Protein 7QP4 (pdb70)

Structure (mmCIF, N/CA/C/O backbone):
data_7QP4
#
_entry.id   7QP4
#
_cell.length_a   99.381
_cell.length_b   99.381
_cell.length_c   129.308
_cell.angle_alpha   90.000
_cell.angle_beta   90.000
_cell.angle_gamma   120.000
#
_symmetry.space_group_name_H-M   'P 61'
#
loop_
_entity.id
_entity.type
_entity.pdbx_description
1 polymer 'Nuclear receptor ROR-gamma'
2 polymer HIS-VAL-GLU-ARG-LEU-GLN-ILE-PHE-GLN-HIS-LEU-HIS-PRO-ILE-VAL
3 non-polymer 'ACETATE ION'
4 non-polymer (3~{S},8~{S},9~{S},10~{R},13~{R},14~{S},17~{R})-17-[(6~{R})-2,10-dimethyl-2-oxidanyl-undecan-6-yl]-10,13-dimethyl-2,3,4,7,8,9,11,12,14,15,16,17-dodecahydro-1~{H}-cyclopenta[a]phenanthren-3-ol
5 water water
#
loop_
_atom_site.group_PDB
_atom_site.id
_atom_site.type_symbol
_atom_site.label_atom_id
_atom_site.label_alt_id
_atom_site.label_comp_id
_atom_site.label_asym_id
_atom_site.label_entity_id
_atom_site.label_seq_id
_atom_site.pdbx_PDB_ins_code
_atom_site.Cartn_x
_atom_site.Cartn_y
_atom_site.Cartn_z
_atom_site.occupancy
_atom_site.B_iso_or_equiv
_atom_site.auth_seq_id
_atom_site.auth_comp_id
_atom_site.auth_asym_id
_atom_site.auth_atom_id
_atom_site.pdbx_PDB_model_num
ATOM 1 N N . ALA A 1 6 ? -52.997 -21.970 -0.612 1.00 92.57 265 ALA A N 1
ATOM 2 C CA . ALA A 1 6 ? -53.396 -21.600 0.742 1.00 99.42 265 ALA A CA 1
ATOM 3 C C . ALA A 1 6 ? -52.354 -21.974 1.813 1.00 102.52 265 ALA A C 1
ATOM 4 O O . ALA A 1 6 ? -52.217 -21.263 2.809 1.00 109.30 265 ALA A O 1
ATOM 6 N N . SER A 1 7 ? -51.629 -23.078 1.620 1.00 92.98 266 SER A N 1
ATOM 7 C CA . SER A 1 7 ? -50.735 -23.559 2.666 1.00 86.40 266 SER A CA 1
ATOM 8 C C . SER A 1 7 ? -49.505 -22.664 2.785 1.00 84.55 266 SER A C 1
ATOM 9 O O . SER A 1 7 ? -49.125 -21.954 1.851 1.00 79.30 266 SER A O 1
ATOM 12 N N . LEU A 1 8 ? -48.881 -22.702 3.967 1.00 86.68 267 LEU A N 1
ATOM 13 C CA . LEU A 1 8 ? -47.645 -21.956 4.187 1.00 84.25 267 LEU A CA 1
ATOM 14 C C . LEU A 1 8 ? -46.482 -22.531 3.382 1.00 79.08 267 LEU A C 1
ATOM 15 O O . LEU A 1 8 ? -45.463 -21.854 3.214 1.00 72.16 267 LEU A O 1
ATOM 20 N N . THR A 1 9 ? -46.603 -23.766 2.889 1.00 75.74 268 THR A N 1
ATOM 21 C CA . THR A 1 9 ? -45.558 -24.305 2.030 1.00 78.14 268 THR A CA 1
ATOM 22 C C . THR A 1 9 ? -45.580 -23.631 0.670 1.00 73.72 268 THR A C 1
ATOM 23 O O . THR A 1 9 ? -44.530 -23.433 0.047 1.00 73.26 268 THR A O 1
ATOM 27 N N . GLU A 1 10 ? -46.771 -23.289 0.192 1.00 64.78 269 GLU A N 1
ATOM 28 C CA . GLU A 1 10 ? -46.890 -22.626 -1.095 1.00 61.08 269 GLU A CA 1
ATOM 29 C C . GLU A 1 10 ? -46.519 -21.151 -0.990 1.00 58.55 269 GLU A C 1
ATOM 30 O O . GLU A 1 10 ? -45.898 -20.599 -1.906 1.00 67.70 269 GLU A O 1
ATOM 36 N N . ILE A 1 11 ? -46.857 -20.510 0.132 1.00 54.26 270 ILE A N 1
ATOM 37 C CA . ILE A 1 11 ? -46.477 -19.116 0.337 1.00 40.43 270 ILE A CA 1
ATOM 38 C C . ILE A 1 11 ? -44.967 -18.988 0.411 1.00 56.37 270 ILE A C 1
ATOM 39 O O . ILE A 1 11 ? -44.372 -18.098 -0.215 1.00 50.97 270 ILE A O 1
ATOM 44 N N . GLU A 1 12 ? -44.324 -19.881 1.174 1.00 47.78 271 GLU A N 1
ATOM 45 C CA . GLU A 1 12 ? -42.872 -19.859 1.276 1.00 53.74 271 GLU A CA 1
ATOM 46 C C . GLU A 1 12 ? -42.221 -20.100 -0.077 1.00 58.37 271 GLU A C 1
ATOM 47 O O . GLU A 1 12 ? -41.169 -19.525 -0.382 1.00 54.44 271 GLU A O 1
ATOM 53 N N . HIS A 1 13 ? -42.823 -20.955 -0.900 1.00 58.85 272 HIS A N 1
ATOM 54 C CA . HIS A 1 13 ? -42.285 -21.173 -2.233 1.00 61.81 272 HIS A CA 1
ATOM 55 C C . HIS A 1 13 ? -42.417 -19.909 -3.080 1.00 57.55 272 HIS A C 1
ATOM 56 O O . HIS A 1 13 ? -41.487 -19.538 -3.801 1.00 61.96 272 HIS A O 1
ATOM 63 N N . LEU A 1 14 ? -43.559 -19.221 -2.975 1.00 52.17 273 LEU A N 1
ATOM 64 C CA . LEU A 1 14 ? -43.746 -17.937 -3.646 1.00 47.75 273 LEU A CA 1
ATOM 65 C C . LEU A 1 14 ? -42.687 -16.921 -3.216 1.00 59.09 273 LEU A C 1
ATOM 66 O O . LEU A 1 14 ? -42.092 -16.231 -4.057 1.00 62.48 273 LEU A O 1
ATOM 71 N N . VAL A 1 15 ? -42.456 -16.802 -1.905 1.00 48.99 274 VAL A N 1
ATOM 72 C CA . VAL A 1 15 ? -41.367 -15.970 -1.400 1.00 44.37 274 VAL A CA 1
ATOM 73 C C . VAL A 1 15 ? -40.055 -16.331 -2.083 1.00 40.59 274 VAL A C 1
ATOM 74 O O . VAL A 1 15 ? -39.318 -15.459 -2.553 1.00 45.78 274 VAL A O 1
ATOM 78 N N . GLN A 1 16 ? -39.710 -17.615 -2.087 1.00 46.80 275 GLN A N 1
ATOM 79 C CA . GLN A 1 16 ? -38.416 -18.009 -2.625 1.00 43.58 275 GLN A CA 1
ATOM 80 C C . GLN A 1 16 ? -38.326 -17.667 -4.099 1.00 45.34 275 GLN A C 1
ATOM 81 O O . GLN A 1 16 ? -37.253 -17.302 -4.597 1.00 48.69 275 GLN A O 1
ATOM 87 N N . SER A 1 17 ? -39.456 -17.736 -4.795 1.00 42.45 276 SER A N 1
ATOM 88 C CA . SER A 1 17 ? -39.478 -17.528 -6.233 1.00 50.06 276 SER A CA 1
ATOM 89 C C . SER A 1 17 ? -39.379 -16.044 -6.571 1.00 50.96 276 SER A C 1
ATOM 90 O O . SER A 1 17 ? -38.570 -15.642 -7.412 1.00 48.82 276 SER A O 1
ATOM 93 N N . VAL A 1 18 ? -40.204 -15.219 -5.928 1.00 52.24 277 VAL A N 1
ATOM 94 C CA . VAL A 1 18 ? -40.112 -13.775 -6.114 1.00 43.84 277 VAL A CA 1
ATOM 95 C C . VAL A 1 18 ? -38.713 -13.278 -5.771 1.00 46.46 277 VAL A C 1
ATOM 96 O O . VAL A 1 18 ? -38.147 -12.447 -6.481 1.00 41.00 277 VAL A O 1
ATOM 100 N N . CYS A 1 19 ? -38.119 -13.794 -4.693 1.00 50.86 278 CYS A N 1
ATOM 101 C CA . CYS A 1 19 ? -36.756 -13.395 -4.355 1.00 37.84 278 CYS A CA 1
ATOM 102 C C . CYS A 1 19 ? -35.765 -13.825 -5.426 1.00 45.06 278 CYS A C 1
ATOM 103 O O . CYS A 1 19 ? -34.840 -13.071 -5.753 1.00 44.43 278 CYS A O 1
ATOM 106 N N . LYS A 1 20 ? -35.909 -15.047 -5.958 1.00 44.22 279 LYS A N 1
ATOM 107 C CA . LYS A 1 20 ? -35.006 -15.495 -7.019 1.00 47.57 279 LYS A CA 1
ATOM 108 C C . LYS A 1 20 ? -35.137 -14.617 -8.258 1.00 45.40 279 LYS A C 1
ATOM 109 O O . LYS A 1 20 ? -34.133 -14.284 -8.894 1.00 52.52 279 LYS A O 1
ATOM 115 N N . SER A 1 21 ? -36.370 -14.227 -8.608 1.00 49.45 280 SER A N 1
ATOM 116 C CA . SER A 1 21 ? -36.588 -13.353 -9.758 1.00 50.43 280 SER A CA 1
ATOM 117 C C . SER A 1 21 ? -35.873 -12.024 -9.586 1.00 48.45 280 SER A C 1
ATOM 118 O O . SER A 1 21 ? -35.285 -11.492 -10.534 1.00 47.33 280 SER A O 1
ATOM 121 N N . TYR A 1 22 ? -35.917 -11.462 -8.383 1.00 47.26 281 TYR A N 1
ATOM 122 C CA . TYR A 1 22 ? -35.264 -10.178 -8.181 1.00 46.92 281 TYR A CA 1
ATOM 123 C C . TYR A 1 22 ? -33.751 -10.321 -8.278 1.00 55.65 281 TYR A C 1
ATOM 124 O O . TYR A 1 22 ? -33.084 -9.523 -8.946 1.00 54.72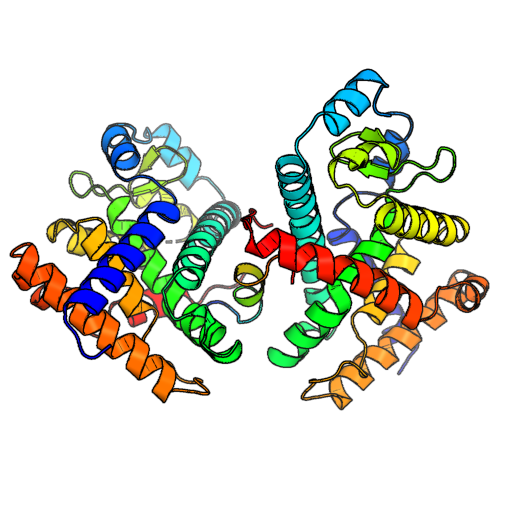 281 TYR A O 1
ATOM 133 N N . ARG A 1 23 ? -33.197 -11.336 -7.610 1.00 47.60 282 ARG A N 1
ATOM 134 C CA . ARG A 1 23 ? -31.770 -11.604 -7.703 1.00 42.16 282 ARG A CA 1
ATOM 135 C C . ARG A 1 23 ? -31.299 -11.638 -9.151 1.00 46.39 282 ARG A C 1
ATOM 136 O O . ARG A 1 23 ? -30.227 -11.116 -9.477 1.00 45.33 282 ARG A O 1
ATOM 144 N N . GLU A 1 24 ? -32.094 -12.223 -10.041 1.00 43.87 283 GLU A N 1
ATOM 145 C CA . GLU A 1 24 ? -31.642 -12.335 -11.420 1.00 57.83 283 GLU A CA 1
ATOM 146 C C . GLU A 1 24 ? -31.892 -11.084 -12.238 1.00 57.94 283 GLU A C 1
ATOM 147 O O . GLU A 1 24 ? -31.422 -11.003 -13.373 1.00 54.67 283 GLU A O 1
ATOM 153 N N . THR A 1 25 ? -32.611 -10.107 -11.696 1.00 51.15 284 THR A N 1
ATOM 154 C CA . THR A 1 25 ? -32.953 -8.922 -12.463 1.00 48.46 284 THR A CA 1
ATOM 155 C C . THR A 1 25 ? -32.713 -7.668 -11.654 1.00 51.08 284 THR A C 1
ATOM 156 O O . THR A 1 25 ? -33.376 -6.659 -11.890 1.00 57.72 284 THR A O 1
ATOM 160 N N . CYS A 1 26 ? -31.808 -7.724 -10.676 1.00 49.17 285 CYS A N 1
ATOM 161 C CA . CYS A 1 26 ? -31.546 -6.545 -9.863 1.00 49.70 285 CYS A CA 1
ATOM 162 C C . CYS A 1 26 ? -30.609 -5.573 -10.552 1.00 52.68 285 CYS A C 1
ATOM 163 O O . CYS A 1 26 ? -30.380 -4.491 -10.007 1.00 54.38 285 CYS A O 1
ATOM 166 N N . GLN A 1 27 ? -30.076 -5.942 -11.726 1.00 55.65 286 GLN A N 1
ATOM 167 C CA . GLN A 1 27 ? -29.256 -5.096 -12.594 1.00 59.54 286 GLN A CA 1
ATOM 168 C C . GLN A 1 27 ? -27.886 -4.810 -12.000 1.00 57.06 286 GLN A C 1
ATOM 169 O O . GLN A 1 27 ? -26.862 -5.076 -12.634 1.00 57.57 286 GLN A O 1
ATOM 175 N N . LEU A 1 28 ? -27.855 -4.248 -10.794 1.00 55.63 287 LEU A N 1
ATOM 176 C CA . LEU A 1 28 ? -26.609 -3.924 -10.110 1.00 55.23 287 LEU A CA 1
ATOM 177 C C . LEU A 1 28 ? -26.544 -4.709 -8.811 1.00 54.98 287 LEU A C 1
ATOM 178 O O . LEU A 1 28 ? -27.451 -4.612 -7.979 1.00 58.81 287 LEU A O 1
ATOM 183 N N . ARG A 1 29 ? -25.485 -5.497 -8.654 1.00 53.08 288 ARG A N 1
ATOM 184 C CA . ARG A 1 29 ? -25.333 -6.323 -7.470 1.00 66.57 288 ARG A CA 1
ATOM 185 C C . ARG A 1 29 ? -25.101 -5.443 -6.256 1.00 65.11 288 ARG A C 1
ATOM 186 O O . ARG A 1 29 ? -24.299 -4.504 -6.301 1.00 45.68 288 ARG A O 1
ATOM 194 N N . LEU A 1 30 ? -25.824 -5.744 -5.177 1.00 62.25 289 LEU A N 1
ATOM 195 C CA . LEU A 1 30 ? -25.636 -5.012 -3.936 1.00 63.55 289 LEU A CA 1
ATOM 196 C C . LEU A 1 30 ? -24.169 -5.014 -3.534 1.00 67.31 289 LEU A C 1
ATOM 197 O O . LEU A 1 30 ? -23.605 -3.960 -3.218 1.00 61.70 289 LEU A O 1
ATOM 202 N N . GLU A 1 31 ? -23.529 -6.193 -3.573 1.00 70.18 290 GLU A N 1
ATOM 203 C CA . GLU A 1 31 ? -22.114 -6.295 -3.222 1.00 70.01 290 GLU A CA 1
ATOM 204 C C . GLU A 1 31 ? -21.281 -5.292 -4.002 1.00 65.27 290 GLU A C 1
ATOM 205 O O . GLU A 1 31 ? -20.406 -4.636 -3.435 1.00 71.32 290 GLU A O 1
ATOM 211 N N . ASP A 1 32 ? -21.571 -5.117 -5.292 1.00 76.73 291 ASP A N 1
ATOM 212 C CA . ASP A 1 32 ? -20.777 -4.196 -6.099 1.00 71.95 291 ASP A CA 1
ATOM 213 C C . ASP A 1 32 ? -21.072 -2.744 -5.732 1.00 62.42 291 ASP A C 1
ATOM 214 O O . ASP A 1 32 ? -20.149 -1.924 -5.661 1.00 67.62 291 ASP A O 1
ATOM 219 N N . LEU A 1 33 ? -22.345 -2.414 -5.478 1.00 51.84 292 LEU A N 1
ATOM 220 C CA . LEU A 1 33 ? -22.701 -1.055 -5.078 1.00 53.29 292 LEU A CA 1
ATOM 221 C C . LEU A 1 33 ? -22.011 -0.665 -3.773 1.00 64.39 292 LEU A C 1
ATOM 222 O O . LEU A 1 33 ? -21.518 0.462 -3.637 1.00 66.16 292 LEU A O 1
ATOM 227 N N . LEU A 1 34 ? -21.949 -1.591 -2.808 1.00 68.65 293 LEU A N 1
ATOM 228 C CA . LEU A 1 34 ? -21.301 -1.298 -1.532 1.00 69.52 293 LEU A CA 1
ATOM 229 C C . LEU A 1 34 ? -19.790 -1.165 -1.699 1.00 75.23 293 LEU A C 1
ATOM 230 O O . LEU A 1 34 ? -19.179 -0.220 -1.184 1.00 72.62 293 LEU A O 1
ATOM 235 N N . ARG A 1 35 ? -19.174 -2.104 -2.423 1.00 72.47 294 ARG A N 1
ATOM 236 C CA . ARG A 1 35 ? -17.734 -2.052 -2.656 1.00 78.73 294 ARG A CA 1
ATOM 237 C C . ARG A 1 35 ? -17.317 -0.781 -3.398 1.00 79.14 294 ARG A C 1
ATOM 238 O O . ARG A 1 35 ? -16.184 -0.313 -3.237 1.00 78.54 294 ARG A O 1
ATOM 246 N N . GLN A 1 36 ? -18.214 -0.205 -4.201 1.00 76.78 295 GLN A N 1
ATOM 247 C CA . GLN A 1 36 ? -17.936 1.000 -4.979 1.00 70.02 295 GLN A CA 1
ATOM 248 C C . GLN A 1 36 ? -18.191 2.289 -4.214 1.00 72.70 295 GLN A C 1
ATOM 249 O O . GLN A 1 36 ? -18.058 3.368 -4.802 1.00 68.21 295 GLN A O 1
ATOM 255 N N . ARG A 1 37 ? -18.572 2.214 -2.936 1.00 74.71 296 ARG A N 1
ATOM 256 C CA . ARG A 1 37 ? -18.984 3.422 -2.229 1.00 64.09 296 ARG A CA 1
ATOM 257 C C . ARG A 1 37 ? -17.841 4.415 -2.094 1.00 66.58 296 ARG A C 1
ATOM 258 O O . ARG A 1 37 ? -18.067 5.629 -2.138 1.00 71.44 296 ARG A O 1
ATOM 266 N N . SER A 1 38 ? -16.613 3.930 -1.953 1.00 71.73 297 SER A N 1
ATOM 267 C CA . SER A 1 38 ? -15.471 4.832 -1.853 1.00 78.35 297 SER A CA 1
ATOM 268 C C . SER A 1 38 ? -15.118 5.482 -3.183 1.00 71.29 297 SER A C 1
ATOM 269 O O . SER A 1 38 ? -14.277 6.385 -3.207 1.00 81.45 297 SER A O 1
ATOM 272 N N . ASN A 1 39 ? -15.741 5.046 -4.276 1.00 68.55 298 ASN A N 1
ATOM 273 C CA . ASN A 1 39 ? -15.475 5.551 -5.621 1.00 64.52 298 ASN A CA 1
ATOM 274 C C . ASN A 1 39 ? -16.430 6.715 -5.886 1.00 53.94 298 ASN A C 1
ATOM 275 O O . ASN A 1 39 ? -17.570 6.546 -6.333 1.00 55.16 298 ASN A O 1
ATOM 280 N N . ILE A 1 40 ? -15.972 7.908 -5.580 1.00 51.91 299 ILE A N 1
ATOM 281 C CA . ILE A 1 40 ? -16.786 9.112 -5.659 1.00 56.05 299 ILE A CA 1
ATOM 282 C C . ILE A 1 40 ? -16.242 10.002 -6.769 1.00 55.20 299 ILE A C 1
ATOM 283 O O . ILE A 1 40 ? -15.032 10.045 -7.009 1.00 65.00 299 ILE A O 1
ATOM 288 N N . PHE A 1 41 ? -17.139 10.703 -7.460 1.00 53.56 300 PHE A N 1
ATOM 289 C CA . PHE A 1 41 ? -16.702 11.684 -8.449 1.00 53.06 300 PHE A CA 1
ATOM 290 C C . PHE A 1 41 ? -15.957 12.823 -7.766 1.00 65.07 300 PHE A C 1
ATOM 291 O O . PHE A 1 41 ? -16.384 13.338 -6.727 1.00 75.64 300 PHE A O 1
ATOM 299 N N . SER A 1 42 ? -14.845 13.224 -8.364 1.00 65.72 301 SER A N 1
ATOM 300 C CA . SER A 1 42 ? -14.092 14.365 -7.881 1.00 66.37 301 SER A CA 1
ATOM 301 C C . SER A 1 42 ? -14.747 15.671 -8.330 1.00 66.78 301 SER A C 1
ATOM 302 O O . SER A 1 42 ? -15.610 15.697 -9.215 1.00 72.34 301 SER A O 1
ATOM 305 N N . ARG A 1 43 ? -14.304 16.769 -7.708 1.00 64.46 302 ARG A N 1
ATOM 306 C CA . ARG A 1 43 ? -14.895 18.084 -7.954 1.00 67.96 302 ARG A CA 1
ATOM 307 C C . ARG A 1 43 ? -14.833 18.445 -9.427 1.00 62.99 302 ARG A C 1
ATOM 308 O O . ARG A 1 43 ? -15.752 19.074 -9.962 1.00 69.96 302 ARG A O 1
ATOM 316 N N . GLU A 1 44 ? -13.760 18.043 -10.104 1.00 60.03 303 GLU A N 1
ATOM 317 C CA . GLU A 1 44 ? -13.613 18.381 -11.510 1.00 61.08 303 GLU A CA 1
ATOM 318 C C . GLU A 1 44 ? -14.535 17.530 -12.363 1.00 59.70 303 GLU A C 1
ATOM 319 O O . GLU A 1 44 ? -15.185 18.044 -13.280 1.00 75.53 303 GLU A O 1
ATOM 325 N N . GLU A 1 45 ? -14.635 16.239 -12.054 1.00 56.76 304 GLU A N 1
ATOM 326 C CA . GLU A 1 45 ? -15.576 15.382 -12.768 1.00 62.00 304 GLU A CA 1
ATOM 327 C C . GLU A 1 45 ? -17.011 15.867 -12.589 1.00 54.03 304 GLU A C 1
ATOM 328 O O . GLU A 1 45 ? -17.810 15.826 -13.529 1.00 53.74 304 GLU A O 1
ATOM 334 N N . VAL A 1 46 ? -17.355 16.328 -11.386 1.00 50.20 305 VAL A N 1
ATOM 335 C CA . VAL A 1 46 ? -18.679 16.895 -11.152 1.00 45.84 305 VAL A CA 1
ATOM 336 C C . VAL A 1 46 ? -18.871 18.155 -11.987 1.00 59.09 305 VAL A C 1
ATOM 337 O O . VAL A 1 46 ? -19.918 18.348 -12.618 1.00 63.00 305 VAL A O 1
ATOM 341 N N . THR A 1 47 ? -17.852 19.019 -12.024 1.00 58.10 306 THR A N 1
ATOM 342 C CA . THR A 1 47 ? -17.892 20.181 -12.900 1.00 57.37 306 THR A CA 1
ATOM 343 C C . THR A 1 47 ? -18.099 19.765 -14.349 1.00 58.06 306 THR A C 1
ATOM 344 O O . THR A 1 47 ? -18.811 20.437 -15.102 1.00 61.59 306 THR A O 1
ATOM 348 N N . GLY A 1 48 ? -17.476 18.661 -14.756 1.00 48.48 307 GLY A N 1
ATOM 349 C CA . GLY A 1 48 ? -17.654 18.183 -16.115 1.00 44.34 307 GLY A CA 1
ATOM 350 C C . GLY A 1 48 ? -19.083 17.774 -16.403 1.00 51.88 307 GLY A C 1
ATOM 351 O O . GLY A 1 48 ? -19.607 18.042 -17.484 1.00 59.62 307 GLY A O 1
ATOM 352 N N . TYR A 1 49 ? -19.735 17.124 -15.436 1.00 55.75 308 TYR A N 1
ATOM 353 C CA . TYR A 1 49 ? -21.154 16.819 -15.584 1.00 50.07 308 TYR A CA 1
ATOM 354 C C . TYR A 1 49 ? -21.988 18.091 -15.614 1.00 55.60 308 TYR A C 1
ATOM 355 O O . TYR A 1 49 ? -22.923 18.209 -16.412 1.00 56.47 308 TYR A O 1
ATOM 364 N N . GLN A 1 50 ? -21.668 19.058 -14.754 1.00 50.84 309 GLN A N 1
ATOM 365 C CA . GLN A 1 50 ? -22.482 20.266 -14.701 1.00 40.07 309 GLN A CA 1
ATOM 366 C C . GLN A 1 50 ? -22.285 21.145 -15.922 1.00 49.50 309 GLN A C 1
ATOM 367 O O . GLN A 1 50 ? -23.180 21.927 -16.254 1.00 47.03 309 GLN A O 1
ATOM 373 N N . ARG A 1 51 ? -21.124 21.062 -16.586 1.00 42.50 310 ARG A N 1
ATOM 374 C CA . ARG A 1 51 ? -20.942 21.845 -17.791 1.00 43.58 310 ARG A CA 1
ATOM 375 C C . ARG A 1 51 ? -21.723 21.272 -18.961 1.00 52.79 310 ARG A C 1
ATOM 376 O O . ARG A 1 51 ? -21.916 21.971 -19.965 1.00 51.89 310 ARG A O 1
ATOM 384 N N . LYS A 1 52 ? -22.182 20.028 -18.848 1.00 42.91 311 LYS A N 1
ATOM 385 C CA . LYS A 1 52 ? -22.882 19.389 -19.950 1.00 50.69 311 LYS A CA 1
ATOM 386 C C . LYS A 1 52 ? -24.163 20.149 -20.253 1.00 53.66 311 LYS A C 1
ATOM 387 O O . LYS A 1 52 ? -24.725 20.836 -19.398 1.00 60.21 311 LYS A O 1
ATOM 393 N N . SER A 1 53 ? -24.630 20.023 -21.487 1.00 48.83 312 SER A N 1
ATOM 394 C CA . SER A 1 53 ? -25.921 20.600 -21.818 1.00 48.55 312 SER A CA 1
ATOM 395 C C . SER A 1 53 ? -27.036 19.814 -21.134 1.00 43.13 312 SER A C 1
ATOM 396 O O . SER A 1 53 ? -26.864 18.665 -20.746 1.00 45.83 312 SER A O 1
ATOM 399 N N . MET A 1 54 ? -28.198 20.452 -20.972 1.00 45.73 313 MET A N 1
ATOM 400 C CA . MET A 1 54 ? -29.335 19.705 -20.444 1.00 43.12 313 MET A CA 1
ATOM 401 C C . MET A 1 54 ? -29.696 18.551 -21.354 1.00 48.89 313 MET A C 1
ATOM 402 O O . MET A 1 54 ? -30.171 17.522 -20.871 1.00 46.98 313 MET A O 1
ATOM 407 N N . TRP A 1 55 ? -29.474 18.698 -22.670 1.00 52.88 314 TRP A N 1
ATOM 408 C CA . TRP A 1 55 ? -29.847 17.648 -23.614 1.00 47.35 314 TRP A CA 1
ATOM 409 C C . TRP A 1 55 ? -28.913 16.451 -23.518 1.00 45.61 314 TRP A C 1
ATOM 410 O O . TRP A 1 55 ? -29.364 15.301 -23.537 1.00 60.33 314 TRP A O 1
ATOM 421 N N . GLU A 1 56 ? -27.611 16.698 -23.407 1.00 58.25 315 GLU A N 1
ATOM 422 C CA . GLU A 1 56 ? -26.677 15.614 -23.135 1.00 50.38 315 GLU A CA 1
ATOM 423 C C . GLU A 1 56 ? -26.984 14.932 -21.801 1.00 55.36 315 GLU A C 1
ATOM 424 O O . GLU A 1 56 ? -26.948 13.698 -21.702 1.00 56.16 315 GLU A O 1
ATOM 430 N N . MET A 1 57 ? -27.317 15.704 -20.766 1.00 52.73 316 MET A N 1
ATOM 431 C CA . MET A 1 57 ? -27.694 15.057 -19.513 1.00 53.20 316 MET A CA 1
ATOM 432 C C . MET A 1 57 ? -29.012 14.313 -19.653 1.00 50.74 316 MET A C 1
ATOM 433 O O . MET A 1 57 ? -29.189 13.238 -19.063 1.00 54.82 316 MET A O 1
ATOM 438 N N . TRP A 1 58 ? -29.950 14.846 -20.433 1.00 48.68 317 TRP A N 1
ATOM 439 C CA . TRP A 1 58 ? -31.201 14.111 -20.575 1.00 56.45 317 TRP A CA 1
ATOM 440 C C . TRP A 1 58 ? -30.995 12.823 -21.357 1.00 54.83 317 TRP A C 1
ATOM 441 O O . TRP A 1 58 ? -31.607 11.798 -21.038 1.00 59.98 317 TRP A O 1
ATOM 452 N N . GLU A 1 59 ? -30.131 12.843 -22.371 1.00 56.28 318 GLU A N 1
ATOM 453 C CA . GLU A 1 59 ? -29.927 11.630 -23.149 1.00 60.04 318 GLU A CA 1
ATOM 454 C C . GLU A 1 59 ? -29.301 10.540 -22.292 1.00 51.80 318 GLU A C 1
ATOM 455 O O . GLU A 1 59 ? -29.784 9.404 -22.270 1.00 51.93 318 GLU A O 1
ATOM 461 N N . ARG A 1 60 ? -28.244 10.873 -21.555 1.00 54.06 319 ARG A N 1
ATOM 462 C CA . ARG A 1 60 ? -27.648 9.906 -20.636 1.00 44.56 319 ARG A CA 1
ATOM 463 C C . ARG A 1 60 ? -28.673 9.394 -19.637 1.00 50.23 319 ARG A C 1
ATOM 464 O O . ARG A 1 60 ? -28.818 8.184 -19.452 1.00 50.12 319 ARG A O 1
ATOM 472 N N . CYS A 1 61 ? -29.410 10.301 -18.994 1.00 48.61 320 CYS A N 1
ATOM 473 C CA . CYS A 1 61 ? -30.362 9.865 -17.978 1.00 49.66 320 CYS A CA 1
ATOM 474 C C . CYS A 1 61 ? -31.454 9.017 -18.590 1.00 53.07 320 CYS A C 1
ATOM 475 O O . CYS A 1 61 ? -31.880 8.019 -17.996 1.00 54.63 320 CYS A O 1
ATOM 478 N N . ALA A 1 62 ? -31.942 9.417 -19.767 1.00 48.93 321 ALA A N 1
ATOM 479 C CA . ALA A 1 62 ? -32.962 8.622 -20.428 1.00 52.03 321 ALA A CA 1
ATOM 480 C C . ALA A 1 62 ? -32.424 7.250 -20.804 1.00 51.31 321 ALA A C 1
ATOM 481 O O . ALA A 1 62 ? -33.166 6.265 -20.776 1.00 46.12 321 ALA A O 1
ATOM 483 N N . HIS A 1 63 ? -31.141 7.162 -21.148 1.00 50.09 322 HIS A N 1
ATOM 484 C CA . HIS A 1 63 ? -30.562 5.865 -21.461 1.00 41.85 322 HIS A CA 1
ATOM 485 C C . HIS A 1 63 ? -30.530 4.977 -20.222 1.00 48.04 322 HIS A C 1
ATOM 486 O O . HIS A 1 63 ? -30.952 3.821 -20.272 1.00 52.73 322 HIS A O 1
ATOM 493 N N . HIS A 1 64 ? -30.053 5.510 -19.088 1.00 39.90 323 HIS A N 1
ATOM 494 C CA . HIS A 1 64 ? -29.894 4.685 -17.894 1.00 50.21 323 HIS A CA 1
ATOM 495 C C . HIS A 1 64 ? -31.237 4.349 -17.275 1.00 43.60 323 HIS A C 1
ATOM 496 O O . HIS A 1 64 ? -31.400 3.281 -16.665 1.00 42.40 323 HIS A O 1
ATOM 503 N N . LEU A 1 65 ? -32.207 5.240 -17.425 1.00 44.93 324 LEU A N 1
ATOM 504 C CA . LEU A 1 65 ? -33.546 4.930 -16.962 1.00 44.09 324 LEU A CA 1
ATOM 505 C C . LEU A 1 65 ? -34.185 3.860 -17.834 1.00 48.77 324 LEU A C 1
ATOM 506 O O . LEU A 1 65 ? -34.781 2.912 -17.320 1.00 52.22 324 LEU A O 1
ATOM 511 N N . THR A 1 66 ? -34.055 3.983 -19.157 1.00 47.85 325 THR A N 1
ATOM 512 C CA . THR A 1 66 ? -34.613 2.973 -20.047 1.00 40.00 325 THR A CA 1
ATOM 513 C C . THR A 1 66 ? -34.055 1.591 -19.721 1.00 46.13 325 THR A C 1
ATOM 514 O O . THR A 1 66 ? -34.803 0.610 -19.658 1.00 43.25 325 THR A O 1
ATOM 518 N N . GLU A 1 67 ? -32.735 1.498 -19.519 1.00 47.23 326 GLU A N 1
ATOM 519 C CA . GLU A 1 67 ? -32.135 0.238 -19.106 1.00 48.66 326 GLU A CA 1
ATOM 520 C C . GLU A 1 67 ? -32.711 -0.228 -17.775 1.00 50.53 326 GLU A C 1
ATOM 521 O O . GLU A 1 67 ? -32.971 -1.424 -17.593 1.00 47.81 326 GLU A O 1
ATOM 527 N N . ALA A 1 68 ? -32.929 0.702 -16.834 1.00 38.47 327 ALA A N 1
ATOM 528 C CA . ALA A 1 68 ? -33.509 0.317 -15.548 1.00 40.22 327 ALA A CA 1
ATOM 529 C C . ALA A 1 68 ? -34.902 -0.272 -15.728 1.00 48.85 327 ALA A C 1
ATOM 530 O O . ALA A 1 68 ? -35.247 -1.279 -15.088 1.00 48.57 327 ALA A O 1
ATOM 532 N N . ILE A 1 69 ? -35.713 0.333 -16.608 1.00 53.00 328 ILE A N 1
ATOM 533 C CA . ILE A 1 69 ? -37.058 -0.181 -16.855 1.00 42.23 328 ILE A CA 1
ATOM 534 C C . ILE A 1 69 ? -36.987 -1.589 -17.411 1.00 44.52 328 ILE A C 1
ATOM 535 O O . ILE A 1 69 ? -37.814 -2.445 -17.077 1.00 42.97 328 ILE A O 1
ATOM 540 N N . GLN A 1 70 ? -35.996 -1.854 -18.266 1.00 44.24 329 GLN A N 1
ATOM 541 C CA . GLN A 1 70 ? -35.916 -3.162 -18.896 1.00 45.48 329 GLN A CA 1
ATOM 542 C C . GLN A 1 70 ? -35.785 -4.243 -17.838 1.00 41.37 329 GLN A C 1
ATOM 543 O O . GLN A 1 70 ? -36.503 -5.248 -17.867 1.00 47.09 329 GLN A O 1
ATOM 549 N N . TYR A 1 71 ? -34.876 -4.038 -16.883 1.00 39.33 330 TYR A N 1
ATOM 550 C CA . TYR A 1 71 ? -34.729 -4.960 -15.754 1.00 43.47 330 TYR A CA 1
ATOM 551 C C . TYR A 1 71 ? -36.019 -5.106 -14.957 1.00 39.95 330 TYR A C 1
ATOM 552 O O . TYR A 1 71 ? -36.333 -6.202 -14.486 1.00 39.55 330 TYR A O 1
ATOM 561 N N . VAL A 1 72 ? -36.786 -4.021 -14.798 1.00 42.84 331 VAL A N 1
ATOM 562 C CA . VAL A 1 72 ? -38.057 -4.121 -14.078 1.00 34.27 331 VAL A CA 1
ATOM 563 C C . VAL A 1 72 ? -39.067 -4.936 -14.881 1.00 45.26 331 VAL A C 1
ATOM 564 O O . VAL A 1 72 ? -39.742 -5.827 -14.343 1.00 43.62 331 VAL A O 1
ATOM 568 N N . VAL A 1 73 ? -39.179 -4.665 -16.186 1.00 43.64 332 VAL A N 1
ATOM 569 C CA . VAL A 1 73 ? -39.998 -5.532 -17.038 1.00 40.52 332 VAL A CA 1
ATOM 570 C C . VAL A 1 73 ? -39.567 -6.986 -16.902 1.00 41.49 332 VAL A C 1
ATOM 571 O O . VAL A 1 73 ? -40.402 -7.894 -16.756 1.00 43.42 332 VAL A O 1
ATOM 575 N N . GLU A 1 74 ? -38.261 -7.231 -16.919 1.00 37.29 333 GLU A N 1
ATOM 576 C CA . GLU A 1 74 ? -37.780 -8.604 -16.825 1.00 42.49 333 GLU A CA 1
ATOM 577 C C . GLU A 1 74 ? -38.182 -9.227 -15.491 1.00 47.96 333 GLU A C 1
ATOM 578 O O . GLU A 1 74 ? -38.582 -10.392 -15.438 1.00 41.19 333 GLU A O 1
ATOM 584 N N . PHE A 1 75 ? -38.112 -8.449 -14.408 1.00 51.80 334 PHE A N 1
ATOM 585 C CA . PHE A 1 75 ? -38.526 -8.935 -13.097 1.00 39.76 334 PHE A CA 1
ATOM 586 C C . PHE A 1 75 ? -40.011 -9.275 -13.088 1.00 46.18 334 PHE A C 1
ATOM 587 O O . PHE A 1 75 ? -40.422 -10.311 -12.544 1.00 56.24 334 PHE A O 1
ATOM 595 N N . ALA A 1 76 ? -40.837 -8.410 -13.684 1.00 39.09 335 ALA A N 1
ATOM 596 C CA . ALA A 1 76 ? -42.268 -8.700 -13.790 1.00 35.39 335 ALA A CA 1
ATOM 597 C C . ALA A 1 76 ? -42.521 -10.021 -14.501 1.00 48.16 335 ALA A C 1
ATOM 598 O O . ALA A 1 76 ? -43.262 -10.877 -13.996 1.00 50.49 335 ALA A O 1
ATOM 600 N N . LYS A 1 77 ? -41.928 -10.201 -15.687 1.00 35.74 336 LYS A N 1
ATOM 601 C CA . LYS A 1 77 ? -42.171 -11.417 -16.450 1.00 50.03 336 LYS A CA 1
ATOM 602 C C . LYS A 1 77 ? -41.886 -12.657 -15.618 1.00 61.96 336 LYS A C 1
ATOM 603 O O . LYS A 1 77 ? -42.562 -13.679 -15.776 1.00 65.15 336 LYS A O 1
ATOM 609 N N . ARG A 1 78 ? -40.943 -12.573 -14.684 1.00 57.12 337 ARG A N 1
ATOM 610 C CA . ARG A 1 78 ? -40.585 -13.736 -13.887 1.00 43.89 337 ARG A CA 1
ATOM 611 C C . ARG A 1 78 ? -41.419 -13.885 -12.621 1.00 46.02 337 ARG A C 1
ATOM 612 O O . ARG A 1 78 ? -41.300 -14.911 -11.947 1.00 59.50 337 ARG A O 1
ATOM 620 N N . LEU A 1 79 ? -42.260 -12.908 -12.285 1.00 52.35 338 LEU A N 1
ATOM 621 C CA . LEU A 1 79 ? -43.167 -13.059 -11.154 1.00 49.73 338 LEU A CA 1
ATOM 622 C C . LEU A 1 79 ? -44.182 -14.148 -11.437 1.00 61.89 338 LEU A C 1
ATOM 623 O O . LEU A 1 79 ? -44.851 -14.129 -12.476 1.00 66.74 338 LEU A O 1
ATOM 628 N N . SER A 1 80 ? -44.303 -15.090 -10.500 1.00 68.29 339 SER A N 1
ATOM 629 C CA . SER A 1 80 ? -45.227 -16.204 -10.652 1.00 76.68 339 SER A CA 1
ATOM 630 C C . SER A 1 80 ? -46.632 -15.686 -10.941 1.00 66.87 339 SER A C 1
ATOM 631 O O . SER A 1 80 ? -47.245 -15.025 -10.096 1.00 72.60 339 SER A O 1
ATOM 634 N N . GLY A 1 81 ? -47.132 -15.948 -12.142 1.00 62.26 340 GLY A N 1
ATOM 635 C CA . GLY A 1 81 ? -48.486 -15.604 -12.512 1.00 60.65 340 GLY A CA 1
ATOM 636 C C . GLY A 1 81 ? -48.621 -14.374 -13.381 1.00 60.19 340 GLY A C 1
ATOM 637 O O . GLY A 1 81 ? -49.688 -14.169 -13.966 1.00 60.46 340 GLY A O 1
ATOM 638 N N . PHE A 1 82 ? -47.577 -13.554 -13.493 1.00 53.83 341 PHE A N 1
ATOM 639 C CA . PHE A 1 82 ? -47.696 -12.335 -14.288 1.00 51.35 341 PHE A CA 1
ATOM 640 C C . PHE A 1 82 ? -47.901 -12.639 -15.774 1.00 58.59 341 PHE A C 1
ATOM 641 O O . PHE A 1 82 ? -48.734 -12.007 -16.439 1.00 55.10 341 PHE A O 1
ATOM 649 N N . MET A 1 83 ? -47.148 -13.588 -16.322 1.00 66.33 342 MET A N 1
ATOM 650 C CA . MET A 1 83 ? -47.309 -13.909 -17.738 1.00 78.38 342 MET A CA 1
ATOM 651 C C . MET A 1 83 ? -48.610 -14.646 -18.045 1.00 77.48 342 MET A C 1
ATOM 652 O O . MET A 1 83 ? -48.968 -14.758 -19.220 1.00 72.87 342 MET A O 1
ATOM 657 N N . GLU A 1 84 ? -49.329 -15.131 -17.029 1.00 78.64 343 GLU A N 1
ATOM 658 C CA . GLU A 1 84 ? -50.660 -15.690 -17.238 1.00 83.61 343 GLU A CA 1
ATOM 659 C C . GLU A 1 84 ? -51.755 -14.627 -17.290 1.00 76.31 343 GLU A C 1
ATOM 660 O O . GLU A 1 84 ? -52.908 -14.960 -17.584 1.00 75.71 343 GLU A O 1
ATOM 666 N N . LEU A 1 85 ? -51.434 -13.370 -17.000 1.00 71.10 344 LEU A N 1
ATOM 667 C CA . LEU A 1 85 ? -52.370 -12.287 -17.257 1.00 73.45 344 LEU A CA 1
ATOM 668 C C . LEU A 1 85 ? -52.401 -11.976 -18.756 1.00 77.36 344 LEU A C 1
ATOM 669 O O . LEU A 1 85 ? -51.456 -12.255 -19.497 1.00 76.93 344 LEU A O 1
ATOM 674 N N . CYS A 1 86 ? -53.510 -11.403 -19.207 1.00 75.74 345 CYS A N 1
ATOM 675 C CA . CYS A 1 86 ? -53.608 -11.061 -20.615 1.00 80.15 345 CYS A CA 1
ATOM 676 C C . CYS A 1 86 ? -52.627 -9.937 -20.961 1.00 82.87 345 CYS A C 1
ATOM 677 O O . CYS A 1 86 ? -52.093 -9.248 -20.086 1.00 70.77 345 CYS A O 1
ATOM 680 N N . GLN A 1 87 ? -52.399 -9.755 -22.270 1.00 88.84 346 GLN A N 1
ATOM 681 C CA . GLN A 1 87 ? -51.408 -8.781 -22.721 1.00 72.38 346 GLN A CA 1
ATOM 682 C C . GLN A 1 87 ? -51.773 -7.374 -22.280 1.00 66.43 346 GLN A C 1
ATOM 683 O O . GLN A 1 87 ? -50.887 -6.573 -21.957 1.00 65.68 346 GLN A O 1
ATOM 689 N N . ASN A 1 88 ? -53.067 -7.050 -22.253 1.00 65.54 347 ASN A N 1
ATOM 690 C CA . ASN A 1 88 ? -53.464 -5.699 -21.867 1.00 69.51 347 ASN A CA 1
ATOM 691 C C . ASN A 1 88 ? -53.172 -5.430 -20.396 1.00 62.95 347 ASN A C 1
ATOM 692 O O . ASN A 1 88 ? -52.639 -4.377 -20.043 1.00 55.63 347 ASN A O 1
ATOM 697 N N . ASP A 1 89 ? -53.525 -6.363 -19.517 1.00 65.45 348 ASP A N 1
ATOM 698 C CA . ASP A 1 89 ? -53.304 -6.107 -18.101 1.00 60.77 348 ASP A CA 1
ATOM 699 C C . ASP A 1 89 ? -51.820 -6.065 -17.780 1.00 53.30 348 ASP A C 1
ATOM 700 O O . ASP A 1 89 ? -51.393 -5.256 -16.949 1.00 50.18 348 ASP A O 1
ATOM 705 N N . GLN A 1 90 ? -51.015 -6.905 -18.445 1.00 49.64 349 GLN A N 1
ATOM 706 C CA . GLN A 1 90 ? -49.566 -6.805 -18.296 1.00 48.31 349 GLN A CA 1
ATOM 707 C C . GLN A 1 90 ? -49.085 -5.408 -18.643 1.00 54.89 349 GLN A C 1
ATOM 708 O O . GLN A 1 90 ? -48.261 -4.832 -17.927 1.00 51.20 349 GLN A O 1
ATOM 714 N N . ILE A 1 91 ? -49.596 -4.840 -19.734 1.00 55.53 350 ILE A N 1
ATOM 715 C CA . ILE A 1 91 ? -49.170 -3.498 -20.101 1.00 56.85 350 ILE A CA 1
ATOM 716 C C . ILE A 1 91 ? -49.671 -2.485 -19.081 1.00 49.60 350 ILE A C 1
ATOM 717 O O . ILE A 1 91 ? -48.945 -1.552 -18.721 1.00 45.06 350 ILE A O 1
ATOM 722 N N . VAL A 1 92 ? -50.908 -2.643 -18.603 1.00 48.16 351 VAL A N 1
ATOM 723 C CA . VAL A 1 92 ? -51.448 -1.681 -17.648 1.00 49.84 351 VAL A CA 1
ATOM 724 C C . VAL A 1 92 ? -50.608 -1.666 -16.382 1.00 55.23 351 VAL A C 1
ATOM 725 O O . VAL A 1 92 ? -50.192 -0.602 -15.904 1.00 62.09 351 VAL A O 1
ATOM 729 N N . LEU A 1 93 ? -50.320 -2.851 -15.838 1.00 51.87 352 LEU A N 1
ATOM 730 C CA . LEU A 1 93 ? -49.567 -2.927 -14.589 1.00 47.36 352 LEU A CA 1
ATOM 731 C C . LEU A 1 93 ? -48.172 -2.341 -14.739 1.00 42.89 352 LEU A C 1
ATOM 732 O O . LEU A 1 93 ? -47.713 -1.592 -13.867 1.00 42.52 352 LEU A O 1
ATOM 737 N N . LEU A 1 94 ? -47.486 -2.644 -15.842 1.00 47.02 353 LEU A N 1
ATOM 738 C CA . LEU A 1 94 ? -46.117 -2.148 -15.971 1.00 51.38 353 LEU A CA 1
ATOM 739 C C . LEU A 1 94 ? -46.061 -0.647 -16.226 1.00 37.68 353 LEU A C 1
ATOM 740 O O . LEU A 1 94 ? -45.081 0.003 -15.865 1.00 44.84 353 LEU A O 1
ATOM 745 N N . LYS A 1 95 ? -47.055 -0.067 -16.880 1.00 51.00 354 LYS A N 1
ATOM 746 C CA . LYS A 1 95 ? -46.915 1.362 -17.127 1.00 47.68 354 LYS A CA 1
ATOM 747 C C . LYS A 1 95 ? -47.337 2.172 -15.911 1.00 53.40 354 LYS A C 1
ATOM 748 O O . LYS A 1 95 ? -46.770 3.236 -15.653 1.00 57.20 354 LYS A O 1
ATOM 754 N N . ALA A 1 96 ? -48.299 1.673 -15.134 1.00 55.76 355 ALA A N 1
ATOM 755 C CA . ALA A 1 96 ? -48.602 2.311 -13.866 1.00 46.48 355 ALA A CA 1
ATOM 756 C C . ALA A 1 96 ? -47.472 2.126 -12.863 1.00 57.17 355 ALA A C 1
ATOM 757 O O . ALA A 1 96 ? -47.261 2.999 -12.018 1.00 63.36 355 ALA A O 1
ATOM 759 N N . GLY A 1 97 ? -46.714 1.033 -12.960 1.00 49.94 356 GLY A N 1
ATOM 760 C CA . GLY A 1 97 ? -45.844 0.670 -11.860 1.00 51.08 356 GLY A CA 1
ATOM 761 C C . GLY A 1 97 ? -44.339 0.675 -12.057 1.00 50.73 356 GLY A C 1
ATOM 762 O O . GLY A 1 97 ? -43.601 0.746 -11.071 1.00 45.15 356 GLY A O 1
ATOM 763 N N . ALA A 1 98 ? -43.864 0.597 -13.306 1.00 38.37 357 ALA A N 1
ATOM 764 C CA . ALA A 1 98 ? -42.439 0.357 -13.549 1.00 39.13 357 ALA A CA 1
ATOM 765 C C . ALA A 1 98 ? -41.564 1.473 -12.989 1.00 45.10 357 ALA A C 1
ATOM 766 O O . ALA A 1 98 ? -40.476 1.210 -12.457 1.00 45.68 357 ALA A O 1
ATOM 768 N N . MET A 1 99 ? -41.993 2.728 -13.148 1.00 47.35 358 MET A N 1
ATOM 769 C CA . MET A 1 99 ? -41.211 3.846 -12.630 1.00 49.31 358 MET A CA 1
ATOM 770 C C . MET A 1 99 ? -41.192 3.853 -11.103 1.00 45.53 358 MET A C 1
ATOM 771 O O . MET A 1 99 ? -40.143 4.104 -10.488 1.00 41.07 358 MET A O 1
ATOM 776 N N . GLU A 1 100 ? -42.351 3.620 -10.476 1.00 38.10 359 GLU A N 1
ATOM 777 C CA . GLU A 1 100 ? -42.386 3.464 -9.026 1.00 50.10 359 GLU A CA 1
ATOM 778 C C . GLU A 1 100 ? -41.366 2.416 -8.568 1.00 48.61 359 GLU A C 1
ATOM 779 O O . GLU A 1 100 ? -40.685 2.601 -7.552 1.00 49.36 359 GLU A O 1
ATOM 785 N N . VAL A 1 101 ? -41.185 1.346 -9.348 1.00 41.63 360 VAL A N 1
ATOM 786 C CA . VAL A 1 101 ? -40.225 0.323 -8.935 1.00 49.66 360 VAL A CA 1
ATOM 787 C C . VAL A 1 101 ? -38.790 0.824 -9.094 1.00 48.68 360 VAL A C 1
ATOM 788 O O . VAL A 1 101 ? -37.927 0.537 -8.259 1.00 52.81 360 VAL A O 1
ATOM 792 N N . VAL A 1 102 ? -38.514 1.602 -10.143 1.00 47.45 361 VAL A N 1
ATOM 793 C CA . VAL A 1 102 ? -37.175 2.155 -10.313 1.00 31.91 361 VAL A CA 1
ATOM 794 C C . VAL A 1 102 ? -36.836 3.104 -9.173 1.00 38.41 361 VAL A C 1
ATOM 795 O O . VAL A 1 102 ? -35.678 3.193 -8.747 1.00 44.07 361 VAL A O 1
ATOM 799 N N . LEU A 1 103 ? -37.822 3.842 -8.680 1.00 42.37 362 LEU A N 1
ATOM 800 C CA . LEU A 1 103 ? -37.566 4.770 -7.590 1.00 43.00 362 LEU A CA 1
ATOM 801 C C . LEU A 1 103 ? -37.231 4.020 -6.305 1.00 44.71 362 LEU A C 1
ATOM 802 O O . LEU A 1 103 ? -36.361 4.451 -5.549 1.00 52.59 362 LEU A O 1
ATOM 807 N N . VAL A 1 104 ? -37.890 2.882 -6.065 1.00 47.68 363 VAL A N 1
ATOM 808 C CA . VAL A 1 104 ? -37.594 2.042 -4.904 1.00 39.75 363 VAL A CA 1
ATOM 809 C C . VAL A 1 104 ? -36.223 1.387 -5.054 1.00 51.23 363 VAL A C 1
ATOM 810 O O . VAL A 1 104 ? -35.367 1.478 -4.164 1.00 45.55 363 VAL A O 1
ATOM 814 N N . ARG A 1 105 ? -35.988 0.735 -6.194 1.00 43.15 364 ARG A N 1
ATOM 815 C CA . ARG A 1 105 ? -34.680 0.152 -6.486 1.00 40.90 364 ARG A CA 1
ATOM 816 C C . ARG A 1 105 ? -33.542 1.152 -6.353 1.00 44.66 364 ARG A C 1
ATOM 817 O O . ARG A 1 105 ? -32.393 0.744 -6.150 1.00 37.30 364 ARG A O 1
ATOM 825 N N . MET A 1 106 ? -33.820 2.450 -6.504 1.00 36.38 365 MET A N 1
ATOM 826 C CA . MET A 1 106 ? -32.746 3.426 -6.436 1.00 39.55 365 MET A CA 1
ATOM 827 C C . MET A 1 106 ? -32.064 3.434 -5.071 1.00 51.79 365 MET A C 1
ATOM 828 O O . MET A 1 106 ? -30.866 3.737 -4.985 1.00 49.17 365 MET A O 1
ATOM 833 N N . CYS A 1 107 ? -32.790 3.090 -3.995 1.00 45.45 366 CYS A N 1
ATOM 834 C CA . CYS A 1 107 ? -32.200 3.209 -2.665 1.00 52.65 366 CYS A CA 1
ATOM 835 C C . CYS A 1 107 ? -31.056 2.230 -2.442 1.00 51.07 366 CYS A C 1
ATOM 836 O O . CYS A 1 107 ? -30.273 2.422 -1.507 1.00 59.78 366 CYS A O 1
ATOM 839 N N . ARG A 1 108 ? -30.930 1.193 -3.276 1.00 48.93 367 ARG A N 1
ATOM 840 C CA . ARG A 1 108 ? -29.766 0.306 -3.179 1.00 50.23 367 ARG A CA 1
ATOM 841 C C . ARG A 1 108 ? -28.485 0.980 -3.637 1.00 53.85 367 ARG A C 1
ATOM 842 O O . ARG A 1 108 ? -27.402 0.629 -3.151 1.00 59.01 367 ARG A O 1
ATOM 850 N N . ALA A 1 109 ? -28.583 1.911 -4.595 1.00 56.11 368 ALA A N 1
ATOM 851 C CA . ALA A 1 109 ? -27.447 2.647 -5.136 1.00 49.65 368 ALA A CA 1
ATOM 852 C C . ALA A 1 109 ? -27.249 4.001 -4.475 1.00 56.27 368 ALA A C 1
ATOM 853 O O . ALA A 1 109 ? -26.470 4.823 -4.974 1.00 59.62 368 ALA A O 1
ATOM 855 N N . TYR A 1 110 ? -27.957 4.271 -3.391 1.00 47.55 369 TYR A N 1
ATOM 856 C CA . TYR A 1 110 ? -27.888 5.558 -2.715 1.00 48.40 369 TYR A CA 1
ATOM 857 C C . TYR A 1 110 ? -27.118 5.363 -1.428 1.00 52.07 369 TYR A C 1
ATOM 858 O O . TYR A 1 110 ? -27.493 4.522 -0.603 1.00 58.58 369 TYR A O 1
ATOM 867 N N . ASN A 1 111 ? -26.028 6.112 -1.274 1.00 51.76 370 ASN A N 1
ATOM 868 C CA . ASN A 1 111 ? -25.235 6.087 -0.049 1.00 52.51 370 ASN A CA 1
ATOM 869 C C . ASN A 1 111 ? -25.735 7.188 0.879 1.00 53.43 370 ASN A C 1
ATOM 870 O O . ASN A 1 111 ? -25.578 8.377 0.589 1.00 58.28 370 ASN A O 1
ATOM 875 N N . ALA A 1 112 ? -26.322 6.796 2.009 1.00 59.18 371 ALA A N 1
ATOM 876 C CA . ALA A 1 112 ? -26.841 7.793 2.934 1.00 50.63 371 ALA A CA 1
ATOM 877 C C . ALA A 1 112 ? -25.736 8.518 3.697 1.00 57.63 371 ALA A C 1
ATOM 878 O O . ALA A 1 112 ? -25.941 9.662 4.110 1.00 65.26 371 ALA A O 1
ATOM 880 N N . ASP A 1 113 ? -24.568 7.888 3.897 1.00 64.67 372 ASP A N 1
ATOM 881 C CA . ASP A 1 113 ? -23.485 8.536 4.647 1.00 65.62 372 ASP A CA 1
ATOM 882 C C . ASP A 1 113 ? -23.108 9.884 4.038 1.00 60.11 372 ASP A C 1
ATOM 883 O O . ASP A 1 113 ? -22.941 10.873 4.758 1.00 77.16 372 ASP A O 1
ATOM 888 N N . ASN A 1 114 ? -22.966 9.943 2.716 1.00 56.75 373 ASN A N 1
ATOM 889 C CA . ASN A 1 114 ? -22.564 11.168 2.036 1.00 57.46 373 ASN A CA 1
ATOM 890 C C . ASN A 1 114 ? -23.609 11.685 1.040 1.00 58.08 373 ASN A C 1
ATOM 891 O O . ASN A 1 114 ? -23.332 12.654 0.322 1.00 67.77 373 ASN A O 1
ATOM 896 N N . ARG A 1 115 ? -24.790 11.064 0.967 1.00 45.95 374 ARG A N 1
ATOM 897 C CA . ARG A 1 115 ? -25.900 11.570 0.146 1.00 45.80 374 ARG A CA 1
ATOM 898 C C . ARG A 1 115 ? -25.538 11.571 -1.335 1.00 49.44 374 ARG A C 1
ATOM 899 O O . ARG A 1 115 ? -25.730 12.553 -2.047 1.00 58.66 374 ARG A O 1
ATOM 907 N N . THR A 1 116 ? -25.011 10.449 -1.796 1.00 51.50 375 THR A N 1
ATOM 908 C CA . THR A 1 116 ? -24.617 10.286 -3.177 1.00 50.06 375 THR A CA 1
ATOM 909 C C . THR A 1 116 ? -25.387 9.122 -3.771 1.00 53.21 375 THR A C 1
ATOM 910 O O . THR A 1 116 ? -25.938 8.280 -3.055 1.00 58.73 375 THR A O 1
ATOM 914 N N . VAL A 1 117 ? -25.427 9.089 -5.094 1.00 43.14 376 VAL A N 1
ATOM 915 C CA . VAL A 1 117 ? -26.046 7.987 -5.809 1.00 45.91 376 VAL A CA 1
ATOM 916 C C . VAL A 1 117 ? -25.031 7.436 -6.794 1.00 39.94 376 VAL A C 1
ATOM 917 O O . VAL A 1 117 ? -24.191 8.163 -7.331 1.00 44.53 376 VAL A O 1
ATOM 921 N N . PHE A 1 118 ? -25.079 6.134 -6.994 1.00 42.41 377 PHE A N 1
ATOM 922 C CA . PHE A 1 118 ? -24.211 5.495 -7.969 1.00 49.36 377 PHE A CA 1
ATOM 923 C C . PHE A 1 118 ? -24.746 5.843 -9.351 1.00 56.04 377 PHE A C 1
ATOM 924 O O . PHE A 1 118 ? -25.856 5.440 -9.712 1.00 59.95 377 PHE A O 1
ATOM 932 N N . PHE A 1 119 ? -23.963 6.593 -10.123 1.00 53.96 378 PHE A N 1
ATOM 933 C CA . PHE A 1 119 ? -24.375 7.063 -11.442 1.00 45.97 378 PHE A CA 1
ATOM 934 C C . PHE A 1 119 ? -23.196 6.942 -12.394 1.00 47.16 378 PHE A C 1
ATOM 935 O O . PHE A 1 119 ? -22.186 7.626 -12.218 1.00 49.93 378 PHE A O 1
ATOM 943 N N . GLU A 1 120 ? -23.318 6.083 -13.398 1.00 52.56 379 GLU A N 1
ATOM 944 C CA . GLU A 1 120 ? -22.316 5.998 -14.463 1.00 57.39 379 GLU A CA 1
ATOM 945 C C . GLU A 1 120 ? -20.927 5.669 -13.931 1.00 56.59 379 GLU A C 1
ATOM 946 O O . GLU A 1 120 ? -19.936 6.219 -14.388 1.00 50.22 379 GLU A O 1
ATOM 952 N N . GLY A 1 121 ? -20.842 4.766 -12.968 1.00 50.96 380 GLY A N 1
ATOM 953 C CA . GLY A 1 121 ? -19.572 4.215 -12.558 1.00 46.67 380 GLY A CA 1
ATOM 954 C C . GLY A 1 121 ? -19.054 4.722 -11.235 1.00 60.01 380 GLY A C 1
ATOM 955 O O . GLY A 1 121 ? -18.220 4.047 -10.619 1.00 63.30 380 GLY A O 1
ATOM 956 N N . LYS A 1 122 ? -19.515 5.883 -10.774 1.00 45.16 381 LYS A N 1
ATOM 957 C CA . LYS A 1 122 ? -19.035 6.446 -9.526 1.00 46.84 381 LYS A CA 1
ATOM 958 C C . LYS A 1 122 ? -20.212 6.982 -8.735 1.00 52.68 381 LYS A C 1
ATOM 959 O O . LYS A 1 122 ? -21.342 7.061 -9.226 1.00 52.19 381 LYS A O 1
ATOM 965 N N . TYR A 1 123 ? -19.939 7.332 -7.485 1.00 48.91 382 TYR A N 1
ATOM 966 C CA . TYR A 1 123 ? -20.933 7.971 -6.640 1.00 43.26 382 TYR A CA 1
ATOM 967 C C . TYR A 1 123 ? -20.804 9.487 -6.744 1.00 43.94 382 TYR A C 1
ATOM 968 O O . TYR A 1 123 ? -19.696 10.028 -6.715 1.00 55.01 382 TYR A O 1
ATOM 977 N N . GLY A 1 124 ? -21.942 10.171 -6.882 1.00 44.97 383 GLY A N 1
ATOM 978 C CA . GLY A 1 124 ? -21.964 11.616 -6.790 1.00 36.28 383 GLY A CA 1
ATOM 979 C C . GLY A 1 124 ? -23.238 12.097 -6.123 1.00 38.82 383 GLY A C 1
ATOM 980 O O . GLY A 1 124 ? -24.217 11.365 -6.012 1.00 48.47 383 GLY A O 1
ATOM 981 N N . GLY A 1 125 ? -23.201 13.355 -5.665 1.00 51.49 384 GLY A N 1
ATOM 982 C CA . GLY A 1 125 ? -24.353 13.983 -5.053 1.00 44.37 384 GLY A CA 1
ATOM 983 C C . GLY A 1 125 ? -25.339 14.484 -6.087 1.00 58.10 384 GLY A C 1
ATOM 984 O O . GLY A 1 125 ? -25.199 14.261 -7.287 1.00 55.86 384 GLY A O 1
ATOM 985 N N . MET A 1 126 ? -26.372 15.180 -5.611 1.00 56.44 385 MET A N 1
ATOM 986 C CA . MET A 1 126 ? -27.370 15.659 -6.558 1.00 53.33 385 MET A CA 1
ATOM 987 C C . MET A 1 126 ? -26.852 16.817 -7.407 1.00 49.76 385 MET A C 1
ATOM 988 O O . MET A 1 126 ? -27.403 17.067 -8.479 1.00 49.68 385 MET A O 1
ATOM 993 N N . GLU A 1 127 ? -25.796 17.510 -6.961 1.00 44.71 386 GLU A N 1
ATOM 994 C CA . GLU A 1 127 ? -25.159 18.557 -7.760 1.00 49.32 386 GLU A CA 1
ATOM 995 C C . GLU A 1 127 ? -24.702 18.050 -9.128 1.00 43.18 386 GLU A C 1
ATOM 996 O O . GLU A 1 127 ? -24.505 18.858 -10.037 1.00 48.04 386 GLU A O 1
ATOM 1002 N N . LEU A 1 128 ? -24.531 16.737 -9.274 1.00 36.46 387 LEU A N 1
ATOM 1003 C CA . LEU A 1 128 ? -24.225 16.108 -10.552 1.00 48.23 387 LEU A CA 1
ATOM 1004 C C . LEU A 1 128 ? -25.236 16.475 -11.632 1.00 56.18 387 LEU A C 1
ATOM 1005 O O . LEU A 1 128 ? -24.890 16.567 -12.813 1.00 50.72 387 LEU A O 1
ATOM 1010 N N . PHE A 1 129 ? -26.496 16.654 -11.251 1.00 50.85 388 PHE A N 1
ATOM 1011 C CA . PHE A 1 129 ? -27.583 16.818 -12.198 1.00 40.42 388 PHE A CA 1
ATOM 1012 C C . PHE A 1 129 ? -27.991 18.270 -12.348 1.00 45.35 388 PHE A C 1
ATOM 1013 O O . PHE A 1 129 ? -29.115 18.553 -12.774 1.00 56.38 388 PHE A O 1
ATOM 1021 N N B ARG A 1 130 ? -27.103 19.193 -11.992 1.00 43.01 389 ARG A N 1
ATOM 1022 C CA B ARG A 1 130 ? -27.453 20.603 -12.041 1.00 49.34 389 ARG A CA 1
ATOM 1023 C C B ARG A 1 130 ? -27.921 21.018 -13.436 1.00 51.23 389 ARG A C 1
ATOM 1024 O O B ARG A 1 130 ? -28.912 21.743 -13.564 1.00 52.24 389 ARG A O 1
ATOM 1032 N N . ALA A 1 131 ? -27.252 20.531 -14.492 1.00 51.69 390 ALA A N 1
ATOM 1033 C CA . ALA A 1 131 ? -27.580 20.955 -15.860 1.00 51.80 390 ALA A CA 1
ATOM 1034 C C . ALA A 1 131 ? -29.048 20.740 -16.214 1.00 52.20 390 ALA A C 1
ATOM 1035 O O . ALA A 1 131 ? -29.600 21.479 -17.036 1.00 55.74 390 ALA A O 1
ATOM 1037 N N . LEU A 1 132 ? -29.703 19.758 -15.585 1.00 48.61 391 LEU A N 1
ATOM 1038 C CA . LEU A 1 132 ? -31.103 19.477 -15.856 1.00 43.54 391 LEU A CA 1
ATOM 1039 C C . LEU A 1 132 ? -32.013 20.607 -15.424 1.00 53.80 391 LEU A C 1
ATOM 1040 O O . LEU A 1 132 ? -33.121 20.727 -15.952 1.00 58.92 391 LEU A O 1
ATOM 1045 N N . GLY A 1 133 ? -31.574 21.444 -14.493 1.00 55.86 392 GLY A N 1
ATOM 1046 C CA . GLY A 1 133 ? -32.394 22.567 -14.084 1.00 50.49 392 GLY A CA 1
ATOM 1047 C C . GLY A 1 133 ? -33.659 22.178 -13.360 1.00 45.48 392 GLY A C 1
ATOM 1048 O O . GLY A 1 133 ? -34.675 22.877 -13.480 1.00 63.51 392 GLY A O 1
ATOM 1049 N N . CYS A 1 134 ? -33.639 21.076 -12.610 1.00 47.25 393 CYS A N 1
ATOM 1050 C CA . CYS A 1 134 ? -34.779 20.706 -11.772 1.00 66.45 393 CYS A CA 1
ATOM 1051 C C . CYS A 1 134 ? -34.296 20.109 -10.442 1.00 56.75 393 CYS A C 1
ATOM 1052 O O . CYS A 1 134 ? -34.590 18.975 -10.070 1.00 49.96 393 CYS A O 1
ATOM 1055 N N . SER A 1 135 ? -33.559 20.918 -9.682 1.00 59.22 394 SER A N 1
ATOM 1056 C CA . SER A 1 135 ? -33.042 20.478 -8.390 1.00 59.84 394 SER A CA 1
ATOM 1057 C C . SER A 1 135 ? -34.146 20.127 -7.402 1.00 44.85 394 SER A C 1
ATOM 1058 O O . SER A 1 135 ? -33.896 19.328 -6.499 1.00 54.27 394 SER A O 1
ATOM 1061 N N . GLU A 1 136 ? -35.356 20.691 -7.544 1.00 47.51 395 GLU A N 1
ATOM 1062 C CA . GLU A 1 136 ? -36.460 20.308 -6.655 1.00 52.01 395 GLU A CA 1
ATOM 1063 C C . GLU A 1 136 ? -36.860 18.852 -6.863 1.00 58.26 395 GLU A C 1
ATOM 1064 O O . GLU A 1 136 ? -36.995 18.090 -5.902 1.00 64.39 395 GLU A O 1
ATOM 1070 N N . LEU A 1 137 ? -37.038 18.441 -8.117 1.00 58.72 396 LEU A N 1
ATOM 1071 C CA . LEU A 1 137 ? -37.379 17.049 -8.400 1.00 48.98 396 LEU A CA 1
ATOM 1072 C C . LEU A 1 137 ? -36.245 16.109 -8.002 1.00 48.68 396 LEU A C 1
ATOM 1073 O O . LEU A 1 137 ? -36.492 15.005 -7.506 1.00 54.63 396 LEU A O 1
ATOM 1078 N N . ILE A 1 138 ? -34.996 16.517 -8.234 1.00 52.61 397 ILE A N 1
ATOM 1079 C CA . ILE A 1 138 ? -33.862 15.696 -7.831 1.00 42.47 397 ILE A CA 1
ATOM 1080 C C . ILE A 1 138 ? -33.791 15.597 -6.307 1.00 50.24 397 ILE A C 1
ATOM 1081 O O . ILE A 1 138 ? -33.533 14.517 -5.762 1.00 52.44 397 ILE A O 1
ATOM 1086 N N . SER A 1 139 ? -33.992 16.720 -5.594 1.00 52.40 398 SER A N 1
ATOM 1087 C CA . SER A 1 139 ? -33.949 16.677 -4.133 1.00 49.91 398 SER A CA 1
ATOM 1088 C C . SER A 1 139 ? -34.983 15.713 -3.605 1.00 53.32 398 SER A C 1
ATOM 1089 O O . SER A 1 139 ? -34.704 14.944 -2.682 1.00 54.59 398 SER A O 1
ATOM 1092 N N . SER A 1 140 ? -36.183 15.737 -4.198 1.00 55.51 399 SER A N 1
ATOM 1093 C CA . SER A 1 140 ? -37.264 14.848 -3.782 1.00 58.97 399 SER A CA 1
ATOM 1094 C C . SER A 1 140 ? -36.858 13.382 -3.861 1.00 57.64 399 SER A C 1
ATOM 1095 O O . SER A 1 140 ? -37.141 12.610 -2.943 1.00 53.52 399 SER A O 1
ATOM 1098 N N . ILE A 1 141 ? -36.208 12.959 -4.947 1.00 62.28 400 ILE A N 1
ATOM 1099 C CA . ILE A 1 141 ? -35.914 11.532 -5.012 1.00 61.77 400 ILE A CA 1
ATOM 1100 C C . ILE A 1 141 ? -34.663 11.197 -4.222 1.00 51.44 400 ILE A C 1
ATOM 1101 O O . ILE A 1 141 ? -34.508 10.050 -3.789 1.00 45.42 400 ILE A O 1
ATOM 1106 N N . PHE A 1 142 ? -33.764 12.163 -4.020 1.00 44.42 401 PHE A N 1
ATOM 1107 C CA . PHE A 1 142 ? -32.652 11.921 -3.110 1.00 45.31 401 PHE A CA 1
ATOM 1108 C C . PHE A 1 142 ? -33.146 11.794 -1.672 1.00 47.15 401 PHE A C 1
ATOM 1109 O O . PHE A 1 142 ? -32.680 10.923 -0.930 1.00 49.89 401 PHE A O 1
ATOM 1117 N N . ASP A 1 143 ? -34.128 12.614 -1.280 1.00 49.20 402 ASP A N 1
ATOM 1118 C CA . ASP A 1 143 ? -34.652 12.531 0.081 1.00 49.59 402 ASP A CA 1
ATOM 1119 C C . ASP A 1 143 ? -35.484 11.273 0.279 1.00 57.12 402 ASP A C 1
ATOM 1120 O O . ASP A 1 143 ? -35.416 10.634 1.335 1.00 73.12 402 ASP A O 1
ATOM 1125 N N . PHE A 1 144 ? -36.252 10.883 -0.736 1.00 56.82 403 PHE A N 1
ATOM 1126 C CA . PHE A 1 144 ? -37.007 9.638 -0.657 1.00 48.20 403 PHE A CA 1
ATOM 1127 C C . PHE A 1 144 ? -36.077 8.433 -0.525 1.00 46.93 403 PHE A C 1
ATOM 1128 O O . PHE A 1 144 ? -36.326 7.542 0.301 1.00 49.54 403 PHE A O 1
ATOM 1136 N N . SER A 1 145 ? -34.995 8.395 -1.322 1.00 42.29 404 SER A N 1
ATOM 1137 C CA . SER A 1 145 ? -33.990 7.342 -1.177 1.00 37.41 404 SER A CA 1
ATOM 1138 C C . SER A 1 145 ? -33.398 7.349 0.225 1.00 42.53 404 SER A C 1
ATOM 1139 O O . SER A 1 145 ? -33.190 6.295 0.838 1.00 47.10 404 SER A O 1
ATOM 1142 N N . HIS A 1 146 ? -33.117 8.537 0.741 1.00 43.39 405 HIS A N 1
ATOM 1143 C CA . HIS A 1 146 ? -32.533 8.659 2.060 1.00 49.98 405 HIS A CA 1
ATOM 1144 C C . HIS A 1 146 ? -33.443 8.037 3.112 1.00 55.07 405 HIS A C 1
ATOM 1145 O O . HIS A 1 146 ? -32.976 7.285 3.974 1.00 59.94 405 HIS A O 1
ATOM 1152 N N . SER A 1 147 ? -34.755 8.281 3.010 1.00 49.56 406 SER A N 1
ATOM 1153 C CA . SER A 1 147 ? -35.705 7.704 3.955 1.00 52.55 406 SER A CA 1
ATOM 1154 C C . SER A 1 147 ? -35.757 6.186 3.850 1.00 57.58 406 SER A C 1
ATOM 1155 O O . SER A 1 147 ? -35.786 5.483 4.878 1.00 53.48 406 SER A O 1
ATOM 1158 N N . LEU A 1 148 ? -35.790 5.658 2.624 1.00 47.76 407 LEU A N 1
ATOM 1159 C CA . LEU A 1 148 ? -35.803 4.207 2.474 1.00 57.46 407 LEU A CA 1
ATOM 1160 C C . LEU A 1 148 ? -34.503 3.589 2.962 1.00 56.21 407 LEU A C 1
ATOM 1161 O O . LEU A 1 148 ? -34.511 2.460 3.476 1.00 53.17 407 LEU A O 1
ATOM 1166 N N . SER A 1 149 ? -33.376 4.302 2.799 1.00 51.90 408 SER A N 1
ATOM 1167 C CA . SER A 1 149 ? -32.112 3.787 3.321 1.00 55.09 408 SER A CA 1
ATOM 1168 C C . SER A 1 149 ? -32.166 3.631 4.831 1.00 59.91 408 SER A C 1
ATOM 1169 O O . SER A 1 149 ? -31.605 2.678 5.381 1.00 61.26 408 SER A O 1
ATOM 1172 N N . ALA A 1 150 ? -32.866 4.538 5.507 1.00 51.60 409 ALA A N 1
ATOM 1173 C CA . ALA A 1 150 ? -33.065 4.409 6.933 1.00 57.40 409 ALA A CA 1
ATOM 1174 C C . ALA A 1 150 ? -33.638 3.055 7.302 1.00 63.83 409 ALA A C 1
ATOM 1175 O O . ALA A 1 150 ? -33.443 2.600 8.431 1.00 62.17 409 ALA A O 1
ATOM 1177 N N . LEU A 1 151 ? -34.320 2.390 6.370 1.00 56.62 410 LEU A N 1
ATOM 1178 C CA . LEU A 1 151 ? -34.996 1.147 6.711 1.00 65.97 410 LEU A CA 1
ATOM 1179 C C . LEU A 1 151 ? -34.089 -0.066 6.612 1.00 60.12 410 LEU A C 1
ATOM 1180 O O . LEU A 1 151 ? -34.417 -1.115 7.172 1.00 62.64 410 LEU A O 1
ATOM 1185 N N . HIS A 1 152 ? -32.958 0.066 5.922 1.00 44.74 411 HIS A N 1
ATOM 1186 C CA . HIS A 1 152 ? -32.054 -1.044 5.655 1.00 47.86 411 HIS A CA 1
ATOM 1187 C C . HIS A 1 152 ? -32.790 -2.194 4.973 1.00 46.65 411 HIS A C 1
ATOM 1188 O O . HIS A 1 152 ? -32.668 -3.353 5.364 1.00 51.73 411 HIS A O 1
ATOM 1195 N N . PHE A 1 153 ? -33.579 -1.858 3.958 1.00 51.34 412 PHE A N 1
ATOM 1196 C CA . PHE A 1 153 ? -34.202 -2.878 3.126 1.00 55.73 412 PHE A CA 1
ATOM 1197 C C . PHE A 1 153 ? -33.211 -3.980 2.808 1.00 53.46 412 PHE A C 1
ATOM 1198 O O . PHE A 1 153 ? -32.082 -3.711 2.400 1.00 65.38 412 PHE A O 1
ATOM 1206 N N . SER A 1 154 ? -33.612 -5.218 3.057 1.00 51.41 413 SER A N 1
ATOM 1207 C CA . SER A 1 154 ? -32.833 -6.312 2.523 1.00 47.69 413 SER A CA 1
ATOM 1208 C C . SER A 1 154 ? -33.187 -6.489 1.051 1.00 51.32 413 SER A C 1
ATOM 1209 O O . SER A 1 154 ? -34.124 -5.876 0.537 1.00 41.79 413 SER A O 1
ATOM 1212 N N . GLU A 1 155 ? -32.403 -7.314 0.359 1.00 54.86 414 GLU A N 1
ATOM 1213 C CA . GLU A 1 155 ? -32.688 -7.581 -1.045 1.00 45.10 414 GLU A CA 1
ATOM 1214 C C . GLU A 1 155 ? -34.054 -8.233 -1.213 1.00 54.25 414 GLU A C 1
ATOM 1215 O O . GLU A 1 155 ? -34.768 -7.961 -2.187 1.00 58.10 414 GLU A O 1
ATOM 1221 N N . ASP A 1 156 ? -34.447 -9.073 -0.257 1.00 57.31 415 ASP A N 1
ATOM 1222 C CA . ASP A 1 156 ? -35.707 -9.793 -0.362 1.00 43.48 415 ASP A CA 1
ATOM 1223 C C . ASP A 1 156 ? -36.894 -8.914 0.007 1.00 48.79 415 ASP A C 1
ATOM 1224 O O . ASP A 1 156 ? -37.985 -9.073 -0.555 1.00 49.26 415 ASP A O 1
ATOM 1229 N N . GLU A 1 157 ? -36.697 -7.960 0.912 1.00 45.85 416 GLU A N 1
ATOM 1230 C CA . GLU A 1 157 ? -37.746 -6.990 1.193 1.00 42.62 416 GLU A CA 1
ATOM 1231 C C . GLU A 1 157 ? -38.015 -6.139 -0.040 1.00 43.87 416 GLU A C 1
ATOM 1232 O O . GLU A 1 157 ? -39.169 -5.935 -0.428 1.00 47.13 416 GLU A O 1
ATOM 1238 N N . ILE A 1 158 ? -36.953 -5.634 -0.671 1.00 38.45 417 ILE A N 1
ATOM 1239 C CA . ILE A 1 158 ? -37.098 -4.922 -1.941 1.00 42.75 417 ILE A CA 1
ATOM 1240 C C . ILE A 1 158 ? -37.829 -5.790 -2.974 1.00 45.25 417 ILE A C 1
ATOM 1241 O O . ILE A 1 158 ? -38.797 -5.346 -3.608 1.00 37.32 417 ILE A O 1
ATOM 1246 N N . ALA A 1 159 ? -37.397 -7.049 -3.140 1.00 38.92 418 ALA A N 1
ATOM 1247 C CA . ALA A 1 159 ? -38.069 -7.949 -4.085 1.00 28.81 418 ALA A CA 1
ATOM 1248 C C . ALA A 1 159 ? -39.568 -8.037 -3.819 1.00 38.69 418 ALA A C 1
ATOM 1249 O O . ALA A 1 159 ? -40.383 -7.921 -4.743 1.00 39.46 418 ALA A O 1
ATOM 1251 N N . LEU A 1 160 ? -39.954 -8.288 -2.564 1.00 38.21 419 LEU A N 1
ATOM 1252 C CA . LEU A 1 160 ? -41.357 -8.536 -2.283 1.00 40.56 419 LEU A CA 1
ATOM 1253 C C . LEU A 1 160 ? -42.156 -7.242 -2.317 1.00 41.70 419 LEU A C 1
ATOM 1254 O O . LEU A 1 160 ? -43.313 -7.225 -2.753 1.00 49.80 419 LEU A O 1
ATOM 1259 N N . TYR A 1 161 ? -41.554 -6.150 -1.869 1.00 46.53 420 TYR A N 1
ATOM 1260 C CA . TYR A 1 161 ? -42.241 -4.869 -1.882 1.00 42.77 420 TYR A CA 1
ATOM 1261 C C . TYR A 1 161 ? -42.430 -4.362 -3.312 1.00 41.09 420 TYR A C 1
ATOM 1262 O O . TYR A 1 161 ? -43.523 -3.919 -3.673 1.00 45.98 420 TYR A O 1
ATOM 1271 N N . THR A 1 162 ? -41.383 -4.421 -4.149 1.00 35.54 421 THR A N 1
ATOM 1272 C CA . THR A 1 162 ? -41.572 -3.982 -5.539 1.00 47.77 421 THR A CA 1
ATOM 1273 C C . THR A 1 162 ? -42.507 -4.905 -6.330 1.00 42.62 421 THR A C 1
ATOM 1274 O O . THR A 1 162 ? -43.180 -4.441 -7.255 1.00 48.29 421 THR A O 1
ATOM 1278 N N . ALA A 1 163 ? -42.611 -6.188 -5.972 1.00 38.60 422 ALA A N 1
ATOM 1279 C CA . ALA A 1 163 ? -43.627 -7.029 -6.612 1.00 35.13 422 ALA A CA 1
ATOM 1280 C C . ALA A 1 163 ? -45.040 -6.508 -6.361 1.00 42.04 422 ALA A C 1
ATOM 1281 O O . ALA A 1 163 ? -45.884 -6.510 -7.263 1.00 42.46 422 ALA A O 1
ATOM 1283 N N . LEU A 1 164 ? -45.316 -6.054 -5.142 1.00 44.48 423 LEU A N 1
ATOM 1284 C CA . LEU A 1 164 ? -46.631 -5.529 -4.803 1.00 40.48 423 LEU A CA 1
ATOM 1285 C C . LEU A 1 164 ? -46.861 -4.118 -5.335 1.00 43.41 423 LEU A C 1
ATOM 1286 O O . LEU A 1 164 ? -48.015 -3.733 -5.566 1.00 44.16 423 LEU A O 1
ATOM 1291 N N . VAL A 1 165 ? -45.804 -3.316 -5.488 1.00 36.63 424 VAL A N 1
ATOM 1292 C CA . VAL A 1 165 ? -45.940 -2.077 -6.251 1.00 47.92 424 VAL A CA 1
ATOM 1293 C C . VAL A 1 165 ? -46.453 -2.383 -7.662 1.00 52.82 424 VAL A C 1
ATOM 1294 O O . VAL A 1 165 ? -47.325 -1.687 -8.196 1.00 55.21 424 VAL A O 1
ATOM 1298 N N . LEU A 1 166 ? -45.925 -3.439 -8.280 1.00 44.19 425 LEU A N 1
ATOM 1299 C CA . LEU A 1 166 ? -46.340 -3.788 -9.631 1.00 56.86 425 LEU A CA 1
ATOM 1300 C C . LEU A 1 166 ? -47.731 -4.388 -9.636 1.00 55.67 425 LEU A C 1
ATOM 1301 O O . LEU A 1 166 ? -48.591 -3.975 -10.420 1.00 50.06 425 LEU A O 1
ATOM 1306 N N . ILE A 1 167 ? -47.959 -5.365 -8.762 1.00 44.73 426 ILE A N 1
ATOM 1307 C CA . ILE A 1 167 ? -49.121 -6.246 -8.882 1.00 41.47 426 ILE A CA 1
ATOM 1308 C C . ILE A 1 167 ? -50.209 -5.610 -8.034 1.00 51.69 426 ILE A C 1
ATOM 1309 O O . ILE A 1 167 ? -50.437 -5.950 -6.869 1.00 52.14 426 ILE A O 1
ATOM 1314 N N . ASN A 1 168 ? -50.889 -4.644 -8.636 1.00 52.28 427 ASN A N 1
ATOM 1315 C CA . ASN A 1 168 ? -51.803 -3.770 -7.922 1.00 55.19 427 ASN A CA 1
ATOM 1316 C C . ASN A 1 168 ? -53.142 -3.852 -8.641 1.00 60.21 427 ASN A C 1
ATOM 1317 O O . ASN A 1 168 ? -53.274 -3.380 -9.776 1.00 58.72 427 ASN A O 1
ATOM 1322 N N . ALA A 1 169 ? -54.129 -4.469 -7.989 1.00 50.88 428 ALA A N 1
ATOM 1323 C CA . ALA A 1 169 ? -55.393 -4.720 -8.664 1.00 45.76 428 ALA A CA 1
ATOM 1324 C C . ALA A 1 169 ? -56.245 -3.475 -8.812 1.00 53.87 428 ALA A C 1
ATOM 1325 O O . ALA A 1 169 ? -57.342 -3.560 -9.366 1.00 61.17 428 ALA A O 1
ATOM 1327 N N . HIS A 1 170 ? -55.784 -2.328 -8.344 1.00 60.23 429 HIS A N 1
ATOM 1328 C CA . HIS A 1 170 ? -56.580 -1.120 -8.428 1.00 67.78 429 HIS A CA 1
ATOM 1329 C C . HIS A 1 170 ? -56.184 -0.231 -9.590 1.00 66.97 429 HIS A C 1
ATOM 1330 O O . HIS A 1 170 ? -56.797 0.825 -9.777 1.00 66.87 429 HIS A O 1
ATOM 1337 N N . ARG A 1 171 ? -55.190 -0.630 -10.371 1.00 62.11 430 ARG A N 1
ATOM 1338 C CA . ARG A 1 171 ? -54.797 0.163 -11.522 1.00 58.98 430 ARG A CA 1
ATOM 1339 C C . ARG A 1 171 ? -55.981 0.296 -12.466 1.00 61.91 430 ARG A C 1
ATOM 1340 O O . ARG A 1 171 ? -56.648 -0.706 -12.770 1.00 69.74 430 ARG A O 1
ATOM 1348 N N . PRO A 1 172 ? -56.303 1.503 -12.914 1.00 62.26 431 PRO A N 1
ATOM 1349 C CA . PRO A 1 172 ? -57.375 1.657 -13.908 1.00 68.54 431 PRO A CA 1
ATOM 1350 C C . PRO A 1 172 ? -57.050 0.878 -15.174 1.00 70.08 431 PRO A C 1
ATOM 1351 O O . PRO A 1 172 ? -55.885 0.619 -15.488 1.00 64.48 431 PRO A O 1
ATOM 1355 N N . GLY A 1 173 ? -58.098 0.477 -15.887 1.00 64.73 432 GLY A N 1
ATOM 1356 C CA . GLY A 1 173 ? -57.925 -0.142 -17.183 1.00 74.53 432 GLY A CA 1
ATOM 1357 C C . GLY A 1 173 ? -57.611 -1.623 -17.189 1.00 74.07 432 GLY A C 1
ATOM 1358 O O . GLY A 1 173 ? -57.324 -2.171 -18.259 1.00 80.89 432 GLY A O 1
ATOM 1359 N N . LEU A 1 174 ? -57.635 -2.293 -16.047 1.00 64.91 433 LEU A N 1
ATOM 1360 C CA . LEU A 1 174 ? -57.444 -3.734 -16.043 1.00 67.48 433 LEU A CA 1
ATOM 1361 C C . LEU A 1 174 ? -58.699 -4.435 -16.555 1.00 75.24 433 LEU A C 1
ATOM 1362 O O . LEU A 1 174 ? -59.826 -4.020 -16.267 1.00 79.01 433 LEU A O 1
ATOM 1367 N N . GLN A 1 175 ? -58.499 -5.513 -17.309 1.00 71.36 434 GLN A N 1
ATOM 1368 C CA . GLN A 1 175 ? -59.620 -6.265 -17.852 1.00 76.73 434 GLN A CA 1
ATOM 1369 C C . GLN A 1 175 ? -59.989 -7.458 -16.989 1.00 76.81 434 GLN A C 1
ATOM 1370 O O . GLN A 1 175 ? -61.153 -7.868 -16.980 1.00 86.69 434 GLN A O 1
ATOM 1376 N N . GLU A 1 176 ? -59.022 -8.026 -16.272 1.00 74.84 435 GLU A N 1
ATOM 1377 C CA . GLU A 1 176 ? -59.255 -9.198 -15.438 1.00 69.12 435 GLU A CA 1
ATOM 1378 C C . GLU A 1 176 ? -58.853 -8.862 -14.006 1.00 60.47 435 GLU A C 1
ATOM 1379 O O . GLU A 1 176 ? -57.951 -9.493 -13.449 1.00 58.79 435 GLU A O 1
ATOM 1385 N N . LYS A 1 177 ? -59.531 -7.870 -13.415 1.00 65.36 436 LYS A N 1
ATOM 1386 C CA . LYS A 1 177 ? -59.153 -7.356 -12.097 1.00 68.17 436 LYS A CA 1
ATOM 1387 C C . LYS A 1 177 ? -59.165 -8.454 -11.031 1.00 66.29 436 LYS A C 1
ATOM 1388 O O . LYS A 1 177 ? -58.315 -8.463 -10.138 1.00 64.08 436 LYS A O 1
ATOM 1394 N N . ARG A 1 178 ? -60.102 -9.402 -11.127 1.00 65.07 437 ARG A N 1
ATOM 1395 C CA . ARG A 1 178 ? -60.133 -10.522 -10.193 1.00 65.68 437 ARG A CA 1
ATOM 1396 C C . ARG A 1 178 ? -58.837 -11.327 -10.249 1.00 73.82 437 ARG A C 1
ATOM 1397 O O . ARG A 1 178 ? -58.303 -11.734 -9.208 1.00 79.27 437 ARG A O 1
ATOM 1405 N N . LYS A 1 179 ? -58.304 -11.553 -11.450 1.00 71.02 438 LYS A N 1
ATOM 1406 C CA . LYS A 1 179 ? -57.067 -12.324 -11.567 1.00 59.80 438 LYS A CA 1
ATOM 1407 C C . LYS A 1 179 ? -55.887 -11.559 -10.973 1.00 57.99 438 LYS A C 1
ATOM 1408 O O . LYS A 1 179 ? -54.993 -12.156 -10.363 1.00 57.19 438 LYS A O 1
ATOM 1414 N N . VAL A 1 180 ? -55.872 -10.234 -11.130 1.00 51.57 439 VAL A N 1
ATOM 1415 C CA . VAL A 1 180 ? -54.827 -9.435 -10.505 1.00 48.96 439 VAL A CA 1
ATOM 1416 C C . VAL A 1 180 ? -55.021 -9.384 -8.994 1.00 53.28 439 VAL A C 1
ATOM 1417 O O . VAL A 1 180 ? -54.047 -9.391 -8.239 1.00 49.62 439 VAL A O 1
ATOM 1421 N N . GLU A 1 181 ? -56.277 -9.300 -8.534 1.00 59.67 440 GLU A N 1
ATOM 1422 C CA . GLU A 1 181 ? -56.564 -9.350 -7.100 1.00 65.79 440 GLU A CA 1
ATOM 1423 C C . GLU A 1 181 ? -55.999 -10.613 -6.474 1.00 61.99 440 GLU A C 1
ATOM 1424 O O . GLU A 1 181 ? -55.429 -10.576 -5.375 1.00 50.79 440 GLU A O 1
ATOM 1430 N N . GLN A 1 182 ? -56.173 -11.747 -7.158 1.00 59.92 441 GLN A N 1
ATOM 1431 C CA . GLN A 1 182 ? -55.673 -13.014 -6.650 1.00 53.05 441 GLN A CA 1
ATOM 1432 C C . GLN A 1 182 ? -54.159 -12.999 -6.578 1.00 56.17 441 GLN A C 1
ATOM 1433 O O . GLN A 1 182 ? -53.571 -13.515 -5.626 1.00 57.99 441 GLN A O 1
ATOM 1439 N N . LEU A 1 183 ? -53.512 -12.390 -7.568 1.00 57.98 442 LEU A N 1
ATOM 1440 C CA . LEU A 1 183 ? -52.059 -12.289 -7.555 1.00 46.34 442 LEU A CA 1
ATOM 1441 C C . LEU A 1 183 ? -51.582 -11.370 -6.441 1.00 47.59 442 LEU A C 1
ATOM 1442 O O . LEU A 1 183 ? -50.611 -11.677 -5.736 1.00 47.25 442 LEU A O 1
ATOM 1447 N N . GLN A 1 184 ? -52.232 -10.213 -6.300 1.00 46.49 443 GLN A N 1
ATOM 1448 C CA . GLN A 1 184 ? -51.815 -9.249 -5.298 1.00 36.30 443 GLN A CA 1
ATOM 1449 C C . GLN A 1 184 ? -51.949 -9.837 -3.899 1.00 43.02 443 GLN A C 1
ATOM 1450 O O . GLN A 1 184 ? -51.053 -9.675 -3.069 1.00 44.35 443 GLN A O 1
ATOM 1456 N N . TYR A 1 185 ? -53.044 -10.561 -3.640 1.00 48.20 444 TYR A N 1
ATOM 1457 C CA . TYR A 1 185 ? -53.253 -11.165 -2.326 1.00 58.67 444 TYR A CA 1
ATOM 1458 C C . TYR A 1 185 ? -52.173 -12.187 -2.005 1.00 57.19 444 TYR A C 1
ATOM 1459 O O . TYR A 1 185 ? -51.588 -12.163 -0.916 1.00 55.75 444 TYR A O 1
ATOM 1468 N N . ASN A 1 186 ? -51.907 -13.114 -2.929 1.00 49.80 445 ASN A N 1
ATOM 1469 C CA . ASN A 1 186 ? -50.864 -14.095 -2.662 1.00 47.59 445 ASN A CA 1
ATOM 1470 C C . ASN A 1 186 ? -49.514 -13.422 -2.429 1.00 45.15 445 ASN A C 1
ATOM 1471 O O . ASN A 1 186 ? -48.710 -13.911 -1.632 1.00 42.46 445 ASN A O 1
ATOM 1476 N N . LEU A 1 187 ? -49.250 -12.289 -3.088 1.00 45.32 446 LEU A N 1
ATOM 1477 C CA . LEU A 1 187 ? -47.978 -11.612 -2.856 1.00 40.92 446 LEU A CA 1
ATOM 1478 C C . LEU A 1 187 ? -47.969 -10.926 -1.496 1.00 48.65 446 LEU A C 1
ATOM 1479 O O . LEU A 1 187 ? -46.939 -10.913 -0.818 1.00 55.60 446 LEU A O 1
ATOM 1484 N N . GLU A 1 188 ? -49.115 -10.367 -1.075 1.00 40.25 447 GLU A N 1
ATOM 1485 C CA . GLU A 1 188 ? -49.245 -9.811 0.271 1.00 44.46 447 GLU A CA 1
ATOM 1486 C C . GLU A 1 188 ? -49.004 -10.873 1.333 1.00 42.93 447 GLU A C 1
ATOM 1487 O O . GLU A 1 188 ? -48.324 -10.616 2.329 1.00 49.20 447 GLU A O 1
ATOM 1493 N N . LEU A 1 189 ? -49.555 -12.077 1.140 1.00 47.24 448 LEU A N 1
ATOM 1494 C CA . LEU A 1 189 ? -49.293 -13.163 2.081 1.00 44.28 448 LEU A CA 1
ATOM 1495 C C . LEU A 1 189 ? -47.807 -13.484 2.147 1.00 49.82 448 LEU A C 1
ATOM 1496 O O . LEU A 1 189 ? -47.236 -13.628 3.235 1.00 56.17 448 LEU A O 1
ATOM 1501 N N . ALA A 1 190 ? -47.167 -13.599 0.983 1.00 53.21 449 ALA A N 1
ATOM 1502 C CA . ALA A 1 190 ? -45.737 -13.886 0.923 1.00 46.19 449 ALA A CA 1
ATOM 1503 C C . ALA A 1 190 ? -44.937 -12.804 1.631 1.00 44.67 449 ALA A C 1
ATOM 1504 O O . ALA A 1 190 ? -44.036 -13.097 2.423 1.00 56.83 449 ALA A O 1
ATOM 1506 N N . PHE A 1 191 ? -45.262 -11.537 1.360 1.00 40.27 450 PHE A N 1
ATOM 1507 C CA . PHE A 1 191 ? -44.552 -10.426 1.984 1.00 33.32 450 PHE A CA 1
ATOM 1508 C C . PHE A 1 191 ? -44.725 -10.448 3.500 1.00 43.46 450 PHE A C 1
ATOM 1509 O O . PHE A 1 191 ? -43.749 -10.364 4.250 1.00 55.07 450 PHE A O 1
ATOM 1517 N N . HIS A 1 192 ? -45.971 -10.555 3.966 1.00 46.92 451 HIS A N 1
ATOM 1518 C CA . HIS A 1 192 ? -46.245 -10.498 5.401 1.00 49.16 451 HIS A CA 1
ATOM 1519 C C . HIS A 1 192 ? -45.659 -11.696 6.132 1.00 55.65 451 HIS A C 1
ATOM 1520 O O . HIS A 1 192 ? -45.141 -11.556 7.247 1.00 49.68 451 HIS A O 1
ATOM 1527 N N . HIS A 1 193 ? -45.743 -12.886 5.527 1.00 55.46 452 HIS A N 1
ATOM 1528 C CA . HIS A 1 193 ? -45.144 -14.059 6.149 1.00 46.22 452 HIS A CA 1
ATOM 1529 C C . HIS A 1 193 ? -43.636 -13.912 6.247 1.00 49.10 452 HIS A C 1
ATOM 1530 O O . HIS A 1 193 ? -43.039 -14.217 7.286 1.00 52.69 452 HIS A O 1
ATOM 1537 N N . HIS A 1 194 ? -42.999 -13.455 5.167 1.00 50.76 453 HIS A N 1
ATOM 1538 C CA . HIS A 1 194 ? -41.547 -13.361 5.178 1.00 46.29 453 HIS A CA 1
ATOM 1539 C C . HIS A 1 194 ? -41.053 -12.327 6.182 1.00 46.00 453 HIS A C 1
ATOM 1540 O O . HIS A 1 194 ? -39.955 -12.477 6.738 1.00 52.51 453 HIS A O 1
ATOM 1547 N N . LEU A 1 195 ? -41.834 -11.267 6.409 1.00 44.16 454 LEU A N 1
ATOM 1548 C CA . LEU A 1 195 ? -41.472 -10.308 7.439 1.00 48.05 454 LEU A CA 1
ATOM 1549 C C . LEU A 1 195 ? -41.481 -10.951 8.830 1.00 44.51 454 LEU A C 1
ATOM 1550 O O . LEU A 1 195 ? -40.628 -10.623 9.665 1.00 51.46 454 LEU A O 1
ATOM 1555 N N . CYS A 1 196 ? -42.408 -11.877 9.092 1.00 39.68 455 CYS A N 1
ATOM 1556 C CA . CYS A 1 196 ? -42.405 -12.566 10.388 1.00 43.94 455 CYS A CA 1
ATOM 1557 C C . CYS A 1 196 ? -41.217 -13.515 10.500 1.00 49.75 455 CYS A C 1
ATOM 1558 O O . CYS A 1 196 ? -40.571 -13.586 11.548 1.00 60.63 455 CYS A O 1
ATOM 1561 N N . LYS A 1 197 ? -40.900 -14.233 9.416 1.00 48.27 456 LYS A N 1
ATOM 1562 C CA . LYS A 1 197 ? -39.803 -15.185 9.443 1.00 48.48 456 LYS A CA 1
ATOM 1563 C C . LYS A 1 197 ? -38.472 -14.498 9.705 1.00 57.43 456 LYS A C 1
ATOM 1564 O O . LYS A 1 197 ? -37.583 -15.076 10.350 1.00 65.60 456 LYS A O 1
ATOM 1570 N N . THR A 1 198 ? -38.315 -13.275 9.228 1.00 36.01 457 THR A N 1
ATOM 1571 C CA . THR A 1 198 ? -37.076 -12.543 9.418 1.00 41.59 457 THR A CA 1
ATOM 1572 C C . THR A 1 198 ? -37.176 -11.506 10.530 1.00 43.97 457 THR A C 1
ATOM 1573 O O . THR A 1 198 ? -36.220 -10.762 10.735 1.00 42.39 457 THR A O 1
ATOM 1577 N N . HIS A 1 199 ? -38.315 -11.443 11.240 1.00 43.31 458 HIS A N 1
ATOM 1578 C CA . HIS A 1 199 ? -38.520 -10.541 12.384 1.00 54.22 458 HIS A CA 1
ATOM 1579 C C . HIS A 1 199 ? -38.428 -9.087 11.954 1.00 50.78 458 HIS A C 1
ATOM 1580 O O . HIS A 1 199 ? -37.866 -8.244 12.655 1.00 53.23 458 HIS A O 1
ATOM 1587 N N . ARG A 1 200 ? -38.997 -8.794 10.790 1.00 53.23 459 ARG A N 1
ATOM 1588 C CA . ARG A 1 200 ? -38.934 -7.471 10.185 1.00 43.90 459 ARG A CA 1
ATOM 1589 C C . ARG A 1 200 ? -40.314 -6.843 10.060 1.00 46.22 459 ARG A C 1
ATOM 1590 O O . ARG A 1 200 ? -40.497 -5.901 9.278 1.00 46.61 459 ARG A O 1
ATOM 1598 N N . GLN A 1 201 ? -41.286 -7.325 10.841 1.00 45.70 460 GLN A N 1
ATOM 1599 C CA . GLN A 1 201 ? -42.625 -6.750 10.781 1.00 44.99 460 GLN A CA 1
ATOM 1600 C C . GLN A 1 201 ? -42.629 -5.269 11.115 1.00 54.34 460 GLN A C 1
ATOM 1601 O O . GLN A 1 201 ? -43.636 -4.596 10.844 1.00 56.20 460 GLN A O 1
ATOM 1607 N N . SER A 1 202 ? -41.524 -4.734 11.662 1.00 55.51 461 SER A N 1
ATOM 1608 C CA . SER A 1 202 ? -41.501 -3.314 12.023 1.00 55.19 461 SER A CA 1
ATOM 1609 C C . SER A 1 202 ? -41.366 -2.379 10.826 1.00 53.07 461 SER A C 1
ATOM 1610 O O . SER A 1 202 ? -41.553 -1.176 10.991 1.00 58.64 461 SER A O 1
ATOM 1613 N N . ILE A 1 203 ? -41.023 -2.875 9.635 1.00 54.85 462 ILE A N 1
ATOM 1614 C CA . ILE A 1 203 ? -40.906 -1.949 8.520 1.00 55.08 462 ILE A CA 1
ATOM 1615 C C . ILE A 1 203 ? -42.247 -1.673 7.856 1.00 63.05 462 ILE A C 1
ATOM 1616 O O . ILE A 1 203 ? -42.389 -0.625 7.218 1.00 68.43 462 ILE A O 1
ATOM 1621 N N . LEU A 1 204 ? -43.240 -2.561 8.008 1.00 59.01 463 LEU A N 1
ATOM 1622 C CA . LEU A 1 204 ? -44.540 -2.348 7.373 1.00 54.12 463 LEU A CA 1
ATOM 1623 C C . LEU A 1 204 ? -45.057 -0.941 7.611 1.00 60.79 463 LEU A C 1
ATOM 1624 O O . LEU A 1 204 ? -45.506 -0.269 6.672 1.00 69.07 463 LEU A O 1
ATOM 1629 N N . ALA A 1 205 ? -44.965 -0.459 8.851 1.00 53.22 464 ALA A N 1
ATOM 1630 C CA . ALA A 1 205 ? -45.494 0.857 9.186 1.00 52.72 464 ALA A CA 1
ATOM 1631 C C . ALA A 1 205 ? -44.580 2.013 8.767 1.00 60.01 464 ALA A C 1
ATOM 1632 O O . ALA A 1 205 ? -44.998 3.174 8.856 1.00 60.93 464 ALA A O 1
ATOM 1634 N N . LYS A 1 206 ? -43.352 1.737 8.322 1.00 54.95 465 LYS A N 1
ATOM 1635 C CA . LYS A 1 206 ? -42.403 2.782 7.961 1.00 66.46 465 LYS A CA 1
ATOM 1636 C C . LYS A 1 206 ? -42.262 2.974 6.451 1.00 63.08 465 LYS A C 1
ATOM 1637 O O . LYS A 1 206 ? -41.6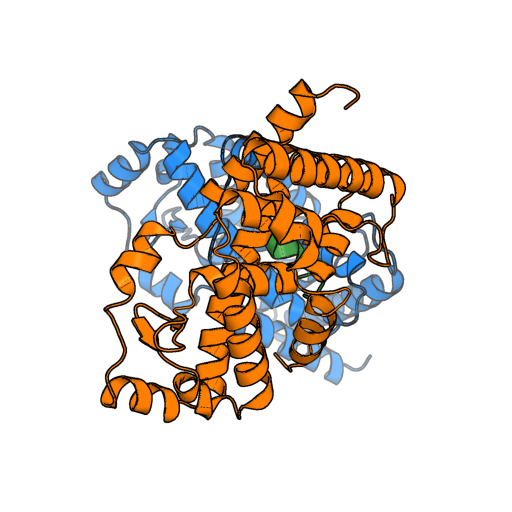38 3.949 6.020 1.00 63.76 465 LYS A O 1
ATOM 1643 N N . LEU A 1 207 ? -42.846 2.079 5.659 1.00 55.31 466 LEU A N 1
ATOM 1644 C CA . LEU A 1 207 ? -42.909 2.204 4.218 1.00 56.92 466 LEU A CA 1
ATOM 1645 C C . LEU A 1 207 ? -43.668 3.463 3.802 1.00 74.59 466 LEU A C 1
ATOM 1646 O O . LEU A 1 207 ? -44.585 3.913 4.498 1.00 79.87 466 LEU A O 1
ATOM 1651 N N . PRO A 1 208 ? -43.327 4.034 2.652 1.00 90.24 467 PRO A N 1
ATOM 1652 C CA . PRO A 1 208 ? -44.106 5.145 2.119 1.00 93.90 467 PRO A CA 1
ATOM 1653 C C . PRO A 1 208 ? -45.461 4.654 1.649 1.00 88.71 467 PRO A C 1
ATOM 1654 O O . PRO A 1 208 ? -45.551 3.592 1.013 1.00 86.81 467 PRO A O 1
ATOM 1658 N N . PRO A 1 209 ? -46.534 5.383 1.956 1.00 82.04 468 PRO A N 1
ATOM 1659 C CA . PRO A 1 209 ? -47.855 4.991 1.447 1.00 92.85 468 PRO A CA 1
ATOM 1660 C C . PRO A 1 209 ? -47.883 5.008 -0.076 1.00 106.86 468 PRO A C 1
ATOM 1661 O O . PRO A 1 209 ? -47.130 5.740 -0.725 1.00 104.56 468 PRO A O 1
ATOM 1665 N N . LYS A 1 210 ? -48.760 4.163 -0.642 1.00 117.97 469 LYS A N 1
ATOM 1666 C CA . LYS A 1 210 ? -48.846 3.988 -2.093 1.00 118.39 469 LYS A CA 1
ATOM 1667 C C . LYS A 1 210 ? -48.926 5.320 -2.830 1.00 121.14 469 LYS A C 1
ATOM 1668 O O . LYS A 1 210 ? -48.480 5.425 -3.981 1.00 121.54 469 LYS A O 1
ATOM 1674 N N . GLY A 1 211 ? -49.485 6.348 -2.179 1.00 114.56 470 GLY A N 1
ATOM 1675 C CA . GLY A 1 211 ? -49.620 7.654 -2.794 1.00 103.93 470 GLY A CA 1
ATOM 1676 C C . GLY A 1 211 ? -48.325 8.421 -2.957 1.00 92.54 470 GLY A C 1
ATOM 1677 O O . GLY A 1 211 ? -48.237 9.264 -3.857 1.00 94.08 470 GLY A O 1
ATOM 1678 N N . LYS A 1 212 ? -47.315 8.158 -2.112 1.00 78.37 471 LYS A N 1
ATOM 1679 C CA . LYS A 1 212 ? -46.086 8.945 -2.206 1.00 76.83 471 LYS A CA 1
ATOM 1680 C C . LYS A 1 212 ? -45.211 8.513 -3.382 1.00 71.05 471 LYS A C 1
ATOM 1681 O O . LYS A 1 212 ? -44.608 9.364 -4.046 1.00 63.26 471 LYS A O 1
ATOM 1687 N N . LEU A 1 213 ? -45.095 7.206 -3.631 1.00 62.87 472 LEU A N 1
ATOM 1688 C CA . LEU A 1 213 ? -44.426 6.754 -4.848 1.00 69.81 472 LEU A CA 1
ATOM 1689 C C . LEU A 1 213 ? -45.107 7.335 -6.072 1.00 64.91 472 LEU A C 1
ATOM 1690 O O . LEU A 1 213 ? -44.448 7.845 -6.985 1.00 62.48 472 LEU A O 1
ATOM 1695 N N . ARG A 1 214 ? -46.439 7.262 -6.096 1.00 61.26 473 ARG A N 1
ATOM 1696 C CA . ARG A 1 214 ? -47.198 7.743 -7.237 1.00 75.64 473 ARG A CA 1
ATOM 1697 C C . ARG A 1 214 ? -46.999 9.240 -7.429 1.00 81.89 473 ARG A C 1
ATOM 1698 O O . ARG A 1 214 ? -46.689 9.701 -8.533 1.00 79.85 473 ARG A O 1
ATOM 1706 N N . SER A 1 215 ? -47.153 10.016 -6.354 1.00 83.77 474 SER A N 1
ATOM 1707 C CA . SER A 1 215 ? -47.016 11.461 -6.477 1.00 81.68 474 SER A CA 1
ATOM 1708 C C . SER A 1 215 ? -45.599 11.847 -6.874 1.00 66.59 474 SER A C 1
ATOM 1709 O O . SER A 1 215 ? -45.405 12.803 -7.632 1.00 73.07 474 SER A O 1
ATOM 1712 N N . LEU A 1 216 ? -44.604 11.108 -6.391 1.00 65.19 475 LEU A N 1
ATOM 1713 C CA . LEU A 1 216 ? -43.218 11.422 -6.723 1.00 68.87 475 LEU A CA 1
ATOM 1714 C C . LEU A 1 216 ? -42.901 11.095 -8.180 1.00 72.72 475 LEU A C 1
ATOM 1715 O O . LEU A 1 216 ? -42.099 11.786 -8.814 1.00 77.91 475 LEU A O 1
ATOM 1720 N N . CYS A 1 217 ? -43.501 10.034 -8.720 1.00 74.17 476 CYS A N 1
ATOM 1721 C CA . CYS A 1 217 ? -43.273 9.660 -10.108 1.00 56.25 476 CYS A CA 1
ATOM 1722 C C . CYS A 1 217 ? -44.118 10.480 -11.056 1.00 83.52 476 CYS A C 1
ATOM 1723 O O . CYS A 1 217 ? -43.677 10.765 -12.172 1.00 82.78 476 CYS A O 1
ATOM 1726 N N . SER A 1 218 ? -45.330 10.855 -10.635 1.00 96.22 477 SER A N 1
ATOM 1727 C CA . SER A 1 218 ? -46.139 11.790 -11.411 1.00 102.28 477 SER A CA 1
ATOM 1728 C C . SER A 1 218 ? -45.427 13.123 -11.600 1.00 111.79 477 SER A C 1
ATOM 1729 O O . SER A 1 218 ? -45.629 13.793 -12.622 1.00 114.64 477 SER A O 1
ATOM 1732 N N . GLN A 1 219 ? -44.595 13.524 -10.628 1.00 116.95 478 GLN A N 1
ATOM 1733 C CA . GLN A 1 219 ? -43.877 14.793 -10.723 1.00 118.14 478 GLN A CA 1
ATOM 1734 C C . GLN A 1 219 ? -42.808 14.766 -11.809 1.00 115.02 478 GLN A C 1
ATOM 1735 O O . GLN A 1 219 ? -42.466 15.814 -12.370 1.00 112.64 478 GLN A O 1
ATOM 1741 N N . HIS A 1 220 ? -42.273 13.588 -12.116 1.00 111.12 479 HIS A N 1
ATOM 1742 C CA . HIS A 1 220 ? -41.203 13.440 -13.092 1.00 113.24 479 HIS A CA 1
ATOM 1743 C C . HIS A 1 220 ? -41.701 13.093 -14.484 1.00 117.52 479 HIS A C 1
ATOM 1744 O O . HIS A 1 220 ? -41.117 13.550 -15.473 1.00 120.64 479 HIS A O 1
ATOM 1751 N N . VAL A 1 221 ? -42.765 12.291 -14.585 1.00 112.25 480 VAL A N 1
ATOM 1752 C CA . VAL A 1 221 ? -43.267 11.881 -15.890 1.00 104.70 480 VAL A CA 1
ATOM 1753 C C . VAL A 1 221 ? -43.716 13.080 -16.717 1.00 105.04 480 VAL A C 1
ATOM 1754 O O . VAL A 1 221 ? -43.735 12.998 -17.946 1.00 105.58 480 VAL A O 1
ATOM 1758 N N . GLU A 1 222 ? -44.045 14.208 -16.075 1.00 114.97 481 GLU A N 1
ATOM 1759 C CA . GLU A 1 222 ? -44.380 15.421 -16.825 1.00 127.55 481 GLU A CA 1
ATOM 1760 C C . GLU A 1 222 ? -43.149 16.020 -17.501 1.00 132.05 481 GLU A C 1
ATOM 1761 O O . GLU A 1 222 ? -43.224 16.485 -18.646 1.00 131.48 481 GLU A O 1
ATOM 1767 N N . ARG A 1 223 ? -42.011 16.034 -16.803 1.00 133.65 482 ARG A N 1
ATOM 1768 C CA . ARG A 1 223 ? -40.773 16.534 -17.390 1.00 129.03 482 ARG A CA 1
ATOM 1769 C C . ARG A 1 223 ? -40.180 15.533 -18.378 1.00 122.32 482 ARG A C 1
ATOM 1770 O O . ARG A 1 223 ? -39.506 15.932 -19.334 1.00 122.96 482 ARG A O 1
ATOM 1778 N N . LEU A 1 224 ? -40.450 14.239 -18.180 1.00 114.65 483 LEU A N 1
ATOM 1779 C CA . LEU A 1 224 ? -39.895 13.201 -19.046 1.00 104.43 483 LEU A CA 1
ATOM 1780 C C . LEU A 1 224 ? -40.576 13.152 -20.405 1.00 110.32 483 LEU A C 1
ATOM 1781 O O . LEU A 1 224 ? -39.943 12.777 -21.397 1.00 111.27 483 LEU A O 1
ATOM 1786 N N . GLN A 1 225 ? -41.865 13.487 -20.472 1.00 116.67 484 GLN A N 1
ATOM 1787 C CA . GLN A 1 225 ? -42.563 13.407 -21.747 1.00 127.64 484 GLN A CA 1
ATOM 1788 C C . GLN A 1 225 ? -42.300 14.633 -22.611 1.00 130.89 484 GLN A C 1
ATOM 1789 O O . GLN A 1 225 ? -42.211 14.506 -23.838 1.00 134.47 484 GLN A O 1
ATOM 1795 N N . ILE A 1 226 ? -42.165 15.817 -22.004 1.00 131.27 485 ILE A N 1
ATOM 1796 C CA . ILE A 1 226 ? -41.783 16.991 -22.788 1.00 136.84 485 ILE A CA 1
ATOM 1797 C C . ILE A 1 226 ? -40.337 16.862 -23.255 1.00 135.30 485 ILE A C 1
ATOM 1798 O O . ILE A 1 226 ? -39.988 17.315 -24.355 1.00 136.11 485 ILE A O 1
ATOM 1803 N N . PHE A 1 227 ? -39.484 16.218 -22.452 1.00 126.65 486 PHE A N 1
ATOM 1804 C CA . PHE A 1 227 ? -38.095 16.013 -22.853 1.00 116.66 486 PHE A CA 1
ATOM 1805 C C . PHE A 1 227 ? -37.974 14.939 -23.932 1.00 115.50 486 PHE A C 1
ATOM 1806 O O . PHE A 1 227 ? -37.127 15.045 -24.829 1.00 110.48 486 PHE A O 1
ATOM 1814 N N . GLN A 1 228 ? -38.820 13.906 -23.870 1.00 113.55 487 GLN A N 1
ATOM 1815 C CA . GLN A 1 228 ? -38.713 12.802 -24.817 1.00 113.95 487 GLN A CA 1
ATOM 1816 C C . GLN A 1 228 ? -39.253 13.173 -26.193 1.00 126.79 487 GLN A C 1
ATOM 1817 O O . GLN A 1 228 ? -38.807 12.613 -27.201 1.00 129.48 487 GLN A O 1
ATOM 1823 N N . HIS A 1 229 ? -40.207 14.103 -26.259 1.00 132.10 488 HIS A N 1
ATOM 1824 C CA . HIS A 1 229 ? -40.803 14.495 -27.528 1.00 133.07 488 HIS A CA 1
ATOM 1825 C C . HIS A 1 229 ? -40.096 15.675 -28.181 1.00 137.29 488 HIS A C 1
ATOM 1826 O O . HIS A 1 229 ? -40.387 15.982 -29.342 1.00 142.53 488 HIS A O 1
ATOM 1833 N N . LEU A 1 230 ? -39.187 16.343 -27.466 1.00 133.65 489 LEU A N 1
ATOM 1834 C CA . LEU A 1 230 ? -38.332 17.338 -28.099 1.00 135.14 489 LEU A CA 1
ATOM 1835 C C . LEU A 1 230 ? -37.095 16.708 -28.733 1.00 144.31 489 LEU A C 1
ATOM 1836 O O . LEU A 1 230 ? -36.467 17.346 -29.584 1.00 145.81 489 LEU A O 1
ATOM 1841 N N . HIS A 1 231 ? -36.745 15.466 -28.343 1.00 155.13 490 HIS A N 1
ATOM 1842 C CA . HIS A 1 231 ? -35.760 14.600 -28.998 1.00 166.52 490 HIS A CA 1
ATOM 1843 C C . HIS A 1 231 ? -35.702 13.247 -28.286 1.00 159.71 490 HIS A C 1
ATOM 1844 O O . HIS A 1 231 ? -35.346 13.196 -27.106 1.00 160.16 490 HIS A O 1
ATOM 1851 N N . PRO A 1 232 ? -36.054 12.122 -28.966 1.00 150.29 491 PRO A N 1
ATOM 1852 C CA . PRO A 1 232 ? -36.117 10.814 -28.277 1.00 144.61 491 PRO A CA 1
ATOM 1853 C C . PRO A 1 232 ? -34.791 10.055 -28.183 1.00 144.42 491 PRO A C 1
ATOM 1854 O O . PRO A 1 232 ? -33.720 10.623 -28.421 1.00 143.93 491 PRO A O 1
ATOM 1858 N N . ILE A 1 233 ? -34.856 8.764 -27.837 1.00 147.96 492 ILE A N 1
ATOM 1859 C CA . ILE A 1 233 ? -33.666 7.949 -27.593 1.00 150.65 492 ILE A CA 1
ATOM 1860 C C . ILE A 1 233 ? -34.006 6.483 -27.858 1.00 154.22 492 ILE A C 1
ATOM 1861 O O . ILE A 1 233 ? -35.152 6.054 -27.691 1.00 160.77 492 ILE A O 1
ATOM 1866 N N . VAL A 1 234 ? -32.999 5.712 -28.282 1.00 147.03 493 VAL A N 1
ATOM 1867 C CA . VAL A 1 234 ? -33.156 4.292 -28.608 1.00 139.11 493 VAL A CA 1
ATOM 1868 C C . VAL A 1 234 ? -31.984 3.509 -28.021 1.00 140.93 493 VAL A C 1
ATOM 1869 O O . VAL A 1 234 ? -30.821 3.824 -28.300 1.00 140.17 493 VAL A O 1
ATOM 1873 N N . VAL A 1 235 ? -32.289 2.466 -27.235 1.00 141.04 494 VAL A N 1
ATOM 1874 C CA . VAL A 1 235 ? -31.322 1.805 -26.359 1.00 138.69 494 VAL A CA 1
ATOM 1875 C C . VAL A 1 235 ? -31.416 0.288 -26.511 1.00 140.64 494 VAL A C 1
ATOM 1876 O O . VAL A 1 235 ? -32.517 -0.274 -26.547 1.00 140.52 494 VAL A O 1
ATOM 1880 N N . GLN A 1 236 ? -30.253 -0.374 -26.565 1.00 142.90 495 GLN A N 1
ATOM 1881 C CA . GLN A 1 236 ? -30.175 -1.826 -26.728 1.00 142.59 495 GLN A CA 1
ATOM 1882 C C . GLN A 1 236 ? -30.748 -2.556 -25.514 1.00 132.56 495 GLN A C 1
ATOM 1883 O O . GLN A 1 236 ? -30.707 -2.060 -24.384 1.00 131.65 495 GLN A O 1
ATOM 1889 N N . ALA A 1 237 ? -31.273 -3.759 -25.761 1.00 123.39 496 ALA A N 1
ATOM 1890 C CA . ALA A 1 237 ? -31.963 -4.551 -24.756 1.00 113.80 496 ALA A CA 1
ATOM 1891 C C . ALA A 1 237 ? -31.061 -5.665 -24.217 1.00 120.49 496 ALA A C 1
ATOM 1892 O O . ALA A 1 237 ? -29.894 -5.804 -24.591 1.00 124.45 496 ALA A O 1
ATOM 1894 N N . ALA A 1 238 ? -31.617 -6.466 -23.312 1.00 125.90 497 ALA A N 1
ATOM 1895 C CA . ALA A 1 238 ? -30.883 -7.568 -22.702 1.00 128.08 497 ALA A CA 1
ATOM 1896 C C . ALA A 1 238 ? -31.737 -8.836 -22.662 1.00 134.70 497 ALA A C 1
ATOM 1897 O O . ALA A 1 238 ? -32.730 -8.906 -21.936 1.00 131.86 497 ALA A O 1
ATOM 1899 N N . TYR B 1 5 ? -56.057 13.390 -47.946 1.00 84.39 264 TYR B N 1
ATOM 1900 C CA . TYR B 1 5 ? -55.026 14.290 -48.468 1.00 92.91 264 TYR B CA 1
ATOM 1901 C C . TYR B 1 5 ? -55.541 15.210 -49.583 1.00 103.85 264 TYR B C 1
ATOM 1902 O O . TYR B 1 5 ? -55.308 16.416 -49.556 1.00 111.81 264 TYR B O 1
ATOM 1911 N N . ALA B 1 6 ? -56.229 14.637 -50.567 1.00 107.08 265 ALA B N 1
ATOM 1912 C CA . ALA B 1 6 ? -57.011 15.407 -51.540 1.00 118.69 265 ALA B CA 1
ATOM 1913 C C . ALA B 1 6 ? -56.172 16.413 -52.327 1.00 111.25 265 ALA B C 1
ATOM 1914 O O . ALA B 1 6 ? -56.688 17.435 -52.787 1.00 121.11 265 ALA B O 1
ATOM 1916 N N . SER B 1 7 ? -54.886 16.130 -52.510 1.00 88.77 266 SER B N 1
ATOM 1917 C CA . SER B 1 7 ? -54.042 16.939 -53.379 1.00 78.17 266 SER B CA 1
ATOM 1918 C C . SER B 1 7 ? -52.749 16.185 -53.628 1.00 76.49 266 SER B C 1
ATOM 1919 O O . SER B 1 7 ? -52.307 15.402 -52.790 1.00 83.25 266 SER B O 1
ATOM 1922 N N . LEU B 1 8 ? -52.142 16.433 -54.781 1.00 69.81 267 LEU B N 1
ATOM 1923 C CA . LEU B 1 8 ? -50.946 15.676 -55.111 1.00 69.38 267 LEU B CA 1
ATOM 1924 C C . LEU B 1 8 ? -49.713 16.228 -54.407 1.00 66.45 267 LEU B C 1
ATOM 1925 O O . LEU B 1 8 ? -48.741 15.497 -54.187 1.00 56.02 267 LEU B O 1
ATOM 1930 N N . THR B 1 9 ? -49.732 17.505 -54.037 1.00 58.95 268 THR B N 1
ATOM 1931 C CA . THR B 1 9 ? -48.573 18.069 -53.362 1.00 64.80 268 THR B CA 1
ATOM 1932 C C . THR B 1 9 ? -48.464 17.567 -51.925 1.00 69.47 268 THR B C 1
ATOM 1933 O O . THR B 1 9 ? -47.350 17.417 -51.398 1.00 66.79 268 THR B O 1
ATOM 1937 N N . GLU B 1 10 ? -49.598 17.287 -51.280 1.00 58.43 269 GLU B N 1
ATOM 1938 C CA . GLU B 1 10 ? -49.533 16.707 -49.947 1.00 63.71 269 GLU B CA 1
ATOM 1939 C C . GLU B 1 10 ? -48.974 15.289 -50.000 1.00 65.78 269 GLU B C 1
ATOM 1940 O O . GLU B 1 10 ? -48.225 14.887 -49.105 1.00 75.16 269 GLU B O 1
ATOM 1946 N N . ILE B 1 11 ? -49.306 14.534 -51.049 1.00 53.25 270 ILE B N 1
ATOM 1947 C CA . ILE B 1 11 ? -48.745 13.201 -51.230 1.00 49.29 270 ILE B CA 1
ATOM 1948 C C . ILE B 1 11 ? -47.226 13.266 -51.346 1.00 55.68 270 ILE B C 1
ATOM 1949 O O . ILE B 1 11 ? -46.509 12.436 -50.774 1.00 57.75 270 ILE B O 1
ATOM 1954 N N . GLU B 1 12 ? -46.708 14.245 -52.088 1.00 52.41 271 GLU B N 1
ATOM 1955 C CA . GLU B 1 12 ? -45.260 14.378 -52.197 1.00 49.19 271 GLU B CA 1
ATOM 1956 C C . GLU B 1 12 ? -44.622 14.709 -50.857 1.00 50.87 271 GLU B C 1
ATOM 1957 O O . GLU B 1 12 ? -43.488 14.294 -50.592 1.00 49.39 271 GLU B O 1
ATOM 1963 N N . HIS B 1 13 ? -45.320 15.472 -50.013 1.00 51.36 272 HIS B N 1
ATOM 1964 C CA . HIS B 1 13 ? -44.816 15.738 -48.673 1.00 49.80 272 HIS B CA 1
ATOM 1965 C C . HIS B 1 13 ? -44.769 14.451 -47.852 1.00 57.19 272 HIS B C 1
ATOM 1966 O O . HIS B 1 13 ? -43.812 14.213 -47.102 1.00 59.76 272 HIS B O 1
ATOM 1973 N N . LEU B 1 14 ? -45.778 13.593 -48.019 1.00 48.64 273 LEU B N 1
ATOM 1974 C CA . LEU B 1 14 ? -45.759 12.257 -47.431 1.00 50.67 273 LEU B CA 1
ATOM 1975 C C . LEU B 1 14 ? -44.562 11.446 -47.915 1.00 49.33 273 LEU B C 1
ATOM 1976 O O . LEU B 1 14 ? -43.833 10.855 -47.108 1.00 58.30 273 LEU B O 1
ATOM 1981 N N . VAL B 1 15 ? -44.364 11.384 -49.237 1.00 45.42 274 VAL B N 1
ATOM 1982 C CA . VAL B 1 15 ? -43.246 10.635 -49.809 1.00 35.77 274 VAL B CA 1
ATOM 1983 C C . VAL B 1 15 ? -41.935 11.080 -49.182 1.00 41.87 274 VAL B C 1
ATOM 1984 O O . VAL B 1 15 ? -41.133 10.259 -48.723 1.00 47.47 274 VAL B O 1
ATOM 1988 N N . GLN B 1 16 ? -41.699 12.388 -49.152 1.00 37.63 275 GLN B N 1
ATOM 1989 C CA . GLN B 1 16 ? -40.464 12.891 -48.579 1.00 41.79 275 GLN B CA 1
ATOM 1990 C C . GLN B 1 16 ? -40.361 12.563 -47.088 1.00 46.72 275 GLN B C 1
ATOM 1991 O O . GLN B 1 16 ? -39.278 12.227 -46.592 1.00 49.93 275 GLN B O 1
ATOM 1997 N N . SER B 1 17 ? -41.477 12.620 -46.365 1.00 46.91 276 SER B N 1
ATOM 1998 C CA . SER B 1 17 ? -41.417 12.346 -44.932 1.00 51.20 276 SER B CA 1
ATOM 1999 C C . SER B 1 17 ? -41.131 10.874 -44.658 1.00 49.31 276 SER B C 1
ATOM 2000 O O . SER B 1 17 ? -40.302 10.545 -43.802 1.00 52.46 276 SER B O 1
ATOM 2003 N N . VAL B 1 18 ? -41.813 9.978 -45.378 1.00 39.15 277 VAL B N 1
ATOM 2004 C CA . VAL B 1 18 ? -41.552 8.546 -45.250 1.00 42.11 277 VAL B CA 1
ATOM 2005 C C . VAL B 1 18 ? -40.090 8.237 -45.557 1.00 51.33 277 VAL B C 1
ATOM 2006 O O . VAL B 1 18 ? -39.454 7.436 -44.866 1.00 57.32 277 VAL B O 1
ATOM 2010 N N . CYS B 1 19 ? -39.521 8.901 -46.570 1.00 44.04 278 CYS B N 1
ATOM 2011 C CA . CYS B 1 19 ? -38.131 8.667 -46.948 1.00 34.60 278 CYS B CA 1
ATOM 2012 C C . CYS B 1 19 ? -37.155 9.267 -45.945 1.00 36.37 278 CYS B C 1
ATOM 2013 O O . CYS B 1 19 ? -36.074 8.714 -45.723 1.00 47.39 278 CYS B O 1
ATOM 2016 N N . LYS B 1 20 ? -37.492 10.419 -45.370 1.00 45.24 279 LYS B N 1
ATOM 2017 C CA . LYS B 1 20 ? -36.637 10.975 -44.340 1.00 43.81 279 LYS B CA 1
ATOM 2018 C C . LYS B 1 20 ? -36.667 10.078 -43.110 1.00 47.06 279 LYS B C 1
ATOM 2019 O O . LYS B 1 20 ? -35.623 9.813 -42.507 1.00 46.61 279 LYS B O 1
ATOM 2025 N N . SER B 1 21 ? -37.853 9.561 -42.764 1.00 45.34 280 SER B N 1
ATOM 2026 C CA . SER B 1 21 ? -37.989 8.674 -41.612 1.00 51.65 280 SER B CA 1
ATOM 2027 C C . SER B 1 21 ? -37.108 7.453 -41.758 1.00 54.56 280 SER B C 1
ATOM 2028 O O . SER B 1 21 ? -36.452 7.037 -40.796 1.00 46.43 280 SER B O 1
ATOM 2031 N N . TYR B 1 22 ? -37.084 6.868 -42.962 1.00 48.70 281 TYR B N 1
ATOM 2032 C CA . TYR B 1 22 ? -36.272 5.688 -43.215 1.00 43.77 281 TYR B CA 1
ATOM 2033 C C . TYR B 1 22 ? -34.788 6.029 -43.226 1.00 45.32 281 TYR B C 1
ATOM 2034 O O . TYR B 1 22 ? -33.965 5.243 -42.746 1.00 44.30 281 TYR B O 1
ATOM 2043 N N . ARG B 1 23 ? -34.415 7.182 -43.786 1.00 45.30 282 ARG B N 1
ATOM 2044 C CA . ARG B 1 23 ? -33.005 7.561 -43.747 1.00 52.77 282 ARG B CA 1
ATOM 2045 C C . ARG B 1 23 ? -32.512 7.683 -42.307 1.00 53.27 282 ARG B C 1
ATOM 2046 O O . ARG B 1 23 ? -31.391 7.273 -41.986 1.00 45.42 282 ARG B O 1
ATOM 2054 N N . GLU B 1 24 ? -33.355 8.203 -41.420 1.00 50.60 283 GLU B N 1
ATOM 2055 C CA . GLU B 1 24 ? -32.974 8.371 -40.021 1.00 52.70 283 GLU B CA 1
ATOM 2056 C C . GLU B 1 24 ? -32.918 7.061 -39.257 1.00 52.41 283 GLU B C 1
ATOM 2057 O O . GLU B 1 24 ? -32.231 6.985 -38.240 1.00 59.85 283 GLU B O 1
ATOM 2063 N N . THR B 1 25 ? -33.623 6.030 -39.714 1.00 54.09 284 THR B N 1
ATOM 2064 C CA . THR B 1 25 ? -33.738 4.799 -38.947 1.00 51.20 284 THR B CA 1
ATOM 2065 C C . THR B 1 25 ? -33.284 3.573 -39.727 1.00 44.72 284 THR B C 1
ATOM 2066 O O . THR B 1 25 ? -33.616 2.444 -39.334 1.00 45.13 284 THR B O 1
ATOM 2070 N N . CYS B 1 26 ? -32.557 3.754 -40.831 1.00 48.75 285 CYS B N 1
ATOM 2071 C CA . CYS B 1 26 ? -32.205 2.579 -41.626 1.00 44.85 285 CYS B CA 1
ATOM 2072 C C . CYS B 1 26 ? -31.161 1.719 -40.949 1.00 47.02 285 CYS B C 1
ATOM 2073 O O . CYS B 1 26 ? -30.817 0.670 -41.506 1.00 43.34 285 CYS B O 1
ATOM 2076 N N . GLN B 1 27 ? -30.637 2.158 -39.794 1.00 45.91 286 GLN B N 1
ATOM 2077 C CA . GLN B 1 27 ? -29.737 1.376 -38.947 1.00 53.53 286 GLN B CA 1
ATOM 2078 C C . GLN B 1 27 ? -28.344 1.235 -39.560 1.00 47.77 286 GLN B C 1
ATOM 2079 O O . GLN B 1 27 ? -27.360 1.692 -38.977 1.00 55.33 286 GLN B O 1
ATOM 2085 N N . LEU B 1 28 ? -28.238 0.595 -40.721 1.00 54.69 287 LEU B N 1
ATOM 2086 C CA . LEU B 1 28 ? -26.976 0.479 -41.446 1.00 51.65 287 LEU B CA 1
ATOM 2087 C C . LEU B 1 28 ? -27.075 1.338 -42.698 1.00 56.19 287 LEU B C 1
ATOM 2088 O O . LEU B 1 28 ? -27.985 1.150 -43.516 1.00 57.88 287 LEU B O 1
ATOM 2093 N N . ARG B 1 29 ? -26.171 2.304 -42.825 1.00 59.22 288 ARG B N 1
ATOM 2094 C CA . ARG B 1 29 ? -26.184 3.165 -43.996 1.00 60.05 288 ARG B CA 1
ATOM 2095 C C . ARG B 1 29 ? -25.780 2.364 -45.224 1.00 63.84 288 ARG B C 1
ATOM 2096 O O . ARG B 1 29 ? -24.895 1.508 -45.158 1.00 63.81 288 ARG B O 1
ATOM 2104 N N . LEU B 1 30 ? -26.454 2.636 -46.343 1.00 69.90 289 LEU B N 1
ATOM 2105 C CA . LEU B 1 30 ? -26.250 1.843 -47.552 1.00 66.57 289 LEU B CA 1
ATOM 2106 C C . LEU B 1 30 ? -24.821 1.958 -48.052 1.00 66.13 289 LEU B C 1
ATOM 2107 O O . LEU B 1 30 ? -24.191 0.956 -48.409 1.00 64.06 289 LEU B O 1
ATOM 2112 N N . GLU B 1 31 ? -24.299 3.182 -48.103 1.00 77.72 290 GLU B N 1
ATOM 2113 C CA . GLU B 1 31 ? -22.953 3.382 -48.624 1.00 86.32 290 GLU B CA 1
ATOM 2114 C C . GLU B 1 31 ? -21.932 2.625 -47.796 1.00 76.14 290 GLU B C 1
ATOM 2115 O O . GLU B 1 31 ? -20.911 2.181 -48.331 1.00 83.76 290 GLU B O 1
ATOM 2121 N N . ASP B 1 32 ? -22.203 2.440 -46.501 1.00 71.59 291 ASP B N 1
ATOM 2122 C CA . ASP B 1 32 ? -21.292 1.683 -45.645 1.00 73.93 291 ASP B CA 1
ATOM 2123 C C . ASP B 1 32 ? -21.419 0.186 -45.887 1.00 70.66 291 ASP B C 1
ATOM 2124 O O . ASP B 1 32 ? -20.415 -0.535 -45.873 1.00 72.15 291 ASP B O 1
ATOM 2129 N N . LEU B 1 33 ? -22.642 -0.304 -46.104 1.00 66.19 292 LEU B N 1
ATOM 2130 C CA . LEU B 1 33 ? -22.811 -1.695 -46.512 1.00 56.53 292 LEU B CA 1
ATOM 2131 C C . LEU B 1 33 ? -22.056 -1.992 -47.816 1.00 68.41 292 LEU B C 1
ATOM 2132 O O . LEU B 1 33 ? -21.400 -3.036 -47.943 1.00 65.03 292 LEU B O 1
ATOM 2137 N N . LEU B 1 34 ? -22.088 -1.060 -48.777 1.00 64.43 293 LEU B N 1
ATOM 2138 C CA . LEU B 1 34 ? -21.474 -1.322 -50.074 1.00 60.20 293 LEU B CA 1
ATOM 2139 C C . LEU B 1 34 ? -19.952 -1.382 -49.984 1.00 75.19 293 LEU B C 1
ATOM 2140 O O . LEU B 1 34 ? -19.331 -2.315 -50.507 1.00 80.19 293 LEU B O 1
ATOM 2145 N N . ARG B 1 35 ? -19.328 -0.392 -49.339 1.00 76.07 294 ARG B N 1
ATOM 2146 C CA . ARG B 1 35 ? -17.876 -0.420 -49.190 1.00 76.37 294 ARG B CA 1
ATOM 2147 C C . ARG B 1 35 ? -17.416 -1.677 -48.467 1.00 85.13 294 ARG B C 1
ATOM 2148 O O . ARG B 1 35 ? -16.333 -2.201 -48.756 1.00 106.90 294 ARG B O 1
ATOM 2156 N N . GLN B 1 36 ? -18.233 -2.185 -47.547 1.00 75.30 295 GLN B N 1
ATOM 2157 C CA . GLN B 1 36 ? -17.906 -3.361 -46.747 1.00 72.53 295 GLN B CA 1
ATOM 2158 C C . GLN B 1 36 ? -18.017 -4.677 -47.507 1.00 69.09 295 GLN B C 1
ATOM 2159 O O . GLN B 1 36 ? -17.684 -5.716 -46.928 1.00 64.71 295 GLN B O 1
ATOM 2165 N N . ARG B 1 37 ? -18.469 -4.671 -48.770 1.00 67.54 296 ARG B N 1
ATOM 2166 C CA . ARG B 1 37 ? -18.660 -5.930 -49.487 1.00 64.94 296 ARG B CA 1
ATOM 2167 C C . ARG B 1 37 ? -17.363 -6.722 -49.607 1.00 68.49 296 ARG B C 1
ATOM 2168 O O . ARG B 1 37 ? -17.386 -7.956 -49.558 1.00 64.88 296 ARG B O 1
ATOM 2176 N N . SER B 1 38 ? -16.226 -6.047 -49.734 1.00 69.39 297 SER B N 1
ATOM 2177 C CA . SER B 1 38 ? -14.953 -6.752 -49.825 1.00 74.47 297 SER B CA 1
ATOM 2178 C C . SER B 1 38 ? -14.465 -7.291 -48.485 1.00 81.38 297 SER B C 1
ATOM 2179 O O . SER B 1 38 ? -13.398 -7.909 -48.442 1.00 88.95 297 SER B O 1
ATOM 2182 N N . ASN B 1 39 ? -15.213 -7.083 -47.399 1.00 80.00 298 ASN B N 1
ATOM 2183 C CA . ASN B 1 39 ? -14.806 -7.509 -46.061 1.00 67.94 298 ASN B CA 1
ATOM 2184 C C . ASN B 1 39 ? -15.607 -8.759 -45.704 1.00 60.82 298 ASN B C 1
ATOM 2185 O O . ASN B 1 39 ? -16.784 -8.680 -45.353 1.00 60.34 298 ASN B O 1
ATOM 2190 N N . ILE B 1 40 ? -14.950 -9.915 -45.783 1.00 69.45 299 ILE B N 1
ATOM 2191 C CA . ILE B 1 40 ? -15.596 -11.222 -45.808 1.00 63.80 299 ILE B CA 1
ATOM 2192 C C . ILE B 1 40 ? -14.883 -12.141 -44.818 1.00 63.12 299 ILE B C 1
ATOM 2193 O O . ILE B 1 40 ? -13.655 -12.091 -44.687 1.00 66.31 299 ILE B O 1
ATOM 2198 N N . PHE B 1 41 ? -15.655 -12.964 -44.106 1.00 57.57 300 PHE B N 1
ATOM 2199 C CA . PHE B 1 41 ? -15.081 -13.854 -43.103 1.00 51.59 300 PHE B CA 1
ATOM 2200 C C . PHE B 1 41 ? -14.164 -14.869 -43.767 1.00 61.30 300 PHE B C 1
ATOM 2201 O O . PHE B 1 41 ? -14.483 -15.415 -44.827 1.00 65.41 300 PHE B O 1
ATOM 2209 N N . SER B 1 42 ? -13.012 -15.111 -43.143 1.00 60.46 301 SER B N 1
ATOM 2210 C CA . SER B 1 42 ? -12.120 -16.168 -43.588 1.00 70.16 301 SER B CA 1
ATOM 2211 C C . SER B 1 42 ? -12.685 -17.529 -43.193 1.00 69.91 301 SER B C 1
ATOM 2212 O O . SER B 1 42 ? -13.623 -17.631 -42.393 1.00 66.24 301 SER B O 1
ATOM 2215 N N . ARG B 1 43 ? -12.107 -18.589 -43.772 1.00 69.41 302 ARG B N 1
ATOM 2216 C CA . ARG B 1 43 ? -12.530 -19.939 -43.408 1.00 71.08 302 ARG B CA 1
ATOM 2217 C C . ARG B 1 43 ? -12.431 -20.146 -41.907 1.00 70.90 302 ARG B C 1
ATOM 2218 O O . ARG B 1 43 ? -13.348 -20.697 -41.285 1.00 67.85 302 ARG B O 1
ATOM 2226 N N . GLU B 1 44 ? -11.330 -19.688 -41.310 1.00 73.41 303 GLU B N 1
ATOM 2227 C CA . GLU B 1 44 ? -11.162 -19.791 -39.867 1.00 74.17 303 GLU B CA 1
ATOM 2228 C C . GLU B 1 44 ? -12.269 -19.056 -39.121 1.00 69.28 303 GLU B C 1
ATOM 2229 O O . GLU B 1 44 ? -12.809 -19.576 -38.139 1.00 68.26 303 GLU B O 1
ATOM 2235 N N . GLU B 1 45 ? -12.645 -17.859 -39.583 1.00 68.80 304 GLU B N 1
ATOM 2236 C CA . GLU B 1 45 ? -13.704 -17.130 -38.893 1.00 70.60 304 GLU B CA 1
ATOM 2237 C C . GLU B 1 45 ? -15.039 -17.848 -39.033 1.00 65.85 304 GLU B C 1
ATOM 2238 O O . GLU B 1 45 ? -15.800 -17.954 -38.061 1.00 66.08 304 GLU B O 1
ATOM 2244 N N . VAL B 1 46 ? -15.336 -18.356 -40.229 1.00 55.66 305 VAL B N 1
ATOM 2245 C CA . VAL B 1 46 ? -16.585 -19.083 -40.439 1.00 54.49 305 VAL B CA 1
ATOM 2246 C C . VAL B 1 46 ? -16.622 -20.319 -39.551 1.00 60.26 305 VAL B C 1
ATOM 2247 O O . VAL B 1 46 ? -17.647 -20.621 -38.921 1.00 59.27 305 VAL B O 1
ATOM 2251 N N . THR B 1 47 ? -15.495 -21.038 -39.469 1.00 52.30 306 THR B N 1
ATOM 2252 C CA . THR B 1 47 ? -15.421 -22.228 -38.628 1.00 52.58 306 THR B CA 1
ATOM 2253 C C . THR B 1 47 ? -15.643 -21.885 -37.163 1.00 58.15 306 THR B C 1
ATOM 2254 O O . THR B 1 47 ? -16.304 -22.640 -36.434 1.00 58.71 306 THR B O 1
ATOM 2258 N N . GLY B 1 48 ? -15.098 -20.750 -36.718 1.00 51.27 307 GLY B N 1
ATOM 2259 C CA . GLY B 1 48 ? -15.333 -20.305 -35.355 1.00 44.16 307 GLY B CA 1
ATOM 2260 C C . GLY B 1 48 ? -16.802 -20.104 -35.063 1.00 51.43 307 GLY B C 1
ATOM 2261 O O . GLY B 1 48 ? -17.274 -20.411 -33.968 1.00 54.93 307 GLY B O 1
ATOM 2262 N N . TYR B 1 49 ? -17.554 -19.628 -36.056 1.00 50.79 308 TYR B N 1
ATOM 2263 C CA . TYR B 1 49 ? -18.991 -19.456 -35.875 1.00 40.56 308 TYR B CA 1
ATOM 2264 C C . TYR B 1 49 ? -19.710 -20.794 -35.839 1.00 47.00 308 TYR B C 1
ATOM 2265 O O . TYR B 1 49 ? -20.698 -20.960 -35.113 1.00 53.33 308 TYR B O 1
ATOM 2274 N N . GLN B 1 50 ? -19.261 -21.748 -36.655 1.00 49.98 309 GLN B N 1
ATOM 2275 C CA . GLN B 1 50 ? -19.962 -23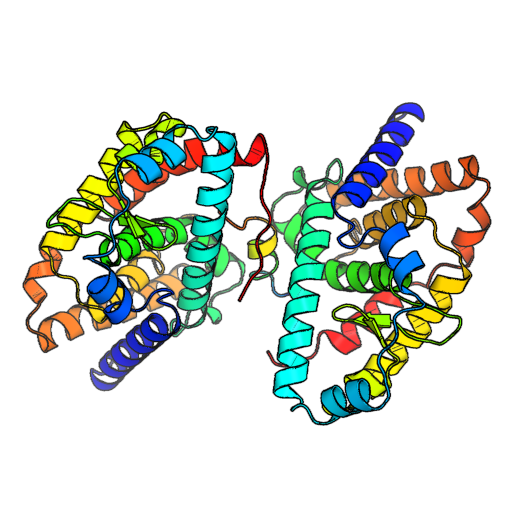.018 -36.765 1.00 42.31 309 GLN B CA 1
ATOM 2276 C C . GLN B 1 50 ? -19.724 -23.908 -35.552 1.00 55.88 309 GLN B C 1
ATOM 2277 O O . GLN B 1 50 ? -20.538 -24.801 -35.294 1.00 56.94 309 GLN B O 1
ATOM 2283 N N . ARG B 1 51 ? -18.617 -23.695 -34.821 1.00 52.30 310 ARG B N 1
ATOM 2284 C CA . ARG B 1 51 ? -18.337 -24.436 -33.604 1.00 51.55 310 ARG B CA 1
ATOM 2285 C C . ARG B 1 51 ? -19.138 -23.924 -32.424 1.00 54.61 310 ARG B C 1
ATOM 2286 O O . ARG B 1 51 ? -19.250 -24.623 -31.411 1.00 59.43 310 ARG B O 1
ATOM 2294 N N . LYS B 1 52 ? -19.695 -22.728 -32.534 1.00 49.61 311 LYS B N 1
ATOM 2295 C CA . LYS B 1 52 ? -20.459 -22.169 -31.436 1.00 47.13 311 LYS B CA 1
ATOM 2296 C C . LYS B 1 52 ? -21.675 -23.035 -31.156 1.00 48.75 311 LYS B C 1
ATOM 2297 O O . LYS B 1 52 ? -22.189 -23.718 -32.040 1.00 45.39 311 LYS B O 1
ATOM 2303 N N . SER B 1 53 ? -22.110 -23.035 -29.900 1.00 50.60 312 SER B N 1
ATOM 2304 C CA . SER B 1 53 ? -23.378 -23.659 -29.578 1.00 42.16 312 SER B CA 1
ATOM 2305 C C . SER B 1 53 ? -24.518 -22.971 -30.317 1.00 44.11 312 SER B C 1
ATOM 2306 O O . SER B 1 53 ? -24.482 -21.763 -30.576 1.00 49.50 312 SER B O 1
ATOM 2309 N N . MET B 1 54 ? -25.545 -23.763 -30.652 1.00 49.16 313 MET B N 1
ATOM 2310 C CA . MET B 1 54 ? -26.803 -23.200 -31.131 1.00 47.54 313 MET B CA 1
ATOM 2311 C C . MET B 1 54 ? -27.310 -22.135 -30.179 1.00 45.82 313 MET B C 1
ATOM 2312 O O . MET B 1 54 ? -27.862 -21.115 -30.610 1.00 45.48 313 MET B O 1
ATOM 2317 N N . TRP B 1 55 ? -27.136 -22.364 -28.870 1.00 52.14 314 TRP B N 1
ATOM 2318 C CA . TRP B 1 55 ? -27.574 -21.405 -27.867 1.00 46.91 314 TRP B CA 1
ATOM 2319 C C . TRP B 1 55 ? -26.801 -20.100 -27.961 1.00 44.82 314 TRP B C 1
ATOM 2320 O O . TRP B 1 55 ? -27.387 -19.017 -27.847 1.00 54.88 314 TRP B O 1
ATOM 2331 N N . GLU B 1 56 ? -25.485 -20.171 -28.143 1.00 45.19 315 GLU B N 1
ATOM 2332 C CA . GLU B 1 56 ? -24.741 -18.935 -28.345 1.00 46.00 315 GLU B CA 1
ATOM 2333 C C . GLU B 1 56 ? -25.114 -18.274 -29.674 1.00 47.31 315 GLU B C 1
ATOM 2334 O O . GLU B 1 56 ? -25.329 -17.058 -29.727 1.00 53.95 315 GLU B O 1
ATOM 2340 N N . MET B 1 57 ? -25.224 -19.051 -30.752 1.00 43.82 316 MET B N 1
ATOM 2341 C CA . MET B 1 57 ? -25.656 -18.445 -32.012 1.00 46.22 316 MET B CA 1
ATOM 2342 C C . MET B 1 57 ? -27.056 -17.871 -31.906 1.00 49.50 316 MET B C 1
ATOM 2343 O O . MET B 1 57 ? -27.345 -16.831 -32.512 1.00 55.66 316 MET B O 1
ATOM 2348 N N . TRP B 1 58 ? -27.941 -18.514 -31.141 1.00 52.02 317 TRP B N 1
ATOM 2349 C CA . TRP B 1 58 ? -29.277 -17.949 -31.009 1.00 52.43 317 TRP B CA 1
ATOM 2350 C C . TRP B 1 58 ? -29.251 -16.660 -30.196 1.00 54.95 317 TRP B C 1
ATOM 2351 O O . TRP B 1 58 ? -29.963 -15.703 -30.524 1.00 67.05 317 TRP B O 1
ATOM 2362 N N . GLU B 1 59 ? -28.425 -16.603 -29.146 1.00 47.71 318 GLU B N 1
ATOM 2363 C CA . GLU B 1 59 ? -28.336 -15.372 -28.371 1.00 53.86 318 GLU B CA 1
ATOM 2364 C C . GLU B 1 59 ? -27.804 -14.228 -29.225 1.00 50.42 318 GLU B C 1
ATOM 2365 O O . GLU B 1 59 ? -28.321 -13.108 -29.177 1.00 45.21 318 GLU B O 1
ATOM 2371 N N . ARG B 1 60 ? -26.752 -14.479 -29.991 1.00 44.90 319 ARG B N 1
ATOM 2372 C CA . ARG B 1 60 ? -26.274 -13.450 -30.898 1.00 52.38 319 ARG B CA 1
ATOM 2373 C C . ARG B 1 60 ? -27.385 -13.006 -31.843 1.00 55.29 319 ARG B C 1
ATOM 2374 O O . ARG B 1 60 ? -27.703 -11.814 -31.926 1.00 58.94 319 ARG B O 1
ATOM 2382 N N . CYS B 1 61 ? -28.038 -13.965 -32.506 1.00 53.15 320 CYS B N 1
ATOM 2383 C CA . CYS B 1 61 ? -29.033 -13.620 -33.519 1.00 49.49 320 CYS B CA 1
ATOM 2384 C C . CYS B 1 61 ? -30.227 -12.912 -32.904 1.00 50.67 320 CYS B C 1
ATOM 2385 O O . CYS B 1 61 ? -30.730 -11.943 -33.478 1.00 49.15 320 CYS B O 1
ATOM 2388 N N . ALA B 1 62 ? -30.698 -13.389 -31.744 1.00 43.77 321 ALA B N 1
ATOM 2389 C CA . ALA B 1 62 ? -31.770 -12.702 -31.025 1.00 39.64 321 ALA B CA 1
ATOM 2390 C C . ALA B 1 62 ? -31.384 -11.274 -30.700 1.00 46.48 321 ALA B C 1
ATOM 2391 O O . ALA B 1 62 ? -32.216 -10.360 -30.781 1.00 53.03 321 ALA B O 1
ATOM 2393 N N . HIS B 1 63 ? -30.126 -11.054 -30.332 1.00 46.97 322 HIS B N 1
ATOM 2394 C CA . HIS B 1 63 ? -29.696 -9.695 -30.051 1.00 46.73 322 HIS B CA 1
ATOM 2395 C C . HIS B 1 63 ? -29.799 -8.831 -31.302 1.00 50.08 322 HIS B C 1
ATOM 2396 O O . HIS B 1 63 ? -30.447 -7.776 -31.294 1.00 48.55 322 HIS B O 1
ATOM 2403 N N . HIS B 1 64 ? -29.165 -9.271 -32.392 1.00 46.82 323 HIS B N 1
ATOM 2404 C CA . HIS B 1 64 ? -29.188 -8.506 -33.632 1.00 46.60 323 HIS B CA 1
ATOM 2405 C C . HIS B 1 64 ? -30.607 -8.332 -34.161 1.00 45.96 323 HIS B C 1
ATOM 2406 O O . HIS B 1 64 ? -30.948 -7.274 -34.700 1.00 49.58 323 HIS B O 1
ATOM 2413 N N . LEU B 1 65 ? -31.463 -9.329 -33.974 1.00 42.12 324 LEU B N 1
ATOM 2414 C CA . LEU B 1 65 ? -32.834 -9.184 -34.437 1.00 42.41 324 LEU B CA 1
ATOM 2415 C C . LEU B 1 65 ? -33.616 -8.204 -33.565 1.00 51.24 324 LEU B C 1
ATOM 2416 O O . LEU B 1 65 ? -34.452 -7.446 -34.070 1.00 52.80 324 LEU B O 1
ATOM 2421 N N . THR B 1 66 ? -33.375 -8.213 -32.251 1.00 46.97 325 THR B N 1
ATOM 2422 C CA . THR B 1 66 ? -34.016 -7.234 -31.383 1.00 42.25 325 THR B CA 1
ATOM 2423 C C . THR B 1 66 ? -33.609 -5.822 -31.761 1.00 38.95 325 THR B C 1
ATOM 2424 O O . THR B 1 66 ? -34.451 -4.924 -31.858 1.00 48.65 325 THR B O 1
ATOM 2428 N N . GLU B 1 67 ? -32.316 -5.599 -31.971 1.00 44.30 326 GLU B N 1
ATOM 2429 C CA . GLU B 1 67 ? -31.881 -4.259 -32.365 1.00 44.71 326 GLU B CA 1
ATOM 2430 C C . GLU B 1 67 ? -32.517 -3.842 -33.689 1.00 47.80 326 GLU B C 1
ATOM 2431 O O . GLU B 1 67 ? -32.934 -2.692 -33.848 1.00 56.35 326 GLU B O 1
ATOM 2437 N N . ALA B 1 68 ? -32.633 -4.781 -34.635 1.00 41.97 327 ALA B N 1
ATOM 2438 C CA . ALA B 1 68 ? -33.251 -4.498 -35.929 1.00 41.64 327 ALA B CA 1
ATOM 2439 C C . ALA B 1 68 ? -34.716 -4.112 -35.772 1.00 41.00 327 ALA B C 1
ATOM 2440 O O . ALA B 1 68 ? -35.171 -3.118 -36.336 1.00 41.84 327 ALA B O 1
ATOM 2442 N N . ILE B 1 69 ? -35.472 -4.894 -35.009 1.00 49.84 328 ILE B N 1
ATOM 2443 C CA . ILE B 1 69 ? -36.874 -4.566 -34.760 1.00 45.96 328 ILE B CA 1
ATOM 2444 C C . ILE B 1 69 ? -37.000 -3.185 -34.123 1.00 43.32 328 ILE B C 1
ATOM 2445 O O . ILE B 1 69 ? -37.920 -2.418 -34.437 1.00 51.18 328 ILE B O 1
ATOM 2450 N N . GLN B 1 70 ? -36.068 -2.836 -33.233 1.00 50.08 329 GLN B N 1
ATOM 2451 C CA . GLN B 1 70 ? -36.135 -1.535 -32.579 1.00 47.61 329 GLN B CA 1
ATOM 2452 C C . GLN B 1 70 ? -36.072 -0.401 -33.606 1.00 54.77 329 GLN B C 1
ATOM 2453 O O . GLN B 1 70 ? -36.831 0.573 -33.518 1.00 51.57 329 GLN B O 1
ATOM 2459 N N . TYR B 1 71 ? -35.188 -0.522 -34.602 1.00 50.56 330 TYR B N 1
ATOM 2460 C CA . TYR B 1 71 ? -35.087 0.491 -35.653 1.00 47.50 330 TYR B CA 1
ATOM 2461 C C . TYR B 1 71 ? -36.351 0.555 -36.508 1.00 46.16 330 TYR B C 1
ATOM 2462 O O . TYR B 1 71 ? -36.772 1.644 -36.916 1.00 48.18 330 TYR B O 1
ATOM 2471 N N . VAL B 1 72 ? -36.973 -0.597 -36.771 1.00 43.66 331 VAL B N 1
ATOM 2472 C CA . VAL B 1 72 ? -38.266 -0.642 -37.449 1.00 45.49 331 VAL B CA 1
ATOM 2473 C C . VAL B 1 72 ? -39.342 0.056 -36.622 1.00 42.77 331 VAL B C 1
ATOM 2474 O O . VAL B 1 72 ? -40.150 0.830 -37.148 1.00 48.83 331 VAL B O 1
ATOM 2478 N N . VAL B 1 73 ? -39.396 -0.218 -35.318 1.00 50.90 332 VAL B N 1
ATOM 2479 C CA . VAL B 1 73 ? -40.397 0.461 -34.501 1.00 35.96 332 VAL B CA 1
ATOM 2480 C C . VAL B 1 73 ? -40.174 1.965 -34.548 1.00 43.51 332 VAL B C 1
ATOM 2481 O O . VAL B 1 73 ? -41.127 2.748 -34.654 1.00 43.13 332 VAL B O 1
ATOM 2485 N N . GLU B 1 74 ? -38.910 2.393 -34.492 1.00 40.41 333 GLU B N 1
ATOM 2486 C CA . GLU B 1 74 ? -38.618 3.818 -34.592 1.00 43.97 333 GLU B CA 1
ATOM 2487 C C . GLU B 1 74 ? -39.076 4.395 -35.935 1.00 49.44 333 GLU B C 1
ATOM 2488 O O . GLU B 1 74 ? -39.551 5.541 -35.994 1.00 50.90 333 GLU B O 1
ATOM 2494 N N . PHE B 1 75 ? -38.943 3.614 -37.014 1.00 48.81 334 PHE B N 1
ATOM 2495 C CA . PHE B 1 75 ? -39.396 4.032 -38.339 1.00 43.53 334 PHE B CA 1
ATOM 2496 C C . PHE B 1 75 ? -40.899 4.267 -38.347 1.00 45.26 334 PHE B C 1
ATOM 2497 O O . PHE B 1 75 ? -41.377 5.303 -38.827 1.00 40.73 334 PHE B O 1
ATOM 2505 N N . ALA B 1 76 ? -41.654 3.317 -37.792 1.00 39.58 335 ALA B N 1
ATOM 2506 C CA . ALA B 1 76 ? -43.106 3.437 -37.725 1.00 37.85 335 ALA B CA 1
ATOM 2507 C C . ALA B 1 76 ? -43.532 4.656 -36.920 1.00 47.42 335 ALA B C 1
ATOM 2508 O O . ALA B 1 76 ? -44.407 5.413 -37.351 1.00 49.45 335 ALA B O 1
ATOM 2510 N N . LYS B 1 77 ? -42.909 4.885 -35.758 1.00 53.65 336 LYS B N 1
ATOM 2511 C CA . LYS B 1 77 ? -43.278 6.048 -34.946 1.00 48.04 336 LYS B CA 1
ATOM 2512 C C . LYS B 1 77 ? -43.128 7.346 -35.729 1.00 60.27 336 LYS B C 1
ATOM 2513 O O . LYS B 1 77 ? -43.863 8.312 -35.485 1.00 73.31 336 LYS B O 1
ATOM 2519 N N . ARG B 1 78 ? -42.204 7.387 -36.681 1.00 57.80 337 ARG B N 1
ATOM 2520 C CA . ARG B 1 78 ? -42.024 8.577 -37.496 1.00 54.91 337 ARG B CA 1
ATOM 2521 C C . ARG B 1 78 ? -42.922 8.617 -38.732 1.00 53.73 337 ARG B C 1
ATOM 2522 O O . ARG B 1 78 ? -42.957 9.651 -39.401 1.00 65.87 337 ARG B O 1
ATOM 2530 N N . LEU B 1 79 ? -43.625 7.530 -39.071 1.00 54.75 338 LEU B N 1
ATOM 2531 C CA . LEU B 1 79 ? -44.583 7.600 -40.167 1.00 52.69 338 LEU B CA 1
ATOM 2532 C C . LEU B 1 79 ? -45.686 8.575 -39.812 1.00 63.34 338 LEU B C 1
ATOM 2533 O O . LEU B 1 79 ? -46.102 8.655 -38.654 1.00 64.50 338 LEU B O 1
ATOM 2538 N N . SER B 1 80 ? -46.187 9.275 -40.840 1.00 76.17 339 SER B N 1
ATOM 2539 C CA . SER B 1 80 ? -46.847 10.563 -40.652 1.00 75.37 339 SER B CA 1
ATOM 2540 C C . SER B 1 80 ? -48.038 10.461 -39.712 1.00 80.87 339 SER B C 1
ATOM 2541 O O . SER B 1 80 ? -48.175 11.265 -38.783 1.00 98.70 339 SER B O 1
ATOM 2544 N N . GLY B 1 81 ? -48.916 9.484 -39.930 1.00 60.60 340 GLY B N 1
ATOM 2545 C CA . GLY B 1 81 ? -50.070 9.325 -39.062 1.00 57.37 340 GLY B CA 1
ATOM 2546 C C . GLY B 1 81 ? -50.072 8.111 -38.153 1.00 60.73 340 GLY B C 1
ATOM 2547 O O . GLY B 1 81 ? -51.095 7.835 -37.522 1.00 66.57 340 GLY B O 1
ATOM 2548 N N . PHE B 1 82 ? -48.968 7.361 -38.078 1.00 49.72 341 PHE B N 1
ATOM 2549 C CA . PHE B 1 82 ? -48.937 6.148 -37.260 1.00 54.27 341 PHE B CA 1
ATOM 2550 C C . PHE B 1 82 ? -49.186 6.455 -35.786 1.00 63.46 341 PHE B C 1
ATOM 2551 O O . PHE B 1 82 ? -49.927 5.732 -35.109 1.00 65.04 341 PHE B O 1
ATOM 2559 N N . MET B 1 83 ? -48.591 7.534 -35.274 1.00 60.16 342 MET B N 1
ATOM 2560 C CA . MET B 1 83 ? -48.769 7.899 -33.873 1.00 72.95 342 MET B CA 1
ATOM 2561 C C . MET B 1 83 ? -50.172 8.418 -33.561 1.00 71.93 342 MET B C 1
ATOM 2562 O O . MET B 1 83 ? -50.532 8.520 -32.381 1.00 68.74 342 MET B O 1
ATOM 2567 N N . GLU B 1 84 ? -50.961 8.762 -34.580 1.00 65.09 343 GLU B N 1
ATOM 2568 C CA . GLU B 1 84 ? -52.353 9.142 -34.362 1.00 66.87 343 GLU B CA 1
ATOM 2569 C C . GLU B 1 84 ? -53.248 7.932 -34.150 1.00 66.71 343 GLU B C 1
ATOM 2570 O O . GLU B 1 84 ? -54.350 8.077 -33.609 1.00 75.76 343 GLU B O 1
ATOM 2576 N N . LEU B 1 85 ? -52.805 6.755 -34.587 1.00 60.12 344 LEU B N 1
ATOM 2577 C CA . LEU B 1 85 ? -53.513 5.520 -34.297 1.00 65.70 344 LEU B CA 1
ATOM 2578 C C . LEU B 1 85 ? -53.546 5.272 -32.797 1.00 71.51 344 LEU B C 1
ATOM 2579 O O . LEU B 1 85 ? -52.595 5.585 -32.071 1.00 73.16 344 LEU B O 1
ATOM 2584 N N . CYS B 1 86 ? -54.646 4.687 -32.336 1.00 67.10 345 CYS B N 1
ATOM 2585 C CA . CYS B 1 86 ? -54.722 4.266 -30.949 1.00 66.00 345 CYS B CA 1
ATOM 2586 C C . CYS B 1 86 ? -53.617 3.266 -30.646 1.00 64.18 345 CYS B C 1
ATOM 2587 O O . CYS B 1 86 ? -53.065 2.608 -31.539 1.00 65.67 345 CYS B O 1
ATOM 2590 N N . GLN B 1 87 ? -53.296 3.162 -29.355 1.00 68.42 346 GLN B N 1
ATOM 2591 C CA . GLN B 1 87 ? -52.139 2.379 -28.938 1.00 61.83 346 GLN B CA 1
ATOM 2592 C C . GLN B 1 87 ? -52.297 0.907 -29.303 1.00 53.55 346 GLN B C 1
ATOM 2593 O O . GLN B 1 87 ? -51.318 0.235 -29.646 1.00 62.56 346 GLN B O 1
ATOM 2599 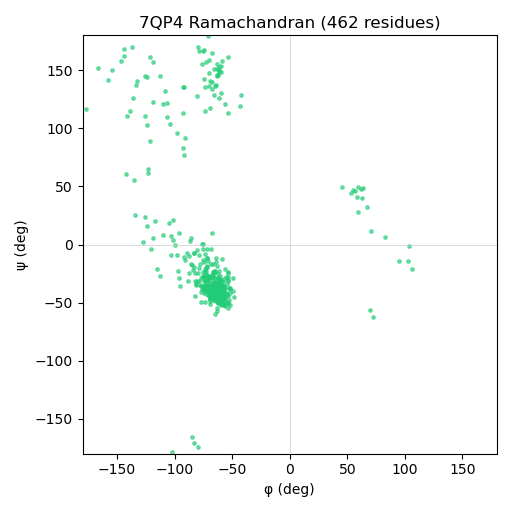N N . ASN B 1 88 ? -53.523 0.389 -29.233 1.00 55.78 347 ASN B N 1
ATOM 2600 C CA . ASN B 1 88 ? -53.784 -0.994 -29.621 1.00 58.69 347 ASN B CA 1
ATOM 2601 C C . ASN B 1 88 ? -53.377 -1.248 -31.072 1.00 57.59 347 ASN B C 1
ATOM 2602 O O . ASN B 1 88 ? -52.698 -2.236 -31.376 1.00 57.48 347 ASN B O 1
ATOM 2607 N N . ASP B 1 89 ? -53.749 -0.341 -31.978 1.00 53.85 348 ASP B N 1
ATOM 2608 C CA . ASP B 1 89 ? -53.480 -0.557 -33.401 1.00 50.65 348 ASP B CA 1
ATOM 2609 C C . ASP B 1 89 ? -51.999 -0.442 -33.726 1.00 51.93 348 ASP B C 1
ATOM 2610 O O . ASP B 1 89 ? -51.470 -1.239 -34.513 1.00 52.29 348 ASP B O 1
ATOM 2615 N N . GLN B 1 90 ? -51.312 0.537 -33.135 1.00 49.30 349 GLN B N 1
ATOM 2616 C CA . GLN B 1 90 ? -49.869 0.609 -33.315 1.00 43.64 349 GLN B CA 1
ATOM 2617 C C . GLN B 1 90 ? -49.203 -0.705 -32.920 1.00 56.42 349 GLN B C 1
ATOM 2618 O O . GLN B 1 90 ? -48.293 -1.187 -33.607 1.00 53.86 349 GLN B O 1
ATOM 2624 N N . ILE B 1 91 ? -49.652 -1.307 -31.823 1.00 54.65 350 ILE B N 1
ATOM 2625 C CA . ILE B 1 91 ? -49.073 -2.575 -31.401 1.00 54.30 350 ILE B CA 1
ATOM 2626 C C . ILE B 1 91 ? -49.464 -3.692 -32.360 1.00 40.13 350 ILE B C 1
ATOM 2627 O O . ILE B 1 91 ? -48.644 -4.554 -32.693 1.00 45.27 350 ILE B O 1
ATOM 2632 N N . VAL B 1 92 ? -50.731 -3.724 -32.781 1.00 41.33 351 VAL B N 1
ATOM 2633 C CA . VAL B 1 92 ? -51.183 -4.759 -33.713 1.00 45.09 351 VAL B CA 1
ATOM 2634 C C . VAL B 1 92 ? -50.386 -4.688 -35.011 1.00 47.50 351 VAL B C 1
ATOM 2635 O O . VAL B 1 92 ? -49.882 -5.705 -35.497 1.00 56.07 351 VAL B O 1
ATOM 2639 N N . LEU B 1 93 ? -50.232 -3.475 -35.569 1.00 49.70 352 LEU B N 1
ATOM 2640 C CA . LEU B 1 93 ? -49.517 -3.303 -36.838 1.00 47.67 352 LEU B CA 1
ATOM 2641 C C . LEU B 1 93 ? -48.055 -3.711 -36.709 1.00 47.52 352 LEU B C 1
ATOM 2642 O O . LEU B 1 93 ? -47.494 -4.352 -37.609 1.00 51.80 352 LEU B O 1
ATOM 2647 N N . LEU B 1 94 ? -47.429 -3.365 -35.586 1.00 46.95 353 LEU B N 1
ATOM 2648 C CA . LEU B 1 94 ? -46.017 -3.666 -35.393 1.00 40.55 353 LEU B CA 1
ATOM 2649 C C . LEU B 1 94 ? -45.794 -5.132 -35.083 1.00 50.09 353 LEU B C 1
ATOM 2650 O O . LEU B 1 94 ? -44.805 -5.718 -35.530 1.00 55.93 353 LEU B O 1
ATOM 2655 N N . LYS B 1 95 ? -46.672 -5.749 -34.306 1.00 54.72 354 LYS B N 1
ATOM 2656 C CA . LYS B 1 95 ? -46.409 -7.144 -34.014 1.00 53.20 354 LYS B CA 1
ATOM 2657 C C . LYS B 1 95 ? -46.663 -8.006 -35.249 1.00 52.37 354 LYS B C 1
ATOM 2658 O O . LYS B 1 95 ? -45.984 -9.013 -35.448 1.00 59.32 354 LYS B O 1
ATOM 2664 N N . ALA B 1 96 ? -47.557 -7.577 -36.138 1.00 54.48 355 ALA B N 1
ATOM 2665 C CA . ALA B 1 96 ? -47.799 -8.331 -37.363 1.00 48.03 355 ALA B CA 1
ATOM 2666 C C . ALA B 1 96 ? -46.745 -8.073 -38.441 1.00 56.74 355 ALA B C 1
ATOM 2667 O O . ALA B 1 96 ? -46.456 -8.973 -39.235 1.00 58.79 355 ALA B O 1
ATOM 2669 N N . GLY B 1 97 ? -46.157 -6.875 -38.503 1.00 56.56 356 GLY B N 1
ATOM 2670 C CA . GLY B 1 97 ? -45.361 -6.546 -39.680 1.00 52.65 356 GLY B CA 1
ATOM 2671 C C . GLY B 1 97 ? -43.895 -6.201 -39.488 1.00 48.09 356 GLY B C 1
ATOM 2672 O O . GLY B 1 97 ? -43.173 -6.013 -40.474 1.00 56.61 356 GLY B O 1
ATOM 2673 N N . ALA B 1 98 ? -43.419 -6.145 -38.242 1.00 44.13 357 ALA B N 1
ATOM 2674 C CA . ALA B 1 98 ? -42.036 -5.734 -38.010 1.00 38.66 357 ALA B CA 1
ATOM 2675 C C . ALA B 1 98 ? -41.049 -6.791 -38.495 1.00 37.50 357 ALA B C 1
ATOM 2676 O O . ALA B 1 98 ? -39.985 -6.457 -39.022 1.00 47.19 357 ALA B O 1
ATOM 2678 N N . MET B 1 99 ? -41.354 -8.070 -38.276 1.00 44.30 358 MET B N 1
ATOM 2679 C CA . MET B 1 99 ? -40.501 -9.126 -38.807 1.00 46.85 358 MET B CA 1
ATOM 2680 C C . MET B 1 99 ? -40.393 -9.031 -40.321 1.00 41.38 358 MET B C 1
ATOM 2681 O O . MET B 1 99 ? -39.304 -9.187 -40.891 1.00 43.48 358 MET B O 1
ATOM 2686 N N . GLU B 1 100 ? -41.521 -8.785 -40.986 1.00 42.88 359 GLU B N 1
ATOM 2687 C CA . GLU B 1 100 ? -41.533 -8.710 -42.445 1.00 47.94 359 GLU B CA 1
ATOM 2688 C C . GLU B 1 100 ? -40.684 -7.542 -42.937 1.00 42.95 359 GLU B C 1
ATOM 2689 O O . GLU B 1 100 ? -39.867 -7.692 -43.857 1.00 53.38 359 GLU B O 1
ATOM 2695 N N . VAL B 1 101 ? -40.841 -6.375 -42.309 1.00 33.23 360 VAL B N 1
ATOM 2696 C CA . VAL B 1 101 ? -39.982 -5.231 -42.618 1.00 41.69 360 VAL B CA 1
ATOM 2697 C C . VAL B 1 101 ? -38.510 -5.582 -42.420 1.00 48.96 360 VAL B C 1
ATOM 2698 O O . VAL B 1 101 ? -37.672 -5.282 -43.283 1.00 49.15 360 VAL B O 1
ATOM 2702 N N . VAL B 1 102 ? -38.175 -6.239 -41.294 1.00 48.47 361 VAL B N 1
ATOM 2703 C CA . VAL B 1 102 ? -36.789 -6.655 -41.044 1.00 45.01 361 VAL B CA 1
ATOM 2704 C C . VAL B 1 102 ? -36.279 -7.539 -42.182 1.00 40.21 361 VAL B C 1
ATOM 2705 O O . VAL B 1 102 ? -35.135 -7.407 -42.628 1.00 47.13 361 VAL B O 1
ATOM 2709 N N . LEU B 1 103 ? -37.118 -8.452 -42.662 1.00 39.49 362 LEU B N 1
ATOM 2710 C CA . LEU B 1 103 ? -36.745 -9.299 -43.790 1.00 41.80 362 LEU B CA 1
ATOM 2711 C C . LEU B 1 103 ? -36.555 -8.484 -45.071 1.00 50.60 362 LEU B C 1
ATOM 2712 O O . LEU B 1 103 ? -35.637 -8.753 -45.854 1.00 58.01 362 LEU B O 1
ATOM 2717 N N . VAL B 1 104 ? -37.411 -7.491 -45.309 1.00 49.23 363 VAL B N 1
ATOM 2718 C CA . VAL B 1 104 ? -37.235 -6.644 -46.486 1.00 39.93 363 VAL B CA 1
ATOM 2719 C C . VAL B 1 104 ? -35.963 -5.822 -46.370 1.00 51.57 363 VAL B C 1
ATOM 2720 O O . VAL B 1 104 ? -35.232 -5.638 -47.352 1.00 45.03 363 VAL B O 1
ATOM 2724 N N . ARG B 1 105 ? -35.672 -5.313 -45.169 1.00 49.65 364 ARG B N 1
ATOM 2725 C CA . ARG B 1 105 ? -34.447 -4.548 -44.979 1.00 45.90 364 ARG B CA 1
ATOM 2726 C C . ARG B 1 105 ? -33.198 -5.399 -45.184 1.00 52.08 364 ARG B C 1
ATOM 2727 O O . ARG B 1 105 ? -32.125 -4.853 -45.476 1.00 48.67 364 ARG B O 1
ATOM 2735 N N . MET B 1 106 ? -33.307 -6.720 -45.040 1.00 44.10 365 MET B N 1
ATOM 2736 C CA . MET B 1 106 ? -32.119 -7.550 -45.137 1.00 45.02 365 MET B CA 1
ATOM 2737 C C . MET B 1 106 ? -31.504 -7.502 -46.531 1.00 47.06 365 MET B C 1
ATOM 2738 O O . MET B 1 106 ? -30.293 -7.733 -46.669 1.00 47.89 365 MET B O 1
ATOM 2743 N N . CYS B 1 107 ? -32.286 -7.170 -47.568 1.00 41.13 366 CYS B N 1
ATOM 2744 C CA . CYS B 1 107 ? -31.709 -7.209 -48.911 1.00 50.10 366 CYS B CA 1
ATOM 2745 C C . CYS B 1 107 ? -30.630 -6.150 -49.100 1.00 47.57 366 CYS B C 1
ATOM 2746 O O . CYS B 1 107 ? -29.741 -6.331 -49.933 1.00 63.98 366 CYS B O 1
ATOM 2749 N N . ARG B 1 108 ? -30.664 -5.070 -48.325 1.00 46.98 367 ARG B N 1
ATOM 2750 C CA . ARG B 1 108 ? -29.557 -4.121 -48.374 1.00 47.97 367 ARG B CA 1
ATOM 2751 C C . ARG B 1 108 ? -28.271 -4.716 -47.833 1.00 49.02 367 ARG B C 1
ATOM 2752 O O . ARG B 1 108 ? -27.180 -4.338 -48.281 1.00 53.75 367 ARG B O 1
ATOM 2760 N N . ALA B 1 109 ? -28.364 -5.614 -46.849 1.00 52.68 368 ALA B N 1
ATOM 2761 C CA . ALA B 1 109 ? -27.170 -6.218 -46.288 1.00 44.44 368 ALA B CA 1
ATOM 2762 C C . ALA B 1 109 ? -26.712 -7.422 -47.075 1.00 51.14 368 ALA B C 1
ATOM 2763 O O . ALA B 1 109 ? -25.755 -8.084 -46.659 1.00 46.54 368 ALA B O 1
ATOM 2765 N N . TYR B 1 110 ? -27.354 -7.713 -48.202 1.00 36.12 369 TYR B N 1
ATOM 2766 C CA . TYR B 1 110 ? -27.148 -8.964 -48.906 1.00 45.55 369 TYR B CA 1
ATOM 2767 C C . TYR B 1 110 ? -26.366 -8.676 -50.178 1.00 40.89 369 TYR B C 1
ATOM 2768 O O . TYR B 1 110 ? -26.685 -7.739 -50.902 1.00 43.85 369 TYR B O 1
ATOM 2777 N N . ASN B 1 111 ? -25.330 -9.451 -50.427 1.00 40.99 370 ASN B N 1
ATOM 2778 C CA . ASN B 1 111 ? -24.517 -9.314 -51.630 1.00 48.97 370 ASN B CA 1
ATOM 2779 C C . ASN B 1 111 ? -24.846 -10.486 -52.551 1.00 46.57 370 ASN B C 1
ATOM 2780 O O . ASN B 1 111 ? -24.489 -11.630 -52.259 1.00 47.63 370 ASN B O 1
ATOM 2785 N N . ALA B 1 112 ? -25.529 -10.208 -53.664 1.00 50.57 371 ALA B N 1
ATOM 2786 C CA . ALA B 1 112 ? -25.886 -11.297 -54.564 1.00 57.42 371 ALA B CA 1
ATOM 2787 C C . ALA B 1 112 ? -24.692 -11.857 -55.323 1.00 66.91 371 ALA B C 1
ATOM 2788 O O . ALA B 1 112 ? -24.785 -12.969 -55.852 1.00 73.53 371 ALA B O 1
ATOM 2790 N N . ASP B 1 113 ? -23.580 -11.121 -55.407 1.00 55.30 372 ASP B N 1
ATOM 2791 C CA . ASP B 1 113 ? -22.440 -11.611 -56.177 1.00 65.25 372 ASP B CA 1
ATOM 2792 C C . ASP B 1 113 ? -21.847 -12.869 -55.565 1.00 69.00 372 ASP B C 1
ATOM 2793 O O . ASP B 1 113 ? -21.371 -13.749 -56.292 1.00 84.03 372 ASP B O 1
ATOM 2798 N N . ASN B 1 114 ? -21.855 -12.964 -54.233 1.00 66.43 373 ASN B N 1
ATOM 2799 C CA . ASN B 1 114 ? -21.287 -14.094 -53.516 1.00 62.08 373 ASN B CA 1
ATOM 2800 C C . ASN B 1 114 ? -22.264 -14.726 -52.530 1.00 71.02 373 ASN B C 1
ATOM 2801 O O . ASN B 1 114 ? -21.886 -15.677 -51.839 1.00 76.63 373 ASN B O 1
ATOM 2806 N N . ARG B 1 115 ? -23.505 -14.233 -52.451 1.00 61.00 374 ARG B N 1
ATOM 2807 C CA . ARG B 1 115 ? -24.546 -14.815 -51.600 1.00 48.06 374 ARG B CA 1
ATOM 2808 C C . ARG B 1 115 ? -24.136 -14.761 -50.136 1.00 56.86 374 ARG B C 1
ATOM 2809 O O . ARG B 1 115 ? -24.252 -15.739 -49.395 1.00 51.91 374 ARG B O 1
ATOM 2817 N N . THR B 1 116 ? -23.668 -13.590 -49.719 1.00 57.53 375 THR B N 1
ATOM 2818 C CA . THR B 1 116 ? -23.275 -13.348 -48.347 1.00 46.91 375 THR B CA 1
ATOM 2819 C C . THR B 1 116 ? -24.132 -12.236 -47.765 1.00 50.35 375 THR B C 1
ATOM 2820 O O . THR B 1 116 ? -24.676 -11.399 -48.490 1.00 55.24 375 THR B O 1
ATOM 2824 N N . VAL B 1 117 ? -24.232 -12.232 -46.443 1.00 47.74 376 VAL B N 1
ATOM 2825 C CA . VAL B 1 117 ? -24.961 -11.214 -45.707 1.00 45.65 376 VAL B CA 1
ATOM 2826 C C . VAL B 1 117 ? -24.018 -10.569 -44.699 1.00 45.74 376 VAL B C 1
ATOM 2827 O O . VAL B 1 117 ? -23.130 -11.224 -44.142 1.00 46.15 376 VAL B O 1
ATOM 2831 N N . PHE B 1 118 ? -24.194 -9.276 -44.495 1.00 47.84 377 PHE B N 1
ATOM 2832 C CA . PHE B 1 118 ? -23.442 -8.561 -43.481 1.00 51.92 377 PHE B CA 1
ATOM 2833 C C . PHE B 1 118 ? -23.890 -8.999 -42.090 1.00 54.77 377 PHE B C 1
ATOM 2834 O O . PHE B 1 118 ? -25.041 -8.794 -41.704 1.00 56.14 377 PHE B O 1
ATOM 2842 N N . PHE B 1 119 ? -22.972 -9.582 -41.331 1.00 53.62 378 PHE B N 1
ATOM 2843 C CA . PHE B 1 119 ? -23.282 -10.159 -40.027 1.00 43.56 378 PHE B CA 1
ATOM 2844 C C . PHE B 1 119 ? -22.124 -9.866 -39.093 1.00 45.19 378 PHE B C 1
ATOM 2845 O O . PHE B 1 119 ? -21.047 -10.436 -39.263 1.00 56.37 378 PHE B O 1
ATOM 2853 N N . GLU B 1 120 ? -22.338 -8.997 -38.111 1.00 48.66 379 GLU B N 1
ATOM 2854 C CA . GLU B 1 120 ? -21.338 -8.762 -37.072 1.00 51.62 379 GLU B CA 1
ATOM 2855 C C . GLU B 1 120 ? -20.020 -8.277 -37.672 1.00 59.82 379 GLU B C 1
ATOM 2856 O O . GLU B 1 120 ? -18.951 -8.820 -37.399 1.00 59.86 379 GLU B O 1
ATOM 2862 N N . GLY B 1 121 ? -20.107 -7.267 -38.528 1.00 60.15 380 GLY B N 1
ATOM 2863 C CA . GLY B 1 121 ? -18.944 -6.572 -39.017 1.00 60.52 380 GLY B CA 1
ATOM 2864 C C . GLY B 1 121 ? -18.403 -7.059 -40.346 1.00 62.63 380 GLY B C 1
ATOM 2865 O O . GLY B 1 121 ? -17.576 -6.361 -40.947 1.00 75.62 380 GLY B O 1
ATOM 2866 N N . LYS B 1 122 ? -18.823 -8.231 -40.821 1.00 48.71 381 LYS B N 1
ATOM 2867 C CA . LYS B 1 122 ? -18.277 -8.780 -42.056 1.00 55.56 381 LYS B CA 1
ATOM 2868 C C . LYS B 1 122 ? -19.364 -9.501 -42.831 1.00 58.71 381 LYS B C 1
ATOM 2869 O O . LYS B 1 122 ? -20.452 -9.782 -42.315 1.00 56.51 381 LYS B O 1
ATOM 2875 N N . TYR B 1 123 ? -19.047 -9.823 -44.084 1.00 53.24 382 TYR B N 1
ATOM 2876 C CA . TYR B 1 123 ? -19.941 -10.613 -44.916 1.00 41.01 382 TYR B CA 1
ATOM 2877 C C . TYR B 1 123 ? -19.628 -12.101 -44.805 1.00 49.71 382 TYR B C 1
ATOM 2878 O O . TYR B 1 123 ? -18.466 -12.510 -44.811 1.00 57.52 382 TYR B O 1
ATOM 2887 N N . GLY B 1 124 ? -20.681 -12.903 -44.677 1.00 51.49 383 GLY B N 1
ATOM 2888 C CA . GLY B 1 124 ? -20.543 -14.346 -44.698 1.00 52.65 383 GLY B CA 1
ATOM 2889 C C . GLY B 1 124 ? -21.761 -14.979 -45.332 1.00 51.34 383 GLY B C 1
ATOM 2890 O O . GLY B 1 124 ? -22.835 -14.374 -45.409 1.00 56.09 383 GLY B O 1
ATOM 2891 N N . GLY B 1 125 ? -21.575 -16.203 -45.812 1.00 61.85 384 GLY B N 1
ATOM 2892 C CA . GLY B 1 125 ? -22.652 -16.957 -46.412 1.00 64.31 384 GLY B CA 1
ATOM 2893 C C . GLY B 1 125 ? -23.496 -17.660 -45.370 1.00 62.80 384 GLY B C 1
ATOM 2894 O O . GLY B 1 125 ? -23.365 -17.457 -44.161 1.00 62.25 384 GLY B O 1
ATOM 2895 N N . MET B 1 126 ? -24.382 -18.520 -45.861 1.00 58.14 385 MET B N 1
ATOM 2896 C CA . MET B 1 126 ? -25.338 -19.128 -44.951 1.00 64.80 385 MET B CA 1
ATOM 2897 C C . MET B 1 126 ? -24.697 -20.182 -44.051 1.00 61.09 385 MET B C 1
ATOM 2898 O O . MET B 1 126 ? -25.250 -20.484 -42.991 1.00 61.87 385 MET B O 1
ATOM 2903 N N . GLU B 1 127 ? -23.544 -20.738 -44.441 1.00 56.45 386 GLU B N 1
ATOM 2904 C CA . GLU B 1 127 ? -22.851 -21.716 -43.606 1.00 51.30 386 GLU B CA 1
ATOM 2905 C C . GLU B 1 127 ? -22.405 -21.119 -42.278 1.00 54.24 386 GLU B C 1
ATOM 2906 O O . GLU B 1 127 ? -22.090 -21.866 -41.348 1.00 61.89 386 GLU B O 1
ATOM 2912 N N . LEU B 1 128 ? -22.342 -19.792 -42.193 1.00 47.82 387 LEU B N 1
ATOM 2913 C CA . LEU B 1 128 ? -22.107 -19.094 -40.934 1.00 50.70 387 LEU B CA 1
ATOM 2914 C C . LEU B 1 128 ? -23.096 -19.508 -39.844 1.00 59.47 387 LEU B C 1
ATOM 2915 O O . LEU B 1 128 ? -22.775 -19.423 -38.655 1.00 60.65 387 LEU B O 1
ATOM 2920 N N . PHE B 1 129 ? -24.306 -19.928 -40.221 1.00 49.81 388 PHE B N 1
ATOM 2921 C CA . PHE B 1 129 ? -25.384 -20.193 -39.284 1.00 31.39 388 PHE B CA 1
ATOM 2922 C C . PHE B 1 129 ? -25.626 -21.685 -39.076 1.00 38.63 388 PHE B C 1
ATOM 2923 O O . PHE B 1 129 ? -26.691 -22.080 -38.591 1.00 49.76 388 PHE B O 1
ATOM 2931 N N . ARG B 1 130 ? -24.657 -22.522 -39.425 1.00 35.25 389 ARG B N 1
ATOM 2932 C CA . ARG B 1 130 ? -24.870 -23.960 -39.374 1.00 43.17 389 ARG B CA 1
ATOM 2933 C C . ARG B 1 130 ? -25.266 -24.428 -37.975 1.00 59.16 389 ARG B C 1
ATOM 2934 O O . ARG B 1 130 ? -26.092 -25.336 -37.834 1.00 68.25 389 ARG B O 1
ATOM 2942 N N . ALA B 1 131 ? -24.693 -23.822 -36.926 1.00 51.67 390 ALA B N 1
ATOM 2943 C CA . ALA B 1 131 ? -24.939 -24.293 -35.566 1.00 56.13 390 ALA B CA 1
ATOM 2944 C C . ALA B 1 131 ? -26.391 -24.106 -35.136 1.00 52.19 390 ALA B C 1
ATOM 2945 O O . ALA B 1 131 ? -26.868 -24.833 -34.259 1.00 52.35 390 ALA B O 1
ATOM 2947 N N . LEU B 1 132 ? -27.112 -23.180 -35.755 1.00 47.11 391 LEU B N 1
ATOM 2948 C CA . LEU B 1 132 ? -28.534 -23.017 -35.492 1.00 45.80 391 LEU B CA 1
ATOM 2949 C C . LEU B 1 132 ? -29.365 -24.218 -35.902 1.00 53.73 391 LEU B C 1
ATOM 2950 O O . LEU B 1 132 ? -30.526 -24.303 -35.489 1.00 64.55 391 LEU B O 1
ATOM 2955 N N . GLY B 1 133 ? -28.817 -25.125 -36.706 1.00 59.27 392 GLY B N 1
ATOM 2956 C CA . GLY B 1 133 ? -29.601 -26.238 -37.230 1.00 59.64 392 GLY B CA 1
ATOM 2957 C C . GLY B 1 133 ? -30.878 -25.822 -37.931 1.00 65.61 392 GLY B C 1
ATOM 2958 O O . GLY B 1 133 ? -31.927 -26.441 -37.720 1.00 73.45 392 GLY B O 1
ATOM 2959 N N A CYS B 1 134 ? -30.813 -24.795 -38.779 1.00 63.03 393 CYS B N 1
ATOM 2960 C CA A CYS B 1 134 ? -31.997 -24.262 -39.465 1.00 64.61 393 CYS B CA 1
ATOM 2961 C C A CYS B 1 134 ? -31.685 -24.025 -40.939 1.00 56.13 393 CYS B C 1
ATOM 2962 O O A CYS B 1 134 ? -31.866 -22.929 -41.454 1.00 61.82 393 CYS B O 1
ATOM 2965 N N . SER B 1 135 ? -31.229 -25.069 -41.630 1.00 63.52 394 SER B N 1
ATOM 2966 C CA . SER B 1 135 ? -30.739 -24.894 -42.994 1.00 63.59 394 SER B CA 1
ATOM 2967 C C . SER B 1 135 ? -31.826 -24.373 -43.924 1.00 68.35 394 SER B C 1
ATOM 2968 O O . SER B 1 135 ? -31.578 -23.467 -44.731 1.00 69.58 394 SER B O 1
ATOM 2971 N N . GLU B 1 136 ? -33.039 -24.922 -43.830 1.00 74.85 395 GLU B N 1
ATOM 2972 C CA . GLU B 1 136 ? -34.077 -24.528 -44.775 1.00 81.47 395 GLU B CA 1
ATOM 2973 C C . GLU B 1 136 ? -34.606 -23.136 -44.467 1.00 74.12 395 GLU B C 1
ATOM 2974 O O . GLU B 1 136 ? -34.857 -22.349 -45.385 1.00 71.46 395 GLU B O 1
ATOM 2980 N N . LEU B 1 137 ? -34.771 -22.807 -43.186 1.00 73.52 396 LEU B N 1
ATOM 2981 C CA . LEU B 1 137 ? -35.177 -21.454 -42.817 1.00 59.11 396 LEU B CA 1
ATOM 2982 C C . LEU B 1 137 ? -34.156 -20.438 -43.294 1.00 52.62 396 LEU B C 1
ATOM 2983 O O . LEU B 1 137 ? -34.500 -19.460 -43.966 1.00 68.55 396 LEU B O 1
ATOM 2988 N N . ILE B 1 138 ? -32.888 -20.668 -42.973 1.00 54.01 397 ILE B N 1
ATOM 2989 C CA . ILE B 1 138 ? -31.830 -19.761 -43.404 1.00 55.42 397 ILE B CA 1
ATOM 2990 C C . ILE B 1 138 ? -31.753 -19.729 -44.923 1.00 49.16 397 ILE B C 1
ATOM 2991 O O . ILE B 1 138 ? -31.578 -18.667 -45.530 1.00 59.53 397 ILE B O 1
ATOM 2996 N N . SER B 1 139 ? -31.898 -20.889 -45.561 1.00 58.58 398 SER B N 1
ATOM 2997 C CA . SER B 1 139 ? -31.814 -20.936 -47.017 1.00 60.92 398 SER B CA 1
ATOM 2998 C C . SER B 1 139 ? -32.980 -20.200 -47.659 1.00 65.33 398 SER B C 1
ATOM 2999 O O . SER B 1 139 ? -32.801 -19.522 -48.677 1.00 64.90 398 SER B O 1
ATOM 3002 N N . SER B 1 140 ? -34.175 -20.301 -47.068 1.00 67.70 399 SER B N 1
ATOM 3003 C CA . SER B 1 140 ? -35.328 -19.569 -47.591 1.00 57.83 399 SER B CA 1
ATOM 3004 C C . SER B 1 140 ? -35.092 -18.061 -47.581 1.00 58.35 399 SER B C 1
ATOM 3005 O O . SER B 1 140 ? -35.536 -17.358 -48.491 1.00 59.39 399 SER B O 1
ATOM 3008 N N . ILE B 1 141 ? -34.397 -17.534 -46.571 1.00 45.98 400 ILE B N 1
ATOM 3009 C CA . ILE B 1 141 ? -34.308 -16.082 -46.503 1.00 57.42 400 ILE B CA 1
ATOM 3010 C C . ILE B 1 141 ? -33.138 -15.526 -47.311 1.00 52.94 400 ILE B C 1
ATOM 3011 O O . ILE B 1 141 ? -33.186 -14.362 -47.735 1.00 48.27 400 ILE B O 1
ATOM 3016 N N . PHE B 1 142 ? -32.091 -16.315 -47.543 1.00 50.46 401 PHE B N 1
ATOM 3017 C CA . PHE B 1 142 ? -31.071 -15.887 -48.495 1.00 47.54 401 PHE B CA 1
ATOM 3018 C C . PHE B 1 142 ? -31.629 -15.866 -49.914 1.00 46.75 401 PHE B C 1
ATOM 3019 O O . PHE B 1 142 ? -31.332 -14.954 -50.690 1.00 51.94 401 PHE B O 1
ATOM 3027 N N . ASP B 1 143 ? -32.471 -16.839 -50.253 1.00 46.13 402 ASP B N 1
ATOM 3028 C CA . ASP B 1 143 ? -33.076 -16.869 -51.578 1.00 55.17 402 ASP B CA 1
ATOM 3029 C C . ASP B 1 143 ? -34.024 -15.693 -51.774 1.00 65.02 402 ASP B C 1
ATOM 3030 O O . ASP B 1 143 ? -34.034 -15.061 -52.839 1.00 67.88 402 ASP B O 1
ATOM 3035 N N . PHE B 1 144 ? -34.827 -15.382 -50.756 1.00 64.78 403 PHE B N 1
ATOM 3036 C CA . PHE B 1 144 ? -35.744 -14.252 -50.858 1.00 51.59 403 PHE B CA 1
ATOM 3037 C C . PHE B 1 144 ? -34.977 -12.946 -50.996 1.00 54.88 403 PHE B C 1
ATOM 3038 O O . PHE B 1 144 ? -35.327 -12.098 -51.828 1.00 62.07 403 PHE B O 1
ATOM 3046 N N . SER B 1 145 ? -33.926 -12.767 -50.173 1.00 55.60 404 SER B N 1
ATOM 3047 C CA . SER B 1 145 ? -33.048 -11.609 -50.319 1.00 53.06 404 SER B CA 1
ATOM 3048 C C . SER B 1 145 ? -32.458 -11.563 -51.708 1.00 53.54 404 SER B C 1
ATOM 3049 O O . SER B 1 145 ? -32.271 -10.488 -52.283 1.00 66.77 404 SER B O 1
ATOM 3052 N N . HIS B 1 146 ? -32.153 -12.731 -52.254 1.00 59.57 405 HIS B N 1
ATOM 3053 C CA . HIS B 1 146 ? -31.572 -12.797 -53.576 1.00 61.84 405 HIS B CA 1
ATOM 3054 C C . HIS B 1 146 ? -32.554 -12.296 -54.622 1.00 60.20 405 HIS B C 1
ATOM 3055 O O . HIS B 1 146 ? -32.166 -11.549 -55.520 1.00 59.69 405 HIS B O 1
ATOM 3062 N N . SER B 1 147 ? -33.837 -12.658 -54.491 1.00 64.22 406 SER B N 1
ATOM 3063 C CA . SER B 1 147 ? -34.869 -12.148 -55.392 1.00 58.73 406 SER B CA 1
ATOM 3064 C C . SER B 1 147 ? -34.965 -10.630 -55.334 1.00 62.31 406 SER B C 1
ATOM 3065 O O . SER B 1 147 ? -35.009 -9.961 -56.376 1.00 58.40 406 SER B O 1
ATOM 3068 N N . LEU B 1 148 ? -35.009 -10.067 -54.121 1.00 57.58 407 LEU B N 1
ATOM 3069 C CA . LEU B 1 148 ? -35.186 -8.623 -53.977 1.00 61.70 407 LEU B CA 1
ATOM 3070 C C . LEU B 1 148 ? -33.968 -7.847 -54.446 1.00 54.82 407 LEU B C 1
ATOM 3071 O O . LEU B 1 148 ? -34.096 -6.685 -54.853 1.00 70.92 407 LEU B O 1
ATOM 3076 N N . SER B 1 149 ? -32.783 -8.457 -54.375 1.00 52.45 408 SER B N 1
ATOM 3077 C CA . SER B 1 149 ? -31.577 -7.815 -54.893 1.00 59.04 408 SER B CA 1
ATOM 3078 C C . SER B 1 149 ? -31.715 -7.491 -56.369 1.00 62.39 408 SER B C 1
ATOM 3079 O O . SER B 1 149 ? -31.236 -6.449 -56.829 1.00 75.77 408 SER B O 1
ATOM 3082 N N . ALA B 1 150 ? -32.375 -8.376 -57.124 1.00 59.03 409 ALA B N 1
ATOM 3083 C CA . ALA B 1 150 ? -32.524 -8.190 -58.563 1.00 65.51 409 ALA B CA 1
ATOM 3084 C C . ALA B 1 150 ? -33.306 -6.932 -58.894 1.00 67.92 409 ALA B C 1
ATOM 3085 O O . ALA B 1 150 ? -33.085 -6.331 -59.945 1.00 79.07 409 ALA B O 1
ATOM 3087 N N . LEU B 1 151 ? -34.211 -6.512 -58.011 1.00 72.53 410 LEU B N 1
ATOM 3088 C CA . LEU B 1 151 ? -34.984 -5.307 -58.263 1.00 64.18 410 LEU B CA 1
ATOM 3089 C C . LEU B 1 151 ? -34.151 -4.040 -58.137 1.00 62.20 410 LEU B C 1
ATOM 3090 O O . LEU B 1 151 ? -34.611 -2.976 -58.552 1.00 64.69 410 LEU B O 1
ATOM 3095 N N . HIS B 1 152 ? -32.939 -4.141 -57.600 1.00 45.90 411 HIS B N 1
ATOM 3096 C CA . HIS B 1 152 ? -32.099 -2.991 -57.276 1.00 48.83 411 HIS B CA 1
ATOM 3097 C C . HIS B 1 152 ? -32.896 -1.905 -56.565 1.00 55.26 411 HIS B C 1
ATOM 3098 O O . HIS B 1 152 ? -32.870 -0.735 -56.941 1.00 58.78 411 HIS B O 1
ATOM 3105 N N . PHE B 1 153 ? -33.627 -2.326 -55.538 1.00 55.71 412 PHE B N 1
AT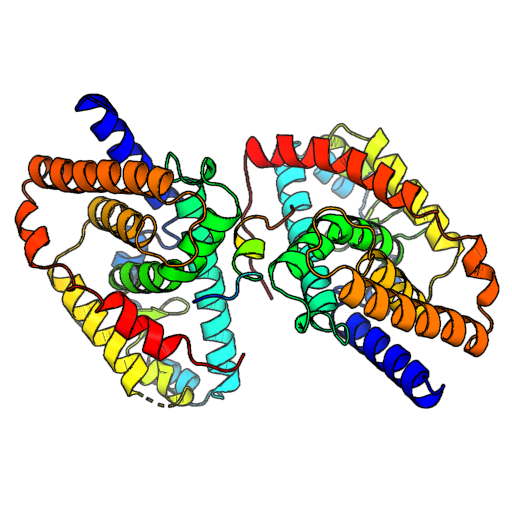OM 3106 C CA . PHE B 1 153 ? -34.354 -1.436 -54.641 1.00 53.78 412 PHE B CA 1
ATOM 3107 C C . PHE B 1 153 ? -33.533 -0.225 -54.243 1.00 53.91 412 PHE B C 1
ATOM 3108 O O . PHE B 1 153 ? -32.479 -0.359 -53.625 1.00 66.84 412 PHE B O 1
ATOM 3116 N N . SER B 1 154 ? -34.030 0.959 -54.578 1.00 55.54 413 SER B N 1
ATOM 3117 C CA . SER B 1 154 ? -33.499 2.191 -54.020 1.00 49.10 413 SER B CA 1
ATOM 3118 C C . SER B 1 154 ? -33.975 2.359 -52.575 1.00 42.55 413 SER B C 1
ATOM 3119 O O . SER B 1 154 ? -34.919 1.697 -52.129 1.00 44.02 413 SER B O 1
ATOM 3122 N N . GLU B 1 155 ? -33.336 3.300 -51.862 1.00 45.15 414 GLU B N 1
ATOM 3123 C CA . GLU B 1 155 ? -33.664 3.556 -50.455 1.00 36.88 414 GLU B CA 1
ATOM 3124 C C . GLU B 1 155 ? -35.090 4.058 -50.300 1.00 41.92 414 GLU B C 1
ATOM 3125 O O . GLU B 1 155 ? -35.832 3.596 -49.422 1.00 54.49 414 GLU B O 1
ATOM 3131 N N . ASP B 1 156 ? -35.504 4.982 -51.166 1.00 44.67 415 ASP B N 1
ATOM 3132 C CA . ASP B 1 156 ? -36.870 5.481 -51.102 1.00 38.65 415 ASP B CA 1
ATOM 3133 C C . ASP B 1 156 ? -37.886 4.391 -51.450 1.00 40.01 415 ASP B C 1
ATOM 3134 O O . ASP B 1 156 ? -38.963 4.325 -50.846 1.00 45.45 415 ASP B O 1
ATOM 3139 N N . GLU B 1 157 ? -37.563 3.509 -52.402 1.00 40.41 416 GLU B N 1
ATOM 3140 C CA . GLU B 1 157 ? -38.481 2.417 -52.710 1.00 38.94 416 GLU B CA 1
ATOM 3141 C C . GLU B 1 157 ? -38.657 1.499 -51.500 1.00 42.92 416 GLU B C 1
ATOM 3142 O O . GLU B 1 157 ? -39.777 1.103 -51.172 1.00 43.09 416 GLU B O 1
ATOM 3148 N N . ILE B 1 158 ? -37.549 1.129 -50.840 1.00 32.39 417 ILE B N 1
ATOM 3149 C CA . ILE B 1 158 ? -37.620 0.319 -49.621 1.00 33.19 417 ILE B CA 1
ATOM 3150 C C . ILE B 1 158 ? -38.445 1.034 -48.559 1.00 37.60 417 ILE B C 1
ATOM 3151 O O . ILE B 1 158 ? -39.332 0.440 -47.927 1.00 38.36 417 ILE B O 1
ATOM 3156 N N . ALA B 1 159 ? -38.169 2.327 -48.357 1.00 38.38 418 ALA B N 1
ATOM 3157 C CA . ALA B 1 159 ? -38.929 3.128 -47.409 1.00 37.50 418 ALA B CA 1
ATOM 3158 C C . ALA B 1 159 ? -40.421 3.050 -47.679 1.00 44.21 418 ALA B C 1
ATOM 3159 O O . ALA B 1 159 ? -41.217 2.740 -46.786 1.00 46.95 418 ALA B O 1
ATOM 3161 N N . LEU B 1 160 ? -40.819 3.356 -48.907 1.00 46.45 419 LEU B N 1
ATOM 3162 C CA . LEU B 1 160 ? -42.238 3.351 -49.243 1.00 38.79 419 LEU B CA 1
ATOM 3163 C C . LEU B 1 160 ? -42.818 1.947 -49.142 1.00 39.76 419 LEU B C 1
ATOM 3164 O O . LEU B 1 160 ? -43.948 1.762 -48.680 1.00 45.07 419 LEU B O 1
ATOM 3169 N N . TYR B 1 161 ? -42.040 0.941 -49.528 1.00 40.29 420 TYR B N 1
ATOM 3170 C CA . TYR B 1 161 ? -42.535 -0.424 -49.479 1.00 40.93 420 TYR B CA 1
ATOM 3171 C C . TYR B 1 161 ? -42.708 -0.901 -48.043 1.00 35.68 420 TYR B C 1
ATOM 3172 O O . TYR B 1 161 ? -43.728 -1.514 -47.709 1.00 43.80 420 TYR B O 1
ATOM 3181 N N . THR B 1 162 ? -41.706 -0.682 -47.185 1.00 36.20 421 THR B N 1
ATOM 3182 C CA . THR B 1 162 ? -41.851 -1.182 -45.821 1.00 38.56 421 THR B CA 1
ATOM 3183 C C . THR B 1 162 ? -42.921 -0.409 -45.052 1.00 44.09 421 THR B C 1
ATOM 3184 O O . THR B 1 162 ? -43.571 -0.974 -44.167 1.00 49.22 421 THR B O 1
ATOM 3188 N N . ALA B 1 163 ? -43.155 0.862 -45.406 1.00 40.65 422 ALA B N 1
ATOM 3189 C CA . ALA B 1 163 ? -44.298 1.585 -44.846 1.00 42.47 422 ALA B CA 1
ATOM 3190 C C . ALA B 1 163 ? -45.615 0.864 -45.137 1.00 44.60 422 ALA B C 1
ATOM 3191 O O . ALA B 1 163 ? -46.481 0.766 -44.271 1.00 46.47 422 ALA B O 1
ATOM 3193 N N . LEU B 1 164 ? -45.773 0.333 -46.340 1.00 44.50 423 LEU B N 1
ATOM 3194 C CA . LEU B 1 164 ? -46.979 -0.405 -46.685 1.00 45.01 423 LEU B CA 1
ATOM 3195 C C . LEU B 1 164 ? -47.012 -1.785 -46.066 1.00 37.94 423 LEU B C 1
ATOM 3196 O O . LEU B 1 164 ? -48.095 -2.365 -45.915 1.00 42.62 423 LEU B O 1
ATOM 3201 N N . VAL B 1 165 ? -45.849 -2.377 -45.789 1.00 36.26 424 VAL B N 1
ATOM 3202 C CA . VAL B 1 165 ? -45.879 -3.652 -45.088 1.00 41.84 424 VAL B CA 1
ATOM 3203 C C . VAL B 1 165 ? -46.482 -3.463 -43.703 1.00 44.34 424 VAL B C 1
ATOM 3204 O O . VAL B 1 165 ? -47.253 -4.306 -43.222 1.00 45.16 424 VAL B O 1
ATOM 3208 N N . LEU B 1 166 ? -46.191 -2.324 -43.066 1.00 43.20 425 LEU B N 1
ATOM 3209 C CA . LEU B 1 166 ? -46.665 -2.077 -41.708 1.00 46.14 425 LEU B CA 1
ATOM 3210 C C . LEU B 1 166 ? -48.096 -1.563 -41.689 1.00 56.38 425 LEU B C 1
ATOM 3211 O O . LEU B 1 166 ? -48.910 -2.011 -40.865 1.00 50.29 425 LEU B O 1
ATOM 3216 N N . ILE B 1 167 ? -48.413 -0.623 -42.576 1.00 47.90 426 ILE B N 1
ATOM 3217 C CA . ILE B 1 167 ? -49.706 0.079 -42.532 1.00 44.16 426 ILE B CA 1
ATOM 3218 C C . ILE B 1 167 ? -50.645 -0.717 -43.430 1.00 55.54 426 ILE B C 1
ATOM 3219 O O . ILE B 1 167 ? -50.941 -0.364 -44.572 1.00 57.89 426 ILE B O 1
ATOM 3224 N N . ASN B 1 168 ? -51.109 -1.836 -42.896 1.00 57.71 427 ASN B N 1
ATOM 3225 C CA . ASN B 1 168 ? -51.923 -2.805 -43.612 1.00 48.85 427 ASN B CA 1
ATOM 3226 C C . ASN B 1 168 ? -53.208 -2.991 -42.810 1.00 53.82 427 ASN B C 1
ATOM 3227 O O . ASN B 1 168 ? -53.213 -3.677 -41.784 1.00 55.14 427 ASN B O 1
ATOM 3232 N N . ALA B 1 169 ? -54.298 -2.383 -43.272 1.00 56.68 428 ALA B N 1
ATOM 3233 C CA . ALA B 1 169 ? -55.581 -2.442 -42.579 1.00 56.86 428 ALA B CA 1
ATOM 3234 C C . ALA B 1 169 ? -56.200 -3.829 -42.569 1.00 60.19 428 ALA B C 1
ATOM 3235 O O . ALA B 1 169 ? -57.372 -3.953 -42.201 1.00 63.89 428 ALA B O 1
ATOM 3237 N N . HIS B 1 170 ? -55.484 -4.874 -42.982 1.00 56.26 429 HIS B N 1
ATOM 3238 C CA . HIS B 1 170 ? -56.005 -6.231 -42.956 1.00 65.33 429 HIS B CA 1
ATOM 3239 C C . HIS B 1 170 ? -55.559 -7.009 -41.734 1.00 62.12 429 HIS B C 1
ATOM 3240 O O . HIS B 1 170 ? -56.076 -8.108 -41.492 1.00 72.11 429 HIS B O 1
ATOM 3247 N N . ARG B 1 171 ? -54.632 -6.462 -40.968 1.00 57.65 430 ARG B N 1
ATOM 3248 C CA . ARG B 1 171 ? -54.172 -7.087 -39.750 1.00 51.61 430 ARG B CA 1
ATOM 3249 C C . ARG B 1 171 ? -55.354 -7.333 -38.829 1.00 60.66 430 ARG B C 1
ATOM 3250 O O . ARG B 1 171 ? -56.067 -6.381 -38.480 1.00 64.50 430 ARG B O 1
ATOM 3258 N N . PRO B 1 172 ? -55.615 -8.574 -38.440 1.00 65.78 431 PRO B N 1
ATOM 3259 C CA . PRO B 1 172 ? -56.678 -8.827 -37.463 1.00 73.56 431 PRO B CA 1
ATOM 3260 C C . PRO B 1 172 ? -56.366 -8.173 -36.128 1.00 73.48 431 PRO B C 1
ATOM 3261 O O . PRO B 1 172 ? -55.211 -8.087 -35.702 1.00 70.84 431 PRO B O 1
ATOM 3265 N N . GLY B 1 173 ? -57.418 -7.705 -35.469 1.00 61.28 432 GLY B N 1
ATOM 3266 C CA . GLY B 1 173 ? -57.291 -7.115 -34.162 1.00 65.34 432 GLY B CA 1
ATOM 3267 C C . GLY B 1 173 ? -57.366 -5.612 -34.135 1.00 65.69 432 GLY B C 1
ATOM 3268 O O . GLY B 1 173 ? -57.298 -5.028 -33.047 1.00 77.71 432 GLY B O 1
ATOM 3269 N N . LEU B 1 174 ? -57.508 -4.964 -35.289 1.00 60.85 433 LEU B N 1
ATOM 3270 C CA . LEU B 1 174 ? -57.465 -3.508 -35.326 1.00 56.31 433 LEU B CA 1
ATOM 3271 C C . LEU B 1 174 ? -58.746 -2.929 -34.744 1.00 66.67 433 LEU B C 1
ATOM 3272 O O . LEU B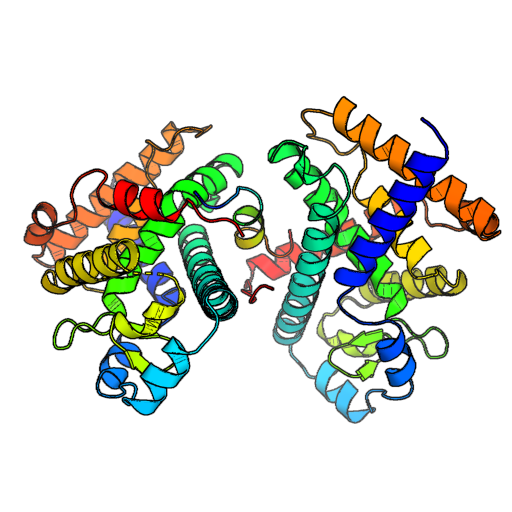 1 174 ? -59.845 -3.410 -35.026 1.00 73.03 433 LEU B O 1
ATOM 3277 N N . GLN B 1 175 ? -58.606 -1.910 -33.904 1.00 74.74 434 GLN B N 1
ATOM 3278 C CA . GLN B 1 175 ? -59.779 -1.313 -33.280 1.00 78.10 434 GLN B CA 1
ATOM 3279 C C . GLN B 1 175 ? -60.368 -0.205 -34.137 1.00 79.24 434 GLN B C 1
ATOM 3280 O O . GLN B 1 175 ? -61.587 -0.016 -34.137 1.00 80.29 434 GLN B O 1
ATOM 3286 N N . GLU B 1 176 ? -59.537 0.507 -34.892 1.00 76.99 435 GLU B N 1
ATOM 3287 C CA . GLU B 1 176 ? -59.986 1.594 -35.758 1.00 78.38 435 GLU B CA 1
ATOM 3288 C C . GLU B 1 176 ? -59.533 1.303 -37.193 1.00 66.86 435 GLU B C 1
ATOM 3289 O O . GLU B 1 176 ? -58.733 2.047 -37.762 1.00 57.65 435 GLU B O 1
ATOM 3295 N N . LYS B 1 177 ? -60.074 0.227 -37.774 1.00 74.23 436 LYS B N 1
ATOM 3296 C CA . LYS B 1 177 ? -59.675 -0.212 -39.109 1.00 64.24 436 LYS B CA 1
ATOM 3297 C C . LYS B 1 177 ? -59.763 0.914 -40.142 1.00 56.93 436 LYS B C 1
ATOM 3298 O O . LYS B 1 177 ? -58.907 1.015 -41.027 1.00 64.45 436 LYS B O 1
ATOM 3304 N N . ARG B 1 178 ? -60.770 1.787 -40.040 1.00 56.61 437 ARG B N 1
ATOM 3305 C CA . ARG B 1 178 ? -60.914 2.838 -41.049 1.00 58.19 437 ARG B CA 1
ATOM 3306 C C . ARG B 1 178 ? -59.734 3.803 -41.033 1.00 62.30 437 ARG B C 1
ATOM 3307 O O . ARG B 1 178 ? -59.267 4.242 -42.092 1.00 66.01 437 ARG B O 1
ATOM 3315 N N . LYS B 1 179 ? -59.231 4.137 -39.842 1.00 56.16 438 LYS B N 1
ATOM 3316 C CA . LYS B 1 179 ? -58.097 5.053 -39.743 1.00 50.21 438 LYS B CA 1
ATOM 3317 C C . LYS B 1 179 ? -56.875 4.491 -40.453 1.00 51.74 438 LYS B C 1
ATOM 3318 O O . LYS B 1 179 ? -56.154 5.222 -41.134 1.00 49.30 438 LYS B O 1
ATOM 3324 N N . VAL B 1 180 ? -56.632 3.189 -40.304 1.00 58.91 439 VAL B N 1
ATOM 3325 C CA . VAL B 1 180 ? -55.480 2.554 -40.932 1.00 54.24 439 VAL B CA 1
ATOM 3326 C C . VAL B 1 180 ? -55.652 2.513 -42.446 1.00 49.37 439 VAL B C 1
ATOM 3327 O O . VAL B 1 180 ? -54.680 2.694 -43.199 1.00 50.66 439 VAL B O 1
ATOM 3331 N N . GLU B 1 181 ? -56.889 2.312 -42.913 1.00 49.29 440 GLU B N 1
ATOM 3332 C CA . GLU B 1 181 ? -57.172 2.337 -44.345 1.00 51.98 440 GLU B CA 1
ATOM 3333 C C . GLU B 1 181 ? -56.802 3.674 -44.955 1.00 49.97 440 GLU B C 1
ATOM 3334 O O . GLU B 1 181 ? -56.164 3.730 -46.008 1.00 57.69 440 GLU B O 1
ATOM 3340 N N . GLN B 1 182 ? -57.210 4.770 -44.317 1.00 52.55 441 GLN B N 1
ATOM 3341 C CA . GLN B 1 182 ? -56.860 6.073 -44.862 1.00 56.47 441 GLN B CA 1
ATOM 3342 C C . GLN B 1 182 ? -55.358 6.245 -44.905 1.00 57.80 441 GLN B C 1
ATOM 3343 O O . GLN B 1 182 ? -54.808 6.758 -45.886 1.00 57.79 441 GLN B O 1
ATOM 3349 N N . LEU B 1 183 ? -54.671 5.782 -43.865 1.00 51.09 442 LEU B N 1
ATOM 3350 C CA . LEU B 1 183 ? -53.217 5.786 -43.897 1.00 48.43 442 LEU B CA 1
ATOM 3351 C C . LEU B 1 183 ? -52.697 4.902 -45.026 1.00 53.40 442 LEU B C 1
ATOM 3352 O O . LEU B 1 183 ? -51.781 5.281 -45.761 1.00 45.87 442 LEU B O 1
ATOM 3357 N N . GLN B 1 184 ? -53.275 3.713 -45.175 1.00 43.42 443 GLN B N 1
ATOM 3358 C CA . GLN B 1 184 ? -52.766 2.765 -46.150 1.00 40.10 443 GLN B CA 1
ATOM 3359 C C . GLN B 1 184 ? -52.981 3.272 -47.572 1.00 47.27 443 GLN B C 1
ATOM 3360 O O . GLN B 1 184 ? -52.062 3.245 -48.395 1.00 47.63 443 GLN B O 1
ATOM 3366 N N . TYR B 1 185 ? -54.190 3.758 -47.866 1.00 45.69 444 TYR B N 1
ATOM 3367 C CA . TYR B 1 185 ? -54.515 4.222 -49.208 1.00 47.08 444 TYR B CA 1
ATOM 3368 C C . TYR B 1 185 ? -53.622 5.379 -49.620 1.00 50.42 444 TYR B C 1
ATOM 3369 O O . TYR B 1 185 ? -53.198 5.462 -50.773 1.00 52.67 444 TYR B O 1
ATOM 3378 N N . ASN B 1 186 ? -53.324 6.282 -48.689 1.00 51.26 445 ASN B N 1
ATOM 3379 C CA . ASN B 1 186 ? -52.490 7.425 -49.026 1.00 51.59 445 ASN B CA 1
ATOM 3380 C C . ASN B 1 186 ? -51.048 7.010 -49.247 1.00 56.36 445 ASN B C 1
ATOM 3381 O O . ASN B 1 186 ? -50.365 7.576 -50.113 1.00 52.53 445 ASN B O 1
ATOM 3386 N N . LEU B 1 187 ? -50.562 6.037 -48.464 1.00 43.32 446 LEU B N 1
ATOM 3387 C CA . LEU B 1 187 ? -49.217 5.522 -48.684 1.00 41.13 446 LEU B CA 1
ATOM 3388 C C . LEU B 1 187 ? -49.125 4.768 -50.018 1.00 45.92 446 LEU B C 1
ATOM 3389 O O . LEU B 1 187 ? -48.105 4.842 -50.708 1.00 43.39 446 LEU B O 1
ATOM 3394 N N . GLU B 1 188 ? -50.180 4.047 -50.398 1.00 37.69 447 GLU B N 1
ATOM 3395 C CA . GLU B 1 188 ? -50.187 3.347 -51.676 1.00 45.77 447 GLU B CA 1
ATOM 3396 C C . GLU B 1 188 ? -50.059 4.329 -52.822 1.00 46.85 447 GLU B C 1
ATOM 3397 O O . GLU B 1 188 ? -49.286 4.110 -53.760 1.00 57.51 447 GLU B O 1
ATOM 3403 N N . LEU B 1 189 ? -50.813 5.424 -52.756 1.00 43.65 448 LEU B N 1
ATOM 3404 C CA . LEU B 1 189 ? -50.757 6.425 -53.809 1.00 50.22 448 LEU B CA 1
ATOM 3405 C C . LEU B 1 189 ? -49.392 7.083 -53.847 1.00 50.91 448 LEU B C 1
ATOM 3406 O O . LEU B 1 189 ? -48.835 7.321 -54.926 1.00 56.18 448 LEU B O 1
ATOM 3411 N N . ALA B 1 190 ? -48.844 7.387 -52.672 1.00 39.42 449 ALA B N 1
ATOM 3412 C CA . ALA B 1 190 ? -47.481 7.889 -52.571 1.00 43.61 449 ALA B CA 1
ATOM 3413 C C . ALA B 1 190 ? -46.494 6.957 -53.269 1.00 43.42 449 ALA B C 1
ATOM 3414 O O . ALA B 1 190 ? -45.660 7.396 -54.069 1.00 51.68 449 ALA B O 1
ATOM 3416 N N . PHE B 1 191 ? -46.565 5.665 -52.958 1.00 39.93 450 PHE B N 1
ATOM 3417 C CA . PHE B 1 191 ? -45.708 4.676 -53.607 1.00 39.68 450 PHE B CA 1
ATOM 3418 C C . PHE B 1 191 ? -45.869 4.709 -55.128 1.00 43.47 450 PHE B C 1
ATOM 3419 O O . PHE B 1 191 ? -44.882 4.841 -55.855 1.00 46.03 450 PHE B O 1
ATOM 3427 N N . HIS B 1 192 ? -47.110 4.614 -55.631 1.00 40.86 451 HIS B N 1
ATOM 3428 C CA . HIS B 1 192 ? -47.327 4.651 -57.082 1.00 44.07 451 HIS B CA 1
ATOM 3429 C C . HIS B 1 192 ? -46.915 5.981 -57.688 1.00 50.09 451 HIS B C 1
ATOM 3430 O O . HIS B 1 192 ? -46.374 6.031 -58.801 1.00 43.16 451 HIS B O 1
ATOM 3437 N N . HIS B 1 193 ? -47.226 7.079 -57.008 1.00 50.19 452 HIS B N 1
ATOM 3438 C CA . HIS B 1 193 ? -46.818 8.377 -57.513 1.00 41.88 452 HIS B CA 1
ATOM 3439 C C . HIS B 1 193 ? -45.309 8.443 -57.637 1.00 48.34 452 HIS B C 1
ATOM 3440 O O . HIS B 1 193 ? -44.769 8.753 -58.703 1.00 49.23 452 HIS B O 1
ATOM 3447 N N . HIS B 1 194 ? -44.613 8.099 -56.561 1.00 56.09 453 HIS B N 1
ATOM 3448 C CA . HIS B 1 194 ? -43.164 8.186 -56.561 1.00 50.34 453 HIS B CA 1
ATOM 3449 C C . HIS B 1 194 ? -42.544 7.306 -57.633 1.00 45.13 453 HIS B C 1
ATOM 3450 O O . HIS B 1 194 ? -41.518 7.668 -58.216 1.00 44.75 453 HIS B O 1
ATOM 3457 N N . LEU B 1 195 ? -43.110 6.114 -57.851 1.00 52.94 454 LEU B N 1
ATOM 3458 C CA . LEU B 1 195 ? -42.577 5.213 -58.868 1.00 48.64 454 LEU B CA 1
ATOM 3459 C C . LEU B 1 195 ? -42.717 5.811 -60.255 1.00 51.26 454 LEU B C 1
ATOM 3460 O O . LEU B 1 195 ? -41.847 5.603 -61.100 1.00 49.23 454 LEU B O 1
ATOM 3465 N N . CYS B 1 196 ? -43.792 6.554 -60.502 1.00 40.82 455 CYS B N 1
ATOM 3466 C CA . CYS B 1 196 ? -43.936 7.202 -61.796 1.00 57.16 455 CYS B CA 1
ATOM 3467 C C . CYS B 1 196 ? -42.956 8.358 -61.944 1.00 62.69 455 CYS B C 1
ATOM 3468 O O . CYS B 1 196 ? -42.414 8.578 -63.033 1.00 63.57 455 CYS B O 1
ATOM 3471 N N . LYS B 1 197 ? -42.703 9.100 -60.856 1.00 56.55 456 LYS B N 1
ATOM 3472 C CA . LYS B 1 197 ? -41.784 10.232 -60.936 1.00 51.48 456 LYS B CA 1
ATOM 3473 C C . LYS B 1 197 ? -40.359 9.777 -61.217 1.00 48.12 456 LYS B C 1
ATOM 3474 O O . LYS B 1 197 ? -39.575 10.518 -61.824 1.00 66.00 456 LYS B O 1
ATOM 3480 N N . THR B 1 198 ? -40.012 8.567 -60.801 1.00 41.96 457 THR B N 1
ATOM 3481 C CA . THR B 1 198 ? -38.698 8.007 -61.047 1.00 40.56 457 THR B CA 1
ATOM 3482 C C . THR B 1 198 ? -38.706 6.986 -62.177 1.00 39.97 457 THR B C 1
ATOM 3483 O O . THR B 1 198 ? -37.692 6.316 -62.386 1.00 46.90 457 THR B O 1
ATOM 3487 N N . HIS B 1 199 ? -39.827 6.839 -62.897 1.00 42.05 458 HIS B N 1
ATOM 3488 C CA . HIS B 1 199 ? -39.923 5.898 -64.022 1.00 47.22 458 HIS B CA 1
ATOM 3489 C C . HIS B 1 199 ? -39.577 4.470 -63.592 1.00 49.27 458 HIS B C 1
ATOM 3490 O O . HIS B 1 199 ? -38.843 3.752 -64.266 1.00 64.02 458 HIS B O 1
ATOM 3497 N N . ARG B 1 200 ? -40.142 4.053 -62.456 1.00 53.62 459 ARG B N 1
ATOM 3498 C CA . ARG B 1 200 ? -39.849 2.758 -61.854 1.00 43.71 459 ARG B CA 1
ATOM 3499 C C . ARG B 1 200 ? -41.114 1.950 -61.613 1.00 45.74 459 ARG B C 1
ATOM 3500 O O . ARG B 1 200 ? -41.121 1.055 -60.755 1.00 49.34 459 ARG B O 1
ATOM 3508 N N . GLN B 1 201 ? -42.185 2.239 -62.354 1.00 50.59 460 GLN B N 1
ATOM 3509 C CA . GLN B 1 201 ? -43.422 1.492 -62.189 1.00 51.55 460 GLN B CA 1
ATOM 3510 C C . GLN B 1 201 ? -43.275 0.022 -62.565 1.00 57.02 460 GLN B C 1
ATOM 3511 O O . GLN B 1 201 ? -44.164 -0.775 -62.230 1.00 57.40 460 GLN B O 1
ATOM 3517 N N . SER B 1 202 ? -42.161 -0.369 -63.199 1.00 48.13 461 SER B N 1
ATOM 3518 C CA . SER B 1 202 ? -41.955 -1.786 -63.503 1.00 49.37 461 SER B CA 1
ATOM 3519 C C . SER B 1 202 ? -41.778 -2.634 -62.245 1.00 50.98 461 SER B C 1
ATOM 3520 O O . SER B 1 202 ? -42.048 -3.832 -62.285 1.00 56.08 461 SER B O 1
ATOM 3523 N N . ILE B 1 203 ? -41.310 -2.066 -61.126 1.00 54.86 462 ILE B N 1
ATOM 3524 C CA . ILE B 1 203 ? -41.102 -2.940 -59.970 1.00 56.83 462 ILE B CA 1
ATOM 3525 C C . ILE B 1 203 ? -42.428 -3.468 -59.440 1.00 56.27 462 ILE B C 1
ATOM 3526 O O . ILE B 1 203 ? -42.468 -4.573 -58.884 1.00 60.94 462 ILE B O 1
ATOM 3531 N N . LEU B 1 204 ? -43.530 -2.717 -59.618 1.00 54.15 463 LEU B N 1
ATOM 3532 C CA . LEU B 1 204 ? -44.812 -3.085 -59.006 1.00 56.57 463 LEU B CA 1
ATOM 3533 C C . LEU B 1 204 ? -45.240 -4.508 -59.342 1.00 69.91 463 LEU B C 1
ATOM 3534 O O . LEU B 1 204 ? -45.903 -5.156 -58.527 1.00 76.89 463 LEU B O 1
ATOM 3539 N N . ALA B 1 205 ? -44.881 -5.017 -60.524 1.00 69.87 464 ALA B N 1
ATOM 3540 C CA . ALA B 1 205 ? -45.144 -6.419 -60.826 1.00 68.78 464 ALA B CA 1
ATOM 3541 C C . ALA B 1 205 ? -44.074 -7.363 -60.278 1.00 70.90 464 ALA B C 1
ATOM 3542 O O . ALA B 1 205 ? -44.344 -8.561 -60.119 1.00 73.39 464 ALA B O 1
ATOM 3544 N N . LYS B 1 206 ? -42.881 -6.857 -59.961 1.00 69.20 465 LYS B N 1
ATOM 3545 C CA . LYS B 1 206 ? -41.770 -7.701 -59.542 1.00 68.29 465 LYS B CA 1
ATOM 3546 C C . LYS B 1 206 ? -41.688 -7.907 -58.031 1.00 67.21 465 LYS B C 1
ATOM 3547 O O . LYS B 1 206 ? -40.964 -8.805 -57.587 1.00 60.97 465 LYS B O 1
ATOM 3553 N N . LEU B 1 207 ? -42.427 -7.118 -57.244 1.00 66.03 466 LEU B N 1
ATOM 3554 C CA . LEU B 1 207 ? -42.454 -7.243 -55.795 1.00 72.0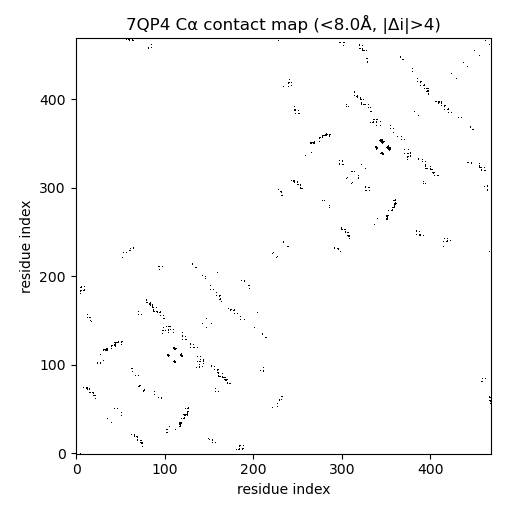9 466 LEU B CA 1
ATOM 3555 C C . LEU B 1 207 ? -42.799 -8.667 -55.361 1.00 87.27 466 LEU B C 1
ATOM 3556 O O . LEU B 1 207 ? -43.343 -9.449 -56.146 1.00 101.74 466 LEU B O 1
ATOM 3561 N N . PRO B 1 208 ? -42.489 -9.030 -54.114 1.00 85.56 467 PRO B N 1
ATOM 3562 C CA . PRO B 1 208 ? -42.858 -10.361 -53.621 1.00 79.27 467 PRO B CA 1
ATOM 3563 C C . PRO B 1 208 ? -44.364 -10.489 -53.494 1.00 89.38 467 PRO B C 1
ATOM 3564 O O . PRO B 1 208 ? -45.043 -9.558 -53.033 1.00 86.63 467 PRO B O 1
ATOM 3568 N N . PRO B 1 209 ? -44.918 -11.639 -53.870 1.00 94.44 468 PRO B N 1
ATOM 3569 C CA . PRO B 1 209 ? -46.378 -11.764 -53.965 1.00 95.38 468 PRO B CA 1
ATOM 3570 C C . PRO B 1 209 ? -47.093 -11.765 -52.625 1.00 103.28 468 PRO B C 1
ATOM 3571 O O . PRO B 1 209 ? -46.473 -11.680 -51.558 1.00 93.14 468 PRO B O 1
ATOM 3575 N N . LYS B 1 210 ? -48.419 -11.870 -52.697 1.00 121.63 469 LYS B N 1
ATOM 3576 C CA . LYS B 1 210 ? -49.269 -11.785 -51.517 1.00 130.59 469 LYS B CA 1
ATOM 3577 C C . LYS B 1 210 ? -48.939 -12.896 -50.533 1.00 123.44 469 LYS B C 1
ATOM 3578 O O . LYS B 1 210 ? -48.927 -14.079 -50.888 1.00 125.80 469 LYS B O 1
ATOM 3584 N N . GLY B 1 211 ? -48.657 -12.508 -49.293 1.00 115.23 470 GLY B N 1
ATOM 3585 C CA . GLY B 1 211 ? -48.408 -13.478 -48.251 1.00 112.48 470 GLY B CA 1
ATOM 3586 C C . GLY B 1 211 ? -47.115 -14.248 -48.367 1.00 103.22 470 GLY B C 1
ATOM 3587 O O . GLY B 1 211 ? -46.946 -15.240 -47.655 1.00 98.93 470 GLY B O 1
ATOM 3588 N N . LYS B 1 212 ? -46.197 -13.842 -49.252 1.00 83.50 471 LYS B N 1
ATOM 3589 C CA . LYS B 1 212 ? -44.887 -14.481 -49.264 1.00 77.38 471 LYS B CA 1
ATOM 3590 C C . LYS B 1 212 ? -44.017 -13.949 -48.138 1.00 75.56 471 LYS B C 1
ATOM 3591 O O . LYS B 1 212 ? -43.224 -14.703 -47.569 1.00 78.75 471 LYS B O 1
ATOM 3597 N N . LEU B 1 213 ? -44.152 -12.661 -47.814 1.00 74.49 472 LEU B N 1
ATOM 3598 C CA . LEU B 1 213 ? -43.560 -12.123 -46.595 1.00 78.72 472 LEU B CA 1
ATOM 3599 C C . LEU B 1 213 ? -44.155 -12.794 -45.365 1.00 83.43 472 LEU B C 1
ATOM 3600 O O . LEU B 1 213 ? -43.428 -13.233 -44.466 1.00 80.40 472 LEU B O 1
ATOM 3605 N N . ARG B 1 214 ? -45.491 -12.858 -45.307 1.00 85.46 473 ARG B N 1
ATOM 3606 C CA . ARG B 1 214 ? -46.172 -13.463 -44.168 1.00 84.71 473 ARG B CA 1
ATOM 3607 C C . ARG B 1 214 ? -45.772 -14.922 -43.996 1.00 79.03 473 ARG B C 1
ATOM 3608 O O . ARG B 1 214 ? -45.493 -15.368 -42.879 1.00 89.38 473 ARG B O 1
ATOM 3616 N N . SER B 1 215 ? -45.713 -15.677 -45.092 1.00 76.37 474 SER B N 1
ATOM 3617 C CA . SER B 1 215 ? -45.408 -17.098 -44.979 1.00 78.69 474 SER B CA 1
ATOM 3618 C C . SER B 1 215 ? -43.963 -17.313 -44.560 1.00 78.08 474 SER B C 1
ATOM 3619 O O . SER B 1 215 ? -43.681 -18.179 -43.727 1.00 91.18 474 SER B O 1
ATOM 3622 N N . LEU B 1 216 ? -43.035 -16.518 -45.097 1.00 76.19 475 LEU B N 1
ATOM 3623 C CA . LEU B 1 216 ? -41.640 -16.650 -44.684 1.00 76.00 475 LEU B CA 1
ATOM 3624 C C . LEU B 1 216 ? -41.456 -16.323 -43.206 1.00 94.69 475 LEU B C 1
ATOM 3625 O O . LEU B 1 216 ? -40.760 -17.051 -42.485 1.00 91.46 475 LEU B O 1
ATOM 3630 N N . CYS B 1 217 ? -42.068 -15.229 -42.733 1.00 95.29 476 CYS B N 1
ATOM 3631 C CA . CYS B 1 217 ? -41.944 -14.868 -41.321 1.00 93.70 476 CYS B CA 1
ATOM 3632 C C . CYS B 1 217 ? -42.739 -15.797 -40.419 1.00 98.68 476 CYS B C 1
ATOM 3633 O O . CYS B 1 217 ? -42.305 -16.072 -39.299 1.00 106.53 476 CYS B O 1
ATOM 3636 N N . SER B 1 218 ? -43.899 -16.283 -40.875 1.00 102.22 477 SER B N 1
ATOM 3637 C CA . SER B 1 218 ? -44.678 -17.214 -40.064 1.00 109.89 477 SER B CA 1
ATOM 3638 C C . SER B 1 218 ? -43.964 -18.548 -39.876 1.00 121.38 477 SER B C 1
ATOM 3639 O O . SER B 1 218 ? -44.238 -19.251 -38.896 1.00 119.01 477 SER B O 1
ATOM 3642 N N . GLN B 1 219 ? -43.053 -18.910 -40.787 1.00 134.18 478 GLN B N 1
ATOM 3643 C CA . GLN B 1 219 ? -42.221 -20.095 -40.590 1.00 145.78 478 GLN B CA 1
ATOM 3644 C C . GLN B 1 219 ? -41.139 -19.869 -39.538 1.00 140.75 478 GLN B C 1
ATOM 3645 O O . GLN B 1 219 ? -40.659 -20.839 -38.938 1.00 140.89 478 GLN B O 1
ATOM 3651 N N . HIS B 1 220 ? -40.751 -18.612 -39.304 1.00 134.00 479 HIS B N 1
ATOM 3652 C CA . HIS B 1 220 ? -39.703 -18.263 -38.351 1.00 127.71 479 HIS B CA 1
ATOM 3653 C C . HIS B 1 220 ? -40.229 -17.836 -36.988 1.00 127.38 479 HIS B C 1
ATOM 3654 O O . HIS B 1 220 ? -39.486 -17.932 -36.006 1.00 122.27 479 HIS B O 1
ATOM 3661 N N . VAL B 1 221 ? -41.479 -17.370 -36.898 1.00 135.18 480 VAL B N 1
ATOM 3662 C CA . VAL B 1 221 ? -42.024 -16.851 -35.644 1.00 138.58 480 VAL B CA 1
ATOM 3663 C C . VAL B 1 221 ? -42.199 -17.981 -34.633 1.00 143.39 480 VAL B C 1
ATOM 3664 O O . VAL B 1 221 ? -42.571 -17.742 -33.478 1.00 147.87 480 VAL B O 1
ATOM 3668 N N . GLU B 1 222 ? -41.923 -19.215 -35.054 1.00 143.01 481 GLU B N 1
ATOM 3669 C CA . GLU B 1 222 ? -42.010 -20.380 -34.177 1.00 144.38 481 GLU B CA 1
ATOM 3670 C C . GLU B 1 222 ? -40.604 -20.692 -33.678 1.00 140.27 481 GLU B C 1
ATOM 3671 O O . GLU B 1 222 ? -39.810 -21.349 -34.355 1.00 137.72 481 GLU B O 1
ATOM 3677 N N . ARG B 1 223 ? -40.295 -20.188 -32.486 1.00 135.99 482 ARG B N 1
ATOM 3678 C CA . ARG B 1 223 ? -39.066 -20.530 -31.786 1.00 125.51 482 ARG B CA 1
ATOM 3679 C C . ARG B 1 223 ? -39.270 -20.262 -30.305 1.00 126.36 482 ARG B C 1
ATOM 3680 O O . ARG B 1 223 ? -39.927 -19.286 -29.924 1.00 114.78 482 ARG B O 1
ATOM 3688 N N . LEU B 1 224 ? -38.719 -21.152 -29.483 1.00 135.92 483 LEU B N 1
ATOM 3689 C CA . LEU B 1 224 ? -38.717 -20.969 -28.043 1.00 141.21 483 LEU B CA 1
ATOM 3690 C C . LEU B 1 224 ? -37.598 -20.012 -27.648 1.00 144.80 483 LEU B C 1
ATOM 3691 O O . LEU B 1 224 ? -36.439 -20.194 -28.040 1.00 136.96 483 LEU B O 1
ATOM 3696 N N . GLN B 1 225 ? -37.958 -18.989 -26.880 1.00 151.08 484 GLN B N 1
ATOM 3697 C CA . GLN B 1 225 ? -37.005 -18.015 -26.368 1.00 144.34 484 GLN B CA 1
ATOM 3698 C C . GLN B 1 225 ? -37.077 -17.963 -24.847 1.00 141.89 484 GLN B C 1
ATOM 3699 O O . GLN B 1 225 ? -38.117 -18.266 -24.263 1.00 137.11 484 GLN B O 1
ATOM 3705 N N . HIS C 2 1 ? -45.466 -13.089 -35.395 1.00 118.07 479 HIS P N 1
ATOM 3706 C CA . HIS C 2 1 ? -45.732 -11.931 -34.551 1.00 116.31 479 HIS P CA 1
ATOM 3707 C C . HIS C 2 1 ? -44.746 -11.807 -33.399 1.00 111.93 479 HIS P C 1
ATOM 3708 O O . HIS C 2 1 ? -44.450 -12.790 -32.718 1.00 118.18 479 HIS P O 1
ATOM 3715 N N . VAL C 2 2 ? -44.237 -10.592 -33.177 1.00 99.42 480 VAL P N 1
ATOM 3716 C CA . VAL C 2 2 ? -43.579 -10.293 -31.910 1.00 98.44 480 VAL P CA 1
ATOM 3717 C C . VAL C 2 2 ? -44.634 -10.254 -30.806 1.00 103.32 480 VAL P C 1
ATOM 3718 O O . VAL C 2 2 ? -45.792 -9.881 -31.039 1.00 103.03 480 VAL P O 1
ATOM 3722 N N . GLU C 2 3 ? -44.250 -10.659 -29.596 1.00 104.97 481 GLU P N 1
ATOM 3723 C CA . GLU C 2 3 ? -45.181 -10.561 -28.478 1.00 121.62 481 GLU P CA 1
ATOM 3724 C C . GLU C 2 3 ? -45.594 -9.103 -28.257 1.00 121.04 481 GLU P C 1
ATOM 3725 O O . GLU C 2 3 ? -44.826 -8.174 -28.521 1.00 120.91 481 GLU P O 1
ATOM 3731 N N . ARG C 2 4 ? -46.834 -8.904 -27.785 1.00 123.60 482 ARG P N 1
ATOM 3732 C CA . ARG C 2 4 ? -47.338 -7.547 -27.551 1.00 114.55 482 ARG P CA 1
ATOM 3733 C C . ARG C 2 4 ? -46.434 -6.765 -26.602 1.00 107.59 482 ARG P C 1
ATOM 3734 O O . ARG C 2 4 ? -46.240 -5.554 -26.782 1.00 97.24 482 ARG P O 1
ATOM 3742 N N . LEU C 2 5 ? -45.883 -7.437 -25.579 1.00 111.06 483 LEU P N 1
ATOM 3743 C CA . LEU C 2 5 ? -45.056 -6.750 -24.587 1.00 112.15 483 LEU P CA 1
ATOM 3744 C C . LEU C 2 5 ? -43.778 -6.202 -25.217 1.00 95.77 483 LEU P C 1
ATOM 3745 O O . LEU C 2 5 ? -43.535 -4.989 -25.182 1.00 92.06 483 LEU P O 1
ATOM 3750 N N . GLN C 2 6 ? -42.943 -7.081 -25.793 1.00 94.06 484 GLN P N 1
ATOM 3751 C CA A GLN C 2 6 ? -41.723 -6.619 -26.449 0.48 90.46 484 GLN P CA 1
ATOM 3752 C CA B GLN C 2 6 ? -41.725 -6.620 -26.455 0.52 90.43 484 GLN P CA 1
ATOM 3753 C C . GLN C 2 6 ? -42.025 -5.442 -27.371 1.00 92.61 484 GLN P C 1
ATOM 3754 O O . GLN C 2 6 ? -41.319 -4.427 -27.354 1.00 98.64 484 GLN P O 1
ATOM 3765 N N . ILE C 2 7 ? -43.102 -5.554 -28.156 1.00 86.70 485 ILE P N 1
ATOM 3766 C CA . ILE C 2 7 ? -43.519 -4.482 -29.055 1.00 80.39 485 ILE P CA 1
ATOM 3767 C C . ILE C 2 7 ? -43.916 -3.236 -28.282 1.00 80.80 485 ILE P C 1
ATOM 3768 O O . ILE C 2 7 ? -43.656 -2.115 -28.730 1.00 83.78 485 ILE P O 1
ATOM 3773 N N . PHE C 2 8 ? -44.522 -3.390 -27.105 1.00 95.68 486 PHE P N 1
ATOM 3774 C CA . PHE C 2 8 ? -44.748 -2.205 -26.287 1.00 88.14 486 PHE P CA 1
ATOM 3775 C C . PHE C 2 8 ? -43.431 -1.606 -25.799 1.00 86.72 486 PHE P C 1
ATOM 3776 O O . PHE C 2 8 ? -43.273 -0.375 -25.774 1.00 80.41 486 PHE P O 1
ATOM 3784 N N . GLN C 2 9 ? -42.486 -2.468 -25.388 1.00 84.80 487 GLN P N 1
ATOM 3785 C CA . GLN C 2 9 ? -41.187 -2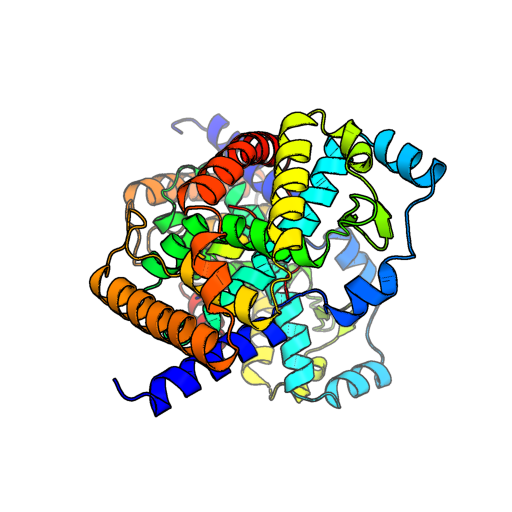.014 -24.899 1.00 84.16 487 GLN P CA 1
ATOM 3786 C C . GLN C 2 9 ? -40.377 -1.320 -25.993 1.00 90.94 487 GLN P C 1
ATOM 3787 O O . GLN C 2 9 ? -39.537 -0.467 -25.683 1.00 92.22 487 GLN P O 1
ATOM 3793 N N . HIS C 2 10 ? -40.582 -1.686 -27.268 1.00 70.70 488 HIS P N 1
ATOM 3794 C CA . HIS C 2 10 ? -39.951 -0.931 -28.351 1.00 65.72 488 HIS P CA 1
ATOM 3795 C C . HIS C 2 10 ? -40.649 0.407 -28.559 1.00 67.11 488 HIS P C 1
ATOM 3796 O O . HIS C 2 10 ? -39.995 1.418 -28.825 1.00 67.33 488 HIS P O 1
ATOM 3803 N N . LEU C 2 11 ? -41.979 0.423 -28.457 1.00 68.93 489 LEU P N 1
ATOM 3804 C CA . LEU C 2 11 ? -42.750 1.655 -28.611 1.00 69.34 489 LEU P CA 1
ATOM 3805 C C . LEU C 2 11 ? -42.412 2.669 -27.522 1.00 80.30 489 LEU P C 1
ATOM 3806 O O . LEU C 2 11 ? -42.025 3.808 -27.807 1.00 72.18 489 LEU P O 1
ATOM 3811 N N . HIS C 2 12 ? -42.579 2.282 -26.255 1.00 87.42 490 HIS P N 1
ATOM 3812 C CA . HIS C 2 12 ? -42.352 3.191 -25.135 1.00 88.37 490 HIS P CA 1
ATOM 3813 C C . HIS C 2 12 ? -41.286 2.590 -24.235 1.00 82.11 490 HIS P C 1
ATOM 3814 O O . HIS C 2 12 ? -41.594 1.818 -23.314 1.00 86.91 490 HIS P O 1
ATOM 3821 N N . PRO C 2 13 ? -40.010 2.886 -24.495 1.00 85.14 491 PRO P N 1
ATOM 3822 C CA . PRO C 2 13 ? -38.944 2.354 -23.635 1.00 84.31 491 PRO P CA 1
ATOM 3823 C C . PRO C 2 13 ? -38.884 3.003 -22.259 1.00 90.61 491 PRO P C 1
ATOM 3824 O O . PRO C 2 13 ? -38.303 2.408 -21.343 1.00 89.13 491 PRO P O 1
ATOM 3828 N N . ILE C 2 14 ? -39.476 4.186 -22.084 1.00 101.90 492 ILE P N 1
ATOM 3829 C CA . ILE C 2 14 ? -39.550 4.840 -20.785 1.00 106.67 492 ILE P CA 1
ATOM 3830 C C . ILE C 2 14 ? -40.980 4.915 -20.247 1.00 122.83 492 ILE P C 1
ATOM 3831 O O . ILE C 2 14 ? -41.166 4.915 -19.023 1.00 134.39 492 ILE P O 1
ATOM 3836 N N . VAL C 2 15 ? -41.991 4.927 -21.120 1.00 124.30 493 VAL P N 1
ATOM 3837 C CA . VAL C 2 15 ? -43.403 5.130 -20.764 1.00 121.44 493 VAL P CA 1
ATOM 3838 C C . VAL C 2 15 ? -43.559 6.412 -19.954 1.00 129.08 493 VAL P C 1
ATOM 3839 O O . VAL C 2 15 ? -44.638 7.004 -19.907 1.00 137.18 493 VAL P O 1
#

B-factor: mean 67.48, std 25.63, range [28.81, 187.23]

Radius of gyration: 25.09 Å; Cα contacts (8 Å, |Δi|>4): 532; chains: 3; bounding box: 50×49×76 Å

Organism: Homo sapiens (NCBI:txid9606)

InterPro domains:
  IPR000536 Nuclear hormone receptor, ligand-binding domain [PF00104] (321-486)
  IPR000536 Nuclear hormone receptor, ligand-binding domain [PS51843] (269-508)
  IPR000536 Nuclear hormone receptor, ligand-binding domain [SM00430] (322-476)
  IPR001628 Zinc finger, nuclear hormone receptor-type [PF00105] (30-98)
  IPR001628 Zinc finger, nuclear hormone receptor-type [PR00047] (31-47)
  IPR001628 Zinc finger, nuclear hormone receptor-type [PR00047] (47-62)
  IPR001628 Zinc finger, nuclear hormone receptor-type [PR00047] (80-88)
  IPR001628 Zinc finger, nuclear hormone receptor-type [PR00047] (88-96)
  IPR001628 Zinc finger, nuclear hormone receptor-type [PS00031] (31-57)
  IPR001628 Zinc finger, nuclear hormone receptor-type [PS51030] (28-103)
  IPR001628 Zinc finger, nuclear hormone receptor-type [SM00399] (28-99)
  IPR001723 Nuclear hormone receptor [PR00398] (92-102)
  IPR001723 Nuclear hormone receptor [PR00398] (323-344)
  IPR001723 Nuclear hormone receptor [PR00398] (344-360)
  IPR001723 Nuclear hormone receptor [PR00398] (410-425)
  IPR001723 Nuclear hormone receptor [PR00398] (464-481)
  IPR003079 Nuclear receptor ROR [PR01293] (255-276)
  IPR003079 Nuclear receptor ROR [PR01293] (279-292)
  IPR003079 Nuclear receptor ROR [PR01293] (300-317)
  IPR003079 Nuclear receptor ROR [PR01293] (375-392)

Foldseek 3Di:
DDPVVLQVLLVQLLVLCVVLLVDDLVVLVVQQVFADDPVSLVVLQVDALLVVLQLVQQVVVQQLQSLLSSQVSRVQSVVADPQQNVLLSVQFSQLLSLLSQLSQADLVVLWGDGPRHTYHLSSNVNNVCVVLSVLSSVVSNLSVVLVDDSSLSSLVSNLSRLDLPRPPGDCSVSSVVSNVSSVSSNCVVCVVVVNNVCVVSDDPSVSSNVSVVVVVVVSVVSCVVDHHDYDHD/DPDVVVLVVLLVQLLVLCCVLLVDDLVNLVVQQVFADDPVRLVVLQPDALVVLVVLVVVVLVSQLVSVLSSQVSRDCSVVADPQLNVLLSVQQSQLLSLLSQLSQADLVVLWGDGPRHTYHLSSNVNNVPVPLSVVSSVVSNLSVVLVDDSSLSSLVSQLSRLDLVRPPGPCSVVSVVVNVSSVVSNVVVCVVVVNNVCVVSDDDDCPSVVSVVVVVDDDD/DPDPVVVVCVVCVPD

Secondary structure (DSSP, 8-state):
--HHHHHHHHHHHHHHHHHT-SS-HHHHHHTTT-B--HHHHHHHHHS-HHHHHHHHHHHHHHHHHHHHHHHHHSTTGGGS-HHHHHHHHHHHHHHHHHHHGGGGEETTTTEEEETTEEE-GGGGGGGS-HHHHHHHHHHHHHHHTTT--HHHHHHHHHHHH--TT-TT-S-HHHHHHHHHHHHHHHHHHHHHTT-GGGGGGSPPHHHHHHHHHHHHHHHHHHHHHS-------/--SHHHHHHHHHHHHHHHHHH-SS-HHHHHHGGG-B--HHHHHHHHHS-HHHHHHHHHHHHHHHHHHHHHHHHHSTTGGGS-HHHHHHHHHHHHHHHHHHHGGGGEETTTTEEEETTEEE-GGGGGGG--HHHHHHHHHHHHHHHHTT--HHHHHHHHHHHH--TTSTT-S-HHHHHHHHHHHHHHHHHHHHHTT-TTHHHHS--TTHHHHHHHHHS----/---HHHHHHHH-S--

GO terms:
  GO:1990837 sequence-specific double-stranded DNA binding (F, IDA)
  GO:0000978 RNA polymerase II cis-regulatory region sequence-specific DNA binding (F, IDA)
  GO:0001227 DNA-binding transcription repressor activity, RNA polymerase II-specific (F, IDA)
  GO:0000122 negative regulation of transcription by RNA polymerase II (P, IDA)
  GO:0098531 ligand-modulated transcription factor activity (F, IDA)
  GO:0008142 oxysterol binding (F, IDA)
  GO:0005634 nucleus (C, IDA)
  GO:0036315 cellular response to sterol (P, IDA)
  GO:0005634 nucleus (C, EXP)
  GO:0005515 protein binding (F, IPI)
  GO:0004879 nuclear receptor activity (F, TAS)
  GO:0005654 nucleoplasm (C, TAS)
  GO:0016604 nuclear body (C, IDA)

Solvent-accessible surface area: 23939 Å² total; per-residue (Å²): 126,50,102,109,106,20,65,124,23,10,114,32,0,17,104,8,2,172,91,2,15,64,69,139,65,88,36,4,80,151,44,87,105,51,78,20,40,203,113,65,13,66,35,20,30,202,56,62,94,87,68,0,6,66,72,28,1,67,65,35,4,56,15,7,29,54,0,7,46,0,0,60,110,3,62,18,0,100,124,7,40,53,55,0,1,18,18,0,10,95,35,0,1,20,13,0,20,9,0,20,38,11,20,11,6,9,35,137,61,151,9,13,39,21,57,32,60,2,2,8,91,91,0,20,159,22,32,70,31,75,139,8,16,34,41,30,11,91,7,0,57,61,3,21,76,19,148,26,50,45,54,3,2,0,2,21,0,0,23,12,0,0,12,1,133,30,116,56,27,132,66,94,200,107,0,76,116,15,20,122,56,2,52,54,0,4,81,32,31,1,68,118,56,147,61,95,68,2,70,100,130,27,10,96,120,44,83,4,148,57,14,11,51,82,34,49,110,93,25,86,121,35,29,169,108,120,59,42,63,22,116,26,105,105,113,51,104,102,84,6,48,131,4,10,113,30,0,20,110,7,2,180,89,3,13,64,70,149,46,86,58,3,69,178,62,99,105,49,79,20,51,205,131,60,24,69,36,21,32,203,51,60,115,146,67,0,66,110,78,28,26,64,60,55,33,61,15,10,18,59,0,0,9,0,0,46,89,3,60,16,0,72,108,4,39,68,29,0,7,6,0,0,0,38,10,0,0,18,11,0,18,9,0,21,38,12,21,11,16,13,41,138,58,137,10,14,36,21,63,36,57,2,3,8,68,88,0,18,161,20,38,67,44,97,129,49,19,29,26,26,7,80,5,0,55,57,4,23,73,13,148,26,51,49,55,4,0,0,1,21,0,0,34,12,0,0,35,3,146,30,117,49,27,131,70,109,202,93,0,30,102,22,29,104,28,2,60,86,0,4,89,30,22,0,64,111,65,153,62,88,64,0,61,100,114,30,19,88,205,20,76,17,158,54,12,11,52,107,44,45,146,97,152,146,105,17,124,52,6,47,0,10,31,7,0,56,19,0,43

Nearest PDB structures (foldseek):
  7qp4-assembly1_P  TM=1.071E+00  e=3.105E-01  Homo sapiens
  4qm0-assembly2_C  TM=1.002E+00  e=2.126E-30  Homo sapiens
  6q6o-assembly1_A  TM=9.986E-01  e=3.969E-30  Homo sapiens
  6j1l-assembly2_B  TM=9.969E-01  e=5.827E-30  Homo sapiens
  6g07-assembly3_C  TM=9.907E-01  e=8.155E-30  Homo sapiens

Sequence (469 aa):
ASLTEIEHLVQSVCKSYRETCQLRLEDLLRQRSNIFSREEVTGYQRKSMWEMWERCAHHLTEAIQYVVEFAKRLSGFMELCQNDQIVLLKAGAMEVVLVRMCRAYNADNRTVFFEGKYGGMELFRALGCSELISSIFDFSHSLSALHFSEDEIALYTALVLINAHRPGLQEKRKVEQLQYNLELAFHHHLCKTHRQSILAKLPPKGKLRSLCSQHVERLQIFQHLHPIVVQAAYASLTEIEHLVQSVCKSYRETCQLRLEDLLRQRSNIFSREEVTGYQRKSMWEMWERCAHHLTEAIQYVVEFAKRLSGFMELCQNDQIVLLKAGAMEVVLVRMCRAYNADNRTVFFEGKYGGMELFRALGCSELISSIFDFSHSLSALHFSEDEIALYTALVLINAHRPGLQEKRKVEQLQYNLELAFHHHLCKTHRQSILAKLPPKGKLRSLCSQHVERLQHVERLQQIFQHLHPIV